Protein 9H63 (pdb70)

Nearest PDB structures (foldseek):
  7qoa-assembly2_B  TM=6.448E-01  e=3.471E-05  Proteus vulgaris
  3gi9-assembly1_C  TM=6.696E-01  e=7.229E-05  Methanocaldococcus jannaschii
  5oqt-assembly1_A  TM=6.218E-01  e=3.624E-05  Geobacillus kaustophilus HTA426
  3ncy-assembly1_B  TM=5.732E-01  e=7.881E-05  Salmonella enterica subsp. enterica serovar Typhimurium
  6jmq-assembly1_A  TM=6.457E-01  e=3.728E-04  Homo sapiens

Organism: Arabidopsis thaliana (NCBI:txid3702)

InterPro domains:
  IPR013057 Amino acid transporter, transmembrane domain [PF01490] (42-432)

GO terms:
  GO:0009733 response to auxin (P, IDA)
  GO:0009926 auxin polar transport (P, IDA)
  GO:0010328 auxin influx transmembrane transporter activity (F, IDA)
  GO:0010311 lateral root formation (P, IGI)
  GO:0048829 root cap de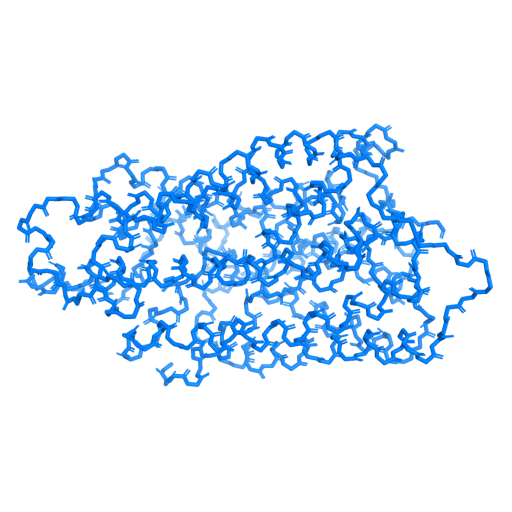velopment (P, IGI)

Structure (mmCIF, N/CA/C/O backbone):
data_9H63
#
_entry.id   9H63
#
_cell.length_a   1.00
_cell.length_b   1.00
_cell.length_c   1.00
_cell.angle_alpha   90.00
_cell.angle_beta   90.00
_cell.angle_gamma   90.00
#
_symmetry.space_group_name_H-M   'P 1'
#
loop_
_entity.id
_entity.type
_entity.pdbx_description
1 polymer 'Auxin transporter-like protein 3'
2 non-polymer '2-naphthalen-2-yloxyethanoic acid'
3 water water
#
loop_
_atom_site.group_PDB
_atom_site.id
_atom_site.type_symbol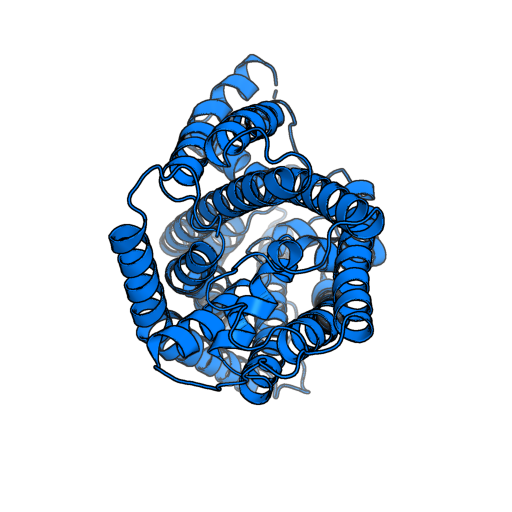
_atom_site.label_atom_id
_atom_site.label_alt_id
_atom_site.label_comp_id
_atom_site.label_asym_id
_atom_site.label_entity_id
_atom_site.label_seq_id
_atom_site.pdbx_PDB_ins_code
_atom_site.Cartn_x
_atom_site.Cartn_y
_atom_site.Cartn_z
_atom_site.occupancy
_atom_site.B_iso_or_equiv
_atom_site.auth_seq_id
_atom_site.auth_comp_id
_atom_site.auth_asym_id
_atom_site.auth_atom_id
_atom_site.pdbx_PDB_model_num
ATOM 1 N N . GLY A 1 2 ? 103.864 117.729 120.229 1.00 69.93 44 GLY A N 1
ATOM 2 C CA . GLY A 1 2 ? 102.539 117.183 120.642 1.00 69.93 44 GLY A CA 1
ATOM 3 C C . GLY A 1 2 ? 102.645 116.163 121.758 1.00 69.93 44 GLY A C 1
ATOM 4 O O . GLY A 1 2 ? 102.486 116.494 122.932 1.00 69.93 44 GLY A O 1
ATOM 8 N N . SER A 1 3 ? 102.916 114.914 121.389 1.00 68.55 45 SER A N 1
ATOM 9 C CA . SER A 1 3 ? 103.017 113.848 122.371 1.00 68.55 45 SER A CA 1
ATOM 10 C C . SER A 1 3 ? 104.345 113.937 123.123 1.00 68.55 45 SER A C 1
ATOM 11 O O . SER A 1 3 ? 105.210 114.768 122.830 1.00 68.55 45 SER A O 1
ATOM 19 N N . VAL A 1 4 ? 104.497 113.057 124.115 1.00 64.70 46 VAL A N 1
ATOM 20 C CA . VAL A 1 4 ? 105.701 113.064 124.941 1.00 64.70 46 VAL A CA 1
ATOM 21 C C . VAL A 1 4 ? 106.924 112.657 124.132 1.00 64.70 46 VAL A C 1
ATOM 22 O O . VAL A 1 4 ? 108.046 113.074 124.440 1.00 64.70 46 VAL A O 1
ATOM 35 N N . TYR A 1 5 ? 106.740 111.828 123.102 1.00 64.58 47 TYR A N 1
ATOM 36 C CA . TYR A 1 5 ? 107.879 111.383 122.303 1.00 64.58 47 TYR A CA 1
ATOM 37 C C . TYR A 1 5 ? 108.534 112.551 121.575 1.00 64.58 47 TYR A C 1
ATOM 38 O O . TYR A 1 5 ? 109.768 112.632 121.501 1.00 64.58 47 TYR A O 1
ATOM 56 N N . ASP A 1 6 ? 107.728 113.462 121.026 1.00 63.16 48 ASP A N 1
ATOM 57 C CA . ASP A 1 6 ? 108.287 114.643 120.378 1.00 63.16 48 ASP A CA 1
ATOM 58 C C . ASP A 1 6 ? 109.074 115.486 121.372 1.00 63.16 48 ASP A C 1
ATOM 59 O O . ASP A 1 6 ? 110.149 116.004 121.046 1.00 63.16 48 ASP A O 1
ATOM 68 N N . ALA A 1 7 ? 108.552 115.639 122.590 1.00 60.99 49 ALA A N 1
ATOM 69 C CA . ALA A 1 7 ? 109.273 116.388 123.613 1.00 60.99 49 ALA A CA 1
ATOM 70 C C . ALA A 1 7 ? 110.594 115.716 123.960 1.00 60.99 49 ALA A C 1
ATOM 71 O O . ALA A 1 7 ? 111.616 116.391 124.123 1.00 60.99 49 ALA A O 1
ATOM 78 N N . TRP A 1 8 ? 110.593 114.388 124.093 1.00 56.77 50 TRP A N 1
ATOM 79 C CA . TRP A 1 8 ? 111.829 113.677 124.398 1.00 56.77 50 TRP A CA 1
ATOM 80 C C . TRP A 1 8 ? 112.854 113.876 123.291 1.00 56.77 50 TRP A C 1
ATOM 81 O O . TRP A 1 8 ? 114.036 114.129 123.557 1.00 56.77 50 TRP A O 1
ATOM 102 N N . PHE A 1 9 ? 112.417 113.765 122.035 1.00 57.76 51 PHE A N 1
ATOM 103 C CA . PHE A 1 9 ? 113.333 113.971 120.920 1.00 57.76 51 PHE A CA 1
ATOM 104 C C . PHE A 1 9 ? 113.880 115.392 120.917 1.00 57.76 51 PHE A C 1
ATOM 105 O O . PHE A 1 9 ? 115.076 115.604 120.690 1.00 57.76 51 PHE A O 1
ATOM 122 N N . SER A 1 10 ? 113.018 116.379 121.169 1.00 57.46 52 SER A N 1
ATOM 123 C CA . SER A 1 10 ? 113.471 117.766 121.191 1.00 57.46 52 SER A CA 1
ATOM 124 C C . SER A 1 10 ? 114.496 117.992 122.294 1.00 57.46 52 SER A C 1
ATOM 125 O O . SER A 1 10 ? 115.530 118.631 122.067 1.00 57.46 52 SER A O 1
ATOM 133 N N . CYS A 1 11 ? 114.229 117.472 123.494 1.00 56.48 53 CYS A N 1
ATOM 134 C CA . CYS A 1 11 ? 115.171 117.621 124.595 1.00 56.48 53 CYS A CA 1
ATOM 135 C C . CYS A 1 11 ? 116.495 116.927 124.317 1.00 56.48 53 CYS A C 1
ATOM 136 O O . CYS A 1 11 ? 117.550 117.483 124.640 1.00 56.48 53 CYS A O 1
ATOM 144 N N . ALA A 1 12 ? 116.470 115.734 123.724 1.00 54.54 54 ALA A N 1
ATOM 145 C CA . ALA A 1 12 ? 117.696 115.012 123.422 1.00 54.54 54 ALA A CA 1
ATOM 146 C C . ALA A 1 12 ? 118.475 115.612 122.261 1.00 54.54 54 ALA A C 1
ATOM 147 O O . ALA A 1 12 ? 119.696 115.432 122.200 1.00 54.54 54 ALA A O 1
ATOM 154 N N . SER A 1 13 ? 117.808 116.319 121.348 1.00 56.34 55 SER A N 1
ATOM 155 C CA . SER A 1 13 ? 118.483 116.901 120.196 1.00 56.34 55 SER A CA 1
ATOM 156 C C . SER A 1 13 ? 118.954 118.329 120.432 1.00 56.34 55 SER A C 1
ATOM 157 O O . SER A 1 13 ? 119.908 118.763 119.778 1.00 56.34 55 SER A O 1
ATOM 165 N N . ASN A 1 14 ? 118.317 119.068 121.340 1.00 57.11 56 ASN A N 1
ATOM 166 C CA . ASN A 1 14 ? 118.705 120.440 121.633 1.00 57.11 56 ASN A CA 1
ATOM 167 C C . ASN A 1 14 ? 119.661 120.539 122.814 1.00 57.11 56 ASN A C 1
ATOM 168 O O . ASN A 1 14 ? 120.013 121.651 123.219 1.00 57.11 56 ASN A O 1
ATOM 179 N N . GLN A 1 15 ? 120.088 119.410 123.375 1.00 52.47 57 GLN A N 1
ATOM 180 C CA . GLN A 1 15 ? 120.990 119.419 124.519 1.00 52.47 57 GLN A CA 1
ATOM 181 C C . GLN A 1 15 ? 122.454 119.539 124.127 1.00 52.47 57 GLN A C 1
ATOM 182 O O . GLN A 1 15 ? 123.208 120.242 124.806 1.00 52.47 57 GLN A O 1
ATOM 196 N N . VAL A 1 16 ? 122.874 118.877 123.052 1.00 52.51 58 VAL A N 1
ATOM 197 C CA . VAL A 1 16 ? 124.257 118.939 122.590 1.00 52.51 58 VAL A CA 1
ATOM 198 C C . VAL A 1 16 ? 124.245 119.143 121.083 1.00 52.51 58 VAL A C 1
ATOM 199 O O . VAL A 1 16 ? 123.608 118.381 120.350 1.00 52.51 58 VAL A O 1
ATOM 212 N N . ALA A 1 17 ? 124.941 120.181 120.624 1.00 54.32 59 ALA A N 1
ATOM 213 C CA . ALA A 1 17 ? 125.034 120.473 119.200 1.00 54.32 59 ALA A CA 1
ATOM 214 C C . ALA A 1 17 ? 126.480 120.385 118.736 1.00 54.32 59 ALA A C 1
ATOM 215 O O . ALA A 1 17 ? 126.777 119.730 117.732 1.00 54.32 59 ALA A O 1
ATOM 222 N N . GLN A 1 18 ? 127.385 121.047 119.459 1.00 53.01 60 GLN A N 1
ATOM 223 C CA . GLN A 1 18 ? 128.804 121.042 119.134 1.00 53.01 60 GLN A CA 1
ATOM 224 C C . GLN A 1 18 ? 129.689 120.654 120.309 1.00 53.01 60 GLN A C 1
ATOM 225 O O . GLN A 1 18 ? 130.846 120.281 120.089 1.00 53.01 60 GLN A O 1
ATOM 239 N N . VAL A 1 19 ? 129.186 120.733 121.545 1.00 51.63 61 VAL A N 1
ATOM 240 C CA . VAL A 1 19 ? 129.992 120.348 122.701 1.00 51.63 61 VAL A CA 1
ATOM 241 C C . VAL A 1 19 ? 130.480 118.916 122.564 1.00 51.63 61 VAL A C 1
ATOM 242 O O . VAL A 1 19 ? 131.489 118.534 123.169 1.00 51.63 61 VAL A O 1
ATOM 255 N N . LEU A 1 20 ? 129.786 118.102 121.768 1.00 52.42 62 LEU A N 1
ATOM 256 C CA . LEU A 1 20 ? 130.223 116.730 121.549 1.00 52.42 62 LEU A CA 1
ATOM 257 C C . LEU A 1 20 ? 131.622 116.670 120.954 1.00 52.42 62 LEU A C 1
ATOM 258 O O . LEU A 1 20 ? 132.289 115.636 121.070 1.00 52.42 62 LEU A O 1
ATOM 274 N N . LEU A 1 21 ? 132.081 117.751 120.323 1.00 51.35 63 LEU A N 1
ATOM 275 C CA . LEU A 1 21 ? 133.411 117.801 119.735 1.00 51.35 63 LEU A CA 1
ATOM 276 C C . LEU A 1 21 ? 134.445 118.448 120.644 1.00 51.35 63 LEU A C 1
ATOM 277 O O . LEU A 1 21 ? 135.634 118.134 120.522 1.00 51.35 63 LEU A O 1
ATOM 293 N N . THR A 1 22 ? 134.027 119.338 121.543 1.00 51.26 64 THR A N 1
ATOM 294 C CA . THR A 1 22 ? 134.928 119.968 122.497 1.00 51.26 64 THR A CA 1
ATOM 295 C C . THR A 1 22 ? 135.006 119.216 123.817 1.00 51.26 64 THR A C 1
ATOM 296 O O . THR A 1 22 ? 135.829 119.568 124.667 1.00 51.26 64 THR A O 1
ATOM 307 N N . LEU A 1 23 ? 134.172 118.201 124.014 1.00 50.68 65 LEU A N 1
ATOM 308 C CA . LEU A 1 23 ? 134.155 117.449 125.261 1.00 50.68 65 LEU A CA 1
ATOM 309 C C . LEU A 1 23 ? 135.481 116.725 125.468 1.00 50.68 65 LEU A C 1
ATOM 310 O O . LEU A 1 23 ? 136.015 116.729 126.585 1.00 50.68 65 LEU A O 1
ATOM 326 N N . PRO A 1 24 ? 136.034 116.070 124.443 1.00 52.26 66 PRO A N 1
ATOM 327 C CA . PRO A 1 24 ? 137.371 115.478 124.611 1.00 52.26 66 PRO A CA 1
ATOM 328 C C . PRO A 1 24 ? 138.431 116.501 124.972 1.00 52.26 66 PRO A C 1
ATOM 329 O O . PRO A 1 24 ? 139.356 116.186 125.731 1.00 52.26 66 PRO A O 1
ATOM 340 N N . TYR A 1 25 ? 138.324 117.723 124.450 1.00 52.52 67 TYR A N 1
ATOM 341 C CA . TYR A 1 25 ? 139.258 118.773 124.839 1.00 52.52 67 TYR A CA 1
ATOM 342 C C . TYR A 1 25 ? 139.117 119.097 126.320 1.00 52.52 67 TYR A C 1
ATOM 343 O O . TYR A 1 25 ? 140.116 119.344 127.007 1.00 52.52 67 TYR A O 1
ATOM 361 N N . SER A 1 26 ? 137.883 119.100 126.827 1.00 50.60 68 SER A N 1
ATOM 362 C CA . SER A 1 26 ? 137.666 119.291 128.256 1.00 50.60 68 SER A CA 1
ATOM 363 C C . SER A 1 26 ? 138.267 118.149 129.062 1.00 50.60 68 SER A C 1
ATOM 364 O O . SER A 1 26 ? 138.873 118.378 130.115 1.00 50.60 68 SER A O 1
ATOM 372 N N . PHE A 1 27 ? 138.103 116.911 128.592 1.00 52.50 69 PHE A N 1
ATOM 373 C CA . PHE A 1 27 ? 138.715 115.775 129.272 1.00 52.50 69 PHE A CA 1
ATOM 374 C C . PHE A 1 27 ? 140.228 115.872 129.304 1.00 52.50 69 PHE A C 1
ATOM 375 O O . PHE A 1 27 ? 140.839 115.521 130.319 1.00 52.50 69 PHE A O 1
ATOM 392 N N . SER A 1 28 ? 140.842 116.330 128.217 1.00 54.41 70 SER A N 1
ATOM 393 C CA . SER A 1 28 ? 142.288 116.484 128.196 1.00 54.41 70 SER A CA 1
ATOM 394 C C . SER A 1 28 ? 142.779 117.434 129.278 1.00 54.41 70 SER A C 1
ATOM 395 O O . SER A 1 28 ? 143.947 117.351 129.670 1.00 54.41 70 SER A O 1
ATOM 403 N N . GLN A 1 29 ? 141.915 118.324 129.769 1.00 53.02 71 GLN A N 1
ATOM 404 C CA . GLN A 1 29 ? 142.255 119.249 130.843 1.00 53.02 71 GLN A CA 1
ATOM 405 C C . GLN A 1 29 ? 141.844 118.749 132.219 1.00 53.02 71 GLN A C 1
ATOM 406 O O . GLN A 1 29 ? 142.544 119.017 133.201 1.00 53.02 71 GLN A O 1
ATOM 420 N N . LEU A 1 30 ? 140.721 118.036 132.311 1.00 51.11 72 LEU A N 1
ATOM 421 C CA . LEU A 1 30 ? 140.205 117.550 133.584 1.00 51.11 72 LEU A CA 1
ATOM 422 C C . LEU A 1 30 ? 140.745 116.180 133.963 1.00 51.11 72 LEU A C 1
ATOM 423 O O . LEU A 1 30 ? 140.952 115.912 135.152 1.00 51.11 72 LEU A O 1
ATOM 439 N N . GLY A 1 31 ? 140.981 115.312 132.985 1.00 54.17 73 GLY A N 1
ATOM 440 C CA . GLY A 1 31 ? 141.267 113.920 133.251 1.00 54.17 73 GLY A CA 1
ATOM 441 C C . GLY A 1 31 ? 140.015 113.066 133.160 1.00 54.17 73 GLY A C 1
ATOM 442 O O . GLY A 1 31 ? 138.883 113.550 133.137 1.00 54.17 73 GLY A O 1
ATOM 446 N N . MET A 1 32 ? 140.234 111.752 133.099 1.00 55.78 74 MET A N 1
ATOM 447 C CA . MET A 1 32 ? 139.120 110.828 132.908 1.00 55.78 74 MET A CA 1
ATOM 448 C C . MET A 1 32 ? 138.178 110.838 134.106 1.00 55.78 74 MET A C 1
ATOM 449 O O . MET A 1 32 ? 136.963 111.023 133.954 1.00 55.78 74 MET A O 1
ATOM 463 N N . MET A 1 33 ? 138.722 110.655 135.311 1.00 56.02 75 MET A N 1
ATOM 464 C CA . MET A 1 33 ? 137.882 110.586 136.503 1.00 56.02 75 MET A CA 1
ATOM 465 C C . MET A 1 33 ? 137.138 111.896 136.722 1.00 56.02 75 MET A C 1
ATOM 466 O O . MET A 1 33 ? 135.913 111.910 136.905 1.00 56.02 75 MET A O 1
ATOM 480 N N . SER A 1 34 ? 137.869 113.013 136.711 1.00 52.79 76 SER A N 1
ATOM 481 C CA . SER A 1 34 ? 137.241 114.308 136.946 1.00 52.79 76 SER A CA 1
ATOM 482 C C . SER A 1 34 ? 136.220 114.623 135.863 1.00 52.79 76 SER A C 1
ATOM 483 O O . SER A 1 34 ? 135.135 115.134 136.155 1.00 52.79 76 SER A O 1
ATOM 491 N N . GLY A 1 35 ? 136.550 114.326 134.606 1.00 52.51 77 GLY A N 1
ATOM 492 C CA . GLY A 1 35 ? 135.610 114.592 133.529 1.00 52.51 77 GLY A CA 1
ATOM 493 C C . GLY A 1 35 ? 134.324 113.804 133.675 1.00 52.51 77 GLY A C 1
ATOM 494 O O . GLY A 1 35 ? 133.227 114.350 133.535 1.00 52.51 77 GLY A O 1
ATOM 498 N N . ILE A 1 36 ? 134.439 112.505 133.962 1.00 52.82 78 ILE A N 1
ATOM 499 C CA . ILE A 1 36 ? 133.248 111.672 134.109 1.00 52.82 78 ILE A CA 1
ATOM 500 C C . ILE A 1 36 ? 132.405 112.156 135.282 1.00 52.82 78 ILE A C 1
ATOM 501 O O . ILE A 1 36 ? 131.175 112.286 135.182 1.00 52.82 78 ILE A O 1
ATOM 517 N N . LEU A 1 37 ? 133.055 112.424 136.418 1.00 51.85 79 LEU A N 1
ATOM 518 C CA . LEU A 1 37 ? 132.314 112.870 137.590 1.00 51.85 79 LEU A CA 1
ATOM 519 C C . LEU A 1 37 ? 131.611 114.191 137.320 1.00 51.85 79 LEU A C 1
ATOM 520 O O . LEU A 1 37 ? 130.449 114.373 137.702 1.00 51.85 79 LEU A O 1
ATOM 536 N N . PHE A 1 38 ? 132.297 115.129 136.667 1.00 51.09 80 PHE A N 1
ATOM 537 C CA . PHE A 1 38 ? 131.678 116.411 136.362 1.00 51.09 80 PHE A CA 1
ATOM 538 C C . PHE A 1 38 ? 130.508 116.247 135.404 1.00 51.09 80 PHE A C 1
ATOM 539 O O . PHE A 1 38 ? 129.460 116.870 135.597 1.00 51.09 80 PHE A O 1
ATOM 556 N N . GLN A 1 39 ? 130.653 115.415 134.370 1.00 51.50 81 GLN A N 1
ATOM 557 C CA . GLN A 1 39 ? 129.531 115.230 133.455 1.00 51.50 81 GLN A CA 1
ATOM 558 C C . GLN A 1 39 ? 128.322 114.660 134.178 1.00 51.50 81 GLN A C 1
ATOM 559 O O . GLN A 1 39 ? 127.205 115.153 134.002 1.00 51.50 81 GLN A O 1
ATOM 573 N N . LEU A 1 40 ? 128.514 113.625 134.996 1.00 51.57 82 LEU A N 1
ATOM 574 C CA . LEU A 1 40 ? 127.374 113.060 135.712 1.00 51.57 82 LEU A CA 1
ATOM 575 C C . LEU A 1 40 ? 126.753 114.045 136.699 1.00 51.57 82 LEU A C 1
ATOM 576 O O . LEU A 1 40 ? 125.522 114.199 136.717 1.00 51.57 82 LEU A O 1
ATOM 592 N N . PHE A 1 41 ? 127.572 114.726 137.503 1.00 50.26 83 PHE A N 1
ATOM 593 C CA . PHE A 1 41 ? 127.049 115.687 138.464 1.00 50.26 83 PHE A CA 1
ATOM 594 C C . PHE A 1 41 ? 126.289 116.812 137.780 1.00 50.26 83 PHE A C 1
ATOM 595 O O . PHE A 1 41 ? 125.182 117.158 138.210 1.00 50.26 83 PHE A O 1
ATOM 612 N N . TYR A 1 42 ? 126.841 117.374 136.707 1.00 50.51 84 TYR A N 1
ATOM 613 C CA . TYR A 1 42 ? 126.168 118.431 135.973 1.00 50.51 84 TYR A CA 1
ATOM 614 C C . TYR A 1 42 ? 124.943 117.942 135.220 1.00 50.51 84 TYR A C 1
ATOM 615 O O . TYR A 1 42 ? 124.004 118.717 135.049 1.00 50.51 84 TYR A O 1
ATOM 633 N N . GLY A 1 43 ? 124.912 116.688 134.778 1.00 50.44 85 GLY A N 1
ATOM 634 C CA . GLY A 1 43 ? 123.711 116.149 134.174 1.00 50.44 85 GLY A CA 1
ATOM 635 C C . GLY A 1 43 ? 122.576 116.087 135.171 1.00 50.44 85 GLY A C 1
ATOM 636 O O . GLY A 1 43 ? 121.454 116.516 134.878 1.00 50.44 85 GLY A O 1
ATOM 640 N N . LEU A 1 44 ? 122.862 115.571 136.369 1.00 50.21 86 LEU A N 1
ATOM 641 C CA . LEU A 1 44 ? 121.839 115.568 137.413 1.00 50.21 86 LEU A CA 1
ATOM 642 C C . LEU A 1 44 ? 121.406 116.987 137.768 1.00 50.21 86 LEU A C 1
ATOM 643 O O . LEU A 1 44 ? 120.206 117.266 137.902 1.00 50.21 86 LEU A O 1
ATOM 659 N N . MET A 1 45 ? 122.365 117.904 137.917 1.00 51.58 87 MET A N 1
ATOM 660 C CA . MET A 1 45 ? 122.011 119.270 138.291 1.00 51.58 87 MET A CA 1
ATOM 661 C C . MET A 1 45 ? 121.193 119.958 137.204 1.00 51.58 87 MET A C 1
ATOM 662 O O . MET A 1 45 ? 120.250 120.695 137.511 1.00 51.58 87 MET A O 1
ATOM 676 N N . GLY A 1 46 ? 121.536 119.735 135.933 1.00 51.37 88 GLY A N 1
ATOM 677 C CA . GLY A 1 46 ? 120.765 120.310 134.847 1.00 51.37 88 GLY A CA 1
ATOM 678 C C . GLY A 1 46 ? 119.369 119.738 134.748 1.00 51.37 88 GLY A C 1
ATOM 679 O O . GLY A 1 46 ? 118.417 120.469 134.462 1.00 51.37 88 GLY A O 1
ATOM 683 N N . SER A 1 47 ? 119.219 118.432 134.979 1.00 53.00 89 SER A N 1
ATOM 684 C CA . SER A 1 47 ? 117.879 117.865 135.052 1.00 53.00 89 SER A CA 1
ATOM 685 C C . SER A 1 47 ? 117.078 118.500 136.179 1.00 53.00 89 SER A C 1
ATOM 686 O O . SER A 1 47 ? 115.892 118.806 136.004 1.00 53.00 89 SER A O 1
ATOM 694 N N . TRP A 1 48 ? 117.709 118.718 137.334 1.00 55.42 90 TRP A N 1
ATOM 695 C CA . TRP A 1 48 ? 117.011 119.358 138.445 1.00 55.42 90 TRP A CA 1
ATOM 696 C C . TRP A 1 48 ? 116.577 120.774 138.082 1.00 55.42 90 TRP A C 1
ATOM 697 O O . TRP A 1 48 ? 115.443 121.179 138.363 1.00 55.42 90 TRP A O 1
ATOM 718 N N . THR A 1 49 ? 117.470 121.547 137.461 1.00 52.85 91 THR A N 1
ATOM 719 C CA . THR A 1 49 ? 117.119 122.913 137.079 1.00 52.85 91 THR A CA 1
ATOM 720 C C . THR A 1 49 ? 116.021 122.937 136.022 1.00 52.85 91 THR A C 1
ATOM 721 O O . THR A 1 49 ? 115.150 123.814 136.057 1.00 52.85 91 THR A O 1
ATOM 732 N N . ALA A 1 50 ? 116.046 121.998 135.075 1.00 54.58 92 ALA A N 1
ATOM 733 C CA . ALA A 1 50 ? 114.957 121.903 134.111 1.00 54.58 92 ALA A CA 1
ATOM 734 C C . ALA A 1 50 ? 113.640 121.575 134.801 1.00 54.58 92 ALA A C 1
ATOM 735 O O . ALA A 1 50 ? 112.591 122.112 134.426 1.00 54.58 92 ALA A O 1
ATOM 742 N N . TYR A 1 51 ? 113.672 120.701 135.808 1.00 58.23 93 TYR A N 1
ATOM 743 C CA . TYR A 1 51 ? 112.462 120.419 136.572 1.00 58.23 93 TYR A CA 1
ATOM 744 C C . TYR A 1 51 ? 111.959 121.672 137.279 1.00 58.23 93 TYR A C 1
ATOM 745 O O . TYR A 1 51 ? 110.751 121.929 137.325 1.00 58.23 93 TYR A O 1
ATOM 763 N N . LEU A 1 52 ? 112.873 122.459 137.850 1.00 56.11 94 LEU A N 1
ATOM 764 C CA . LEU A 1 52 ? 112.472 123.703 138.505 1.00 56.11 94 LEU A CA 1
ATOM 765 C C . LEU A 1 52 ? 111.827 124.660 137.510 1.00 56.11 94 LEU A C 1
ATOM 766 O O . LEU A 1 52 ? 110.812 125.303 137.809 1.00 56.11 94 LEU A O 1
ATOM 782 N N . ILE A 1 53 ? 112.417 124.779 136.320 1.00 56.09 95 ILE A N 1
ATOM 783 C CA . ILE A 1 53 ? 111.859 125.662 135.300 1.00 56.09 95 ILE A CA 1
ATOM 784 C C . ILE A 1 53 ? 110.473 125.185 134.888 1.00 56.09 95 ILE A C 1
ATOM 785 O O . ILE A 1 53 ? 109.559 125.991 134.680 1.00 56.09 95 ILE A O 1
ATOM 801 N N . SER A 1 54 ? 110.296 123.868 134.752 1.00 59.78 96 SER A N 1
ATOM 802 C CA . SER A 1 54 ? 108.978 123.330 134.430 1.00 59.78 96 SER A CA 1
ATOM 803 C C . SER A 1 54 ? 107.969 123.620 135.532 1.00 59.78 96 SER A C 1
ATOM 804 O O . SER A 1 54 ? 106.816 123.959 135.242 1.00 59.78 96 SER A O 1
ATOM 812 N N . VAL A 1 55 ? 108.376 123.489 136.795 1.00 60.66 97 VAL A N 1
ATOM 813 C CA . VAL A 1 55 ? 107.474 123.809 137.896 1.00 60.66 97 VAL A CA 1
ATOM 814 C C . VAL A 1 55 ? 107.059 125.272 137.831 1.00 60.66 97 VAL A C 1
ATOM 815 O O . VAL A 1 55 ? 105.882 125.604 138.003 1.00 60.66 97 VAL A O 1
ATOM 828 N N . LEU A 1 56 ? 108.017 126.168 137.587 1.00 60.98 98 LEU A N 1
ATOM 829 C CA . LEU A 1 56 ? 107.690 127.589 137.506 1.00 60.98 98 LEU A CA 1
ATOM 830 C C . LEU A 1 56 ? 106.755 127.878 136.336 1.00 60.98 98 LEU A C 1
ATOM 831 O O . LEU A 1 56 ? 105.806 128.661 136.470 1.00 60.98 98 LEU A O 1
ATOM 847 N N . TYR A 1 57 ? 107.010 127.261 135.182 1.00 64.56 99 TYR A N 1
ATOM 848 C CA . TYR A 1 57 ? 106.154 127.472 134.020 1.00 64.56 99 TYR A CA 1
ATOM 849 C C . TYR A 1 57 ? 104.734 126.991 134.295 1.00 64.56 99 TYR A C 1
ATOM 850 O O . TYR A 1 57 ? 103.758 127.677 133.969 1.00 64.56 99 TYR A O 1
ATOM 868 N N . VAL A 1 58 ? 104.600 125.809 134.899 1.00 66.64 100 VAL A N 1
ATOM 869 C CA . VAL A 1 58 ? 103.276 125.283 135.214 1.00 66.64 100 VAL A CA 1
ATOM 870 C C . VAL A 1 58 ? 102.575 126.182 136.223 1.00 66.64 100 VAL A C 1
ATOM 871 O O . VAL A 1 58 ? 101.370 126.441 136.114 1.00 66.64 100 VAL A O 1
ATOM 884 N N . GLU A 1 59 ? 103.311 126.662 137.228 1.00 67.86 101 GLU A N 1
ATOM 885 C CA . GLU A 1 59 ? 102.718 127.544 138.225 1.00 67.86 101 GLU A CA 1
ATOM 886 C C . GLU A 1 59 ? 102.196 128.819 137.579 1.00 67.86 101 GLU A C 1
ATOM 887 O O . GLU A 1 59 ? 101.076 129.257 137.862 1.00 67.86 101 GLU A O 1
ATOM 899 N N . TYR A 1 60 ? 102.994 129.427 136.700 1.00 69.53 102 TYR A N 1
ATOM 900 C CA . TYR A 1 60 ? 102.555 130.646 136.029 1.00 69.53 102 TYR A CA 1
ATOM 901 C C . TYR A 1 60 ? 101.339 130.382 135.151 1.00 69.53 102 TYR A C 1
ATOM 902 O O . TYR A 1 60 ? 100.380 131.166 135.142 1.00 69.53 102 TYR A O 1
ATOM 920 N N . ARG A 1 61 ? 101.361 129.283 134.394 1.00 71.13 103 ARG A N 1
ATOM 921 C CA . ARG A 1 61 ? 100.233 128.991 133.519 1.00 71.13 103 ARG A CA 1
ATOM 922 C C . ARG A 1 61 ? 98.956 128.762 134.315 1.00 71.13 103 ARG A C 1
ATOM 923 O O . ARG A 1 61 ? 97.893 129.245 133.918 1.00 71.13 103 ARG A O 1
ATOM 944 N N . THR A 1 62 ? 99.032 128.031 135.428 1.00 72.16 104 THR A N 1
ATOM 945 C CA . THR A 1 62 ? 97.850 127.842 136.261 1.00 72.16 104 THR A CA 1
ATOM 946 C C . THR A 1 62 ? 97.388 129.156 136.879 1.00 72.16 104 THR A C 1
ATOM 947 O O . THR A 1 62 ? 96.184 129.435 136.927 1.00 72.16 104 THR A O 1
ATOM 958 N N . ARG A 1 63 ? 98.331 129.974 137.354 1.00 73.12 105 ARG A N 1
ATOM 959 C CA . ARG A 1 63 ? 97.988 131.263 137.941 1.00 73.12 105 ARG A CA 1
ATOM 960 C C . ARG A 1 63 ? 97.304 132.178 136.938 1.00 73.12 105 ARG A C 1
ATOM 961 O O . ARG A 1 63 ? 96.488 133.017 137.334 1.00 73.12 105 ARG A O 1
ATOM 982 N N . LYS A 1 64 ? 97.626 132.044 135.653 1.00 75.24 106 LYS A N 1
ATOM 983 C CA . LYS A 1 64 ? 96.979 132.851 134.626 1.00 75.24 106 LYS A CA 1
ATOM 984 C C . LYS A 1 64 ? 95.655 132.251 134.165 1.00 75.24 106 LYS A C 1
ATOM 985 O O . LYS A 1 64 ? 94.705 132.991 133.887 1.00 75.24 106 LYS A O 1
ATOM 1004 N N . GLU A 1 65 ? 95.569 130.920 134.076 1.00 76.81 107 GLU A N 1
ATOM 1005 C CA . GLU A 1 65 ? 94.310 130.280 133.707 1.00 76.81 107 GLU A CA 1
ATOM 1006 C C . GLU A 1 65 ? 93.235 130.502 134.762 1.00 76.81 107 GLU A C 1
ATOM 1007 O O . GLU A 1 65 ? 92.062 130.682 134.416 1.00 76.81 107 GLU A O 1
ATOM 1019 N N . ARG A 1 66 ? 93.604 130.488 136.045 1.00 78.23 108 ARG A N 1
ATOM 1020 C CA . ARG A 1 66 ? 92.618 130.758 137.085 1.00 78.23 108 ARG A CA 1
ATOM 1021 C C . ARG A 1 66 ? 92.023 132.154 136.956 1.00 78.23 108 ARG A C 1
ATOM 1022 O O . ARG A 1 66 ? 90.949 132.410 137.510 1.00 78.23 108 ARG A O 1
ATOM 1043 N N . GLU A 1 67 ? 92.695 133.056 136.241 1.00 80.20 109 GLU A N 1
ATOM 1044 C CA . GLU A 1 67 ? 92.171 134.379 135.937 1.00 80.20 109 GLU A CA 1
ATOM 1045 C C . GLU A 1 67 ? 91.600 134.466 134.526 1.00 80.20 109 GLU A C 1
ATOM 1046 O O . GLU A 1 67 ? 91.313 135.569 134.051 1.00 80.20 109 GLU A O 1
ATOM 1058 N N . LYS A 1 68 ? 91.434 133.331 133.848 1.00 81.20 110 LYS A N 1
ATOM 1059 C CA . LYS A 1 68 ? 90.862 133.265 132.505 1.00 81.20 110 LYS A CA 1
ATOM 1060 C C . LYS A 1 68 ? 91.704 134.015 131.476 1.00 81.20 110 LYS A C 1
ATOM 1061 O O . LYS A 1 68 ? 91.169 134.549 130.500 1.00 81.20 110 LYS A O 1
ATOM 1080 N N . PHE A 1 69 ? 93.020 134.065 131.669 1.00 81.01 111 PHE A N 1
ATOM 1081 C CA . PHE A 1 69 ? 93.889 134.702 130.690 1.00 81.01 111 PHE A CA 1
ATOM 1082 C C . PHE A 1 69 ? 93.933 133.868 129.415 1.00 81.01 111 PHE A C 1
ATOM 1083 O O . PHE A 1 69 ? 93.872 132.636 129.456 1.00 81.01 111 PHE A O 1
ATOM 1100 N N . ASP A 1 70 ? 94.039 134.548 128.273 1.00 82.85 112 ASP A N 1
ATOM 1101 C CA . ASP A 1 70 ? 93.910 133.890 126.977 1.00 82.85 112 ASP A CA 1
ATOM 1102 C C . ASP A 1 70 ? 95.257 133.512 126.366 1.00 82.85 112 ASP A C 1
ATOM 1103 O O . ASP A 1 70 ? 95.387 132.435 125.776 1.00 82.85 112 ASP A O 1
ATOM 1112 N N . PHE A 1 71 ? 96.253 134.394 126.477 1.00 79.93 113 PHE A N 1
ATOM 1113 C CA . PHE A 1 71 ? 97.570 134.212 125.869 1.00 79.93 113 PHE A CA 1
ATOM 1114 C C . PHE A 1 71 ? 97.532 134.413 124.358 1.00 79.93 113 PHE A C 1
ATOM 1115 O O . PHE A 1 71 ? 98.582 134.422 123.708 1.00 79.93 113 PHE A O 1
ATOM 1132 N N . ARG A 1 72 ? 96.336 134.587 123.790 1.00 84.36 114 ARG A N 1
ATOM 1133 C CA . ARG A 1 72 ? 96.167 134.765 122.345 1.00 84.36 114 ARG A CA 1
ATOM 1134 C C . ARG A 1 72 ? 97.004 133.767 121.548 1.00 84.36 114 ARG A C 1
ATOM 1135 O O . ARG A 1 72 ? 97.488 134.072 120.455 1.00 84.36 114 ARG A O 1
ATOM 1156 N N . ASN A 1 73 ? 97.175 132.560 122.088 1.00 83.12 115 ASN A N 1
ATOM 1157 C CA . ASN A 1 73 ? 97.920 131.507 121.407 1.00 83.12 115 ASN A CA 1
ATOM 1158 C C . ASN A 1 73 ? 99.339 131.954 121.074 1.00 83.12 115 ASN A C 1
ATOM 1159 O O . ASN A 1 73 ? 99.714 132.019 119.899 1.00 83.12 115 ASN A O 1
ATOM 1170 N N . HIS A 1 74 ? 100.132 132.266 122.097 1.00 81.78 116 HIS A N 1
ATOM 1171 C CA . HIS A 1 74 ? 101.530 132.624 121.902 1.00 81.78 116 HIS A CA 1
ATOM 1172 C C . HIS A 1 74 ? 102.375 131.904 122.942 1.00 81.78 116 HIS A C 1
ATOM 1173 O O . HIS A 1 74 ? 101.924 131.681 124.068 1.00 81.78 116 HIS A O 1
ATOM 1187 N N . VAL A 1 75 ? 103.599 131.544 122.553 1.00 72.40 117 VAL A N 1
ATOM 1188 C CA . VAL A 1 75 ? 104.498 130.848 123.464 1.00 72.40 117 VAL A CA 1
ATOM 1189 C C . VAL A 1 75 ? 104.761 131.724 124.676 1.00 72.40 117 VAL A C 1
ATOM 1190 O O . VAL A 1 75 ? 105.054 132.917 124.547 1.00 72.40 117 VAL A O 1
ATOM 1203 N N . ILE A 1 76 ? 104.657 131.130 125.863 1.00 71.01 118 ILE A N 1
ATOM 1204 C CA . ILE A 1 76 ? 104.937 131.839 127.106 1.00 71.01 118 ILE A CA 1
ATOM 1205 C C . ILE A 1 76 ? 106.438 131.778 127.354 1.00 71.01 118 ILE A C 1
ATOM 1206 O O . ILE A 1 76 ? 106.943 130.809 127.931 1.00 71.01 118 ILE A O 1
ATOM 1222 N N . GLN A 1 77 ? 107.157 132.811 126.925 1.00 66.68 119 GLN A N 1
ATOM 1223 C CA . GLN A 1 77 ? 108.604 132.808 127.045 1.00 66.68 119 GLN A CA 1
ATOM 1224 C C . GLN A 1 77 ? 109.018 132.900 128.513 1.00 66.68 119 GLN A C 1
ATOM 1225 O O . GLN A 1 77 ? 108.234 133.260 129.394 1.00 66.68 119 GLN A O 1
ATOM 1239 N N . TRP A 1 78 ? 110.285 132.564 128.766 1.00 61.16 120 TRP A N 1
ATOM 1240 C CA . TRP A 1 78 ? 110.778 132.501 130.138 1.00 61.16 120 TRP A CA 1
ATOM 1241 C C . TRP A 1 78 ? 110.669 133.849 130.839 1.00 61.16 120 TRP A C 1
ATOM 1242 O O . TRP A 1 78 ? 110.285 133.905 132.014 1.00 61.16 120 TRP A O 1
ATOM 1263 N N . PHE A 1 79 ? 111.001 134.939 130.146 1.00 66.13 121 PHE A N 1
ATOM 1264 C CA . PHE A 1 79 ? 110.901 136.252 130.769 1.00 66.13 121 PHE A CA 1
ATOM 1265 C C . PHE A 1 79 ? 109.458 136.613 131.093 1.00 66.13 121 PHE A C 1
ATOM 1266 O O . PHE A 1 79 ? 109.207 137.261 132.111 1.00 66.13 121 PHE A O 1
ATOM 1283 N N . GLU A 1 80 ? 108.500 136.203 130.259 1.00 68.30 122 GLU A N 1
ATOM 1284 C CA . GLU A 1 80 ? 107.095 136.428 130.584 1.00 68.30 122 GLU A CA 1
ATOM 1285 C C . GLU A 1 80 ? 106.690 135.685 131.852 1.00 68.30 122 GLU A C 1
ATOM 1286 O O . GLU A 1 80 ? 106.008 136.249 132.718 1.00 68.30 122 GLU A O 1
ATOM 1298 N N . VAL A 1 81 ? 107.095 134.419 131.971 1.00 65.03 123 VAL A N 1
ATOM 1299 C CA . VAL A 1 81 ? 106.804 133.647 133.177 1.00 65.03 123 VAL A CA 1
ATOM 1300 C C . VAL A 1 81 ? 107.389 134.348 134.394 1.00 65.03 123 VAL A C 1
ATOM 1301 O O . VAL A 1 81 ? 106.715 134.543 135.413 1.00 65.03 123 VAL A O 1
ATOM 1314 N N . LEU A 1 82 ? 108.659 134.741 134.297 1.00 64.11 124 LEU A N 1
ATOM 1315 C CA . LEU A 1 82 ? 109.328 135.356 135.434 1.00 64.11 124 LEU A CA 1
ATOM 1316 C C . LEU A 1 82 ? 108.693 136.694 135.795 1.00 64.11 124 LEU A C 1
ATOM 1317 O O . LEU A 1 82 ? 108.583 137.026 136.979 1.00 64.11 124 LEU A O 1
ATOM 1333 N N . ASP A 1 83 ? 108.260 137.465 134.795 1.00 67.30 125 ASP A N 1
ATOM 1334 C CA . ASP A 1 83 ? 107.565 138.720 135.057 1.00 67.30 125 ASP A CA 1
ATOM 1335 C C . ASP A 1 83 ? 106.264 138.475 135.805 1.00 67.30 125 ASP A C 1
ATOM 1336 O O . ASP A 1 83 ? 106.006 139.078 136.852 1.00 67.30 125 ASP A O 1
ATOM 1345 N N . GLY A 1 84 ? 105.427 137.583 135.274 1.00 68.21 126 GLY A N 1
ATOM 1346 C CA . GLY A 1 84 ? 104.138 137.337 135.890 1.00 68.21 126 GLY A CA 1
ATOM 1347 C C . GLY A 1 84 ? 104.226 136.643 137.230 1.00 68.21 126 GLY A C 1
ATOM 1348 O O . GLY A 1 84 ? 103.251 136.659 137.989 1.00 68.21 126 GLY A O 1
ATOM 1352 N N . LEU A 1 85 ? 105.371 136.036 137.540 1.00 66.46 127 LEU A N 1
ATOM 1353 C CA . LEU A 1 85 ? 105.501 135.274 138.773 1.00 66.46 127 LEU A CA 1
ATOM 1354 C C . LEU A 1 85 ? 106.279 136.008 139.860 1.00 66.46 127 LEU A C 1
ATOM 1355 O O . LEU A 1 85 ? 106.076 135.720 141.045 1.00 66.46 127 LEU A O 1
ATOM 1371 N N . LEU A 1 86 ? 107.162 136.946 139.500 1.00 64.66 128 LEU A N 1
ATOM 1372 C CA . LEU A 1 86 ? 108.009 137.590 140.500 1.00 64.66 128 LEU A CA 1
ATOM 1373 C C . LEU A 1 86 ? 108.137 139.103 140.376 1.00 64.66 128 LEU A C 1
ATOM 1374 O O . LEU A 1 86 ? 108.584 139.728 141.342 1.00 64.66 128 LEU A O 1
ATOM 1390 N N . GLY A 1 87 ? 107.775 139.715 139.257 1.00 67.59 129 GLY A N 1
ATOM 1391 C CA . GLY A 1 87 ? 107.825 141.156 139.116 1.00 67.59 129 GLY A CA 1
ATOM 1392 C C . GLY A 1 87 ? 108.659 141.593 137.921 1.00 67.59 129 GLY A C 1
ATOM 1393 O O . GLY A 1 87 ? 109.209 140.788 137.170 1.00 67.59 129 GLY A O 1
ATOM 1397 N N . LYS A 1 88 ? 108.744 142.918 137.767 1.00 68.55 130 LYS A N 1
ATOM 1398 C CA . LYS A 1 88 ? 109.386 143.492 136.587 1.00 68.55 130 LYS A CA 1
ATOM 1399 C C . LYS A 1 88 ? 110.907 143.427 136.668 1.00 68.55 130 LYS A C 1
ATOM 1400 O O . LYS A 1 88 ? 111.572 143.253 135.642 1.00 68.55 130 LYS A O 1
ATOM 1419 N N . HIS A 1 89 ? 111.481 143.590 137.862 1.00 66.94 131 HIS A N 1
ATOM 1420 C CA . HIS A 1 89 ? 112.934 143.508 137.979 1.00 66.94 131 HIS A CA 1
ATOM 1421 C C . HIS A 1 89 ? 113.443 142.128 137.588 1.00 66.94 131 HIS A C 1
ATOM 1422 O O . HIS A 1 89 ? 114.436 142.013 136.856 1.00 66.94 131 HIS A O 1
ATOM 1436 N N . TRP A 1 90 ? 112.775 141.074 138.056 1.00 62.62 132 TRP A N 1
ATOM 1437 C CA . TRP A 1 90 ? 113.129 139.731 137.626 1.00 62.62 132 TRP A CA 1
ATOM 1438 C C . TRP A 1 90 ? 112.865 139.532 136.141 1.00 62.62 132 TRP A C 1
ATOM 1439 O O . TRP A 1 90 ? 113.598 138.787 135.485 1.00 62.62 132 TRP A O 1
ATOM 1460 N N . ARG A 1 91 ? 111.843 140.193 135.592 1.00 66.75 133 ARG A N 1
ATOM 1461 C CA . ARG A 1 91 ? 111.646 140.170 134.147 1.00 66.75 133 ARG A CA 1
ATOM 1462 C C . ARG A 1 91 ? 112.878 140.695 133.427 1.00 66.75 133 ARG A C 1
ATOM 1463 O O . ARG A 1 91 ? 113.381 140.066 132.492 1.00 66.75 133 ARG A O 1
ATOM 1484 N N . ASN A 1 92 ? 113.366 141.864 133.841 1.00 65.60 134 ASN A N 1
ATOM 1485 C CA . ASN A 1 92 ? 114.531 142.451 133.190 1.00 65.60 134 ASN A CA 1
ATOM 1486 C C . ASN A 1 92 ? 115.739 141.538 133.330 1.00 65.60 134 ASN A C 1
ATOM 1487 O O . ASN A 1 92 ? 116.475 141.303 132.364 1.00 65.60 134 ASN A O 1
ATOM 1498 N N . LEU A 1 93 ? 115.956 141.010 134.535 1.00 60.23 135 LEU A N 1
ATOM 1499 C CA . LEU A 1 93 ? 117.109 140.148 134.769 1.00 60.23 135 LEU A CA 1
ATOM 1500 C C . LEU A 1 93 ? 117.057 138.917 133.868 1.00 60.23 135 LEU A C 1
ATOM 1501 O O . LEU A 1 93 ? 118.026 138.602 133.161 1.00 60.23 135 LEU A O 1
ATOM 1517 N N . GLY A 1 94 ? 115.924 138.211 133.879 1.00 60.65 136 GLY A N 1
ATOM 1518 C CA . GLY A 1 94 ? 115.799 137.016 133.063 1.00 60.65 136 GLY A CA 1
ATOM 1519 C C . GLY A 1 94 ? 115.915 137.313 131.584 1.00 60.65 136 GLY A C 1
ATOM 1520 O O . GLY A 1 94 ? 116.599 136.603 130.850 1.00 60.65 136 GLY A O 1
ATOM 1524 N N . LEU A 1 95 ? 115.243 138.370 131.124 1.00 61.20 137 LEU A N 1
ATOM 1525 C CA . LEU A 1 95 ? 115.322 138.743 129.718 1.00 61.20 137 LEU A CA 1
ATOM 1526 C C . LEU A 1 95 ? 116.765 138.990 129.304 1.00 61.20 137 LEU A C 1
ATOM 1527 O O . LEU A 1 95 ? 117.247 138.423 128.316 1.00 61.20 137 LEU A O 1
ATOM 1543 N N . ILE A 1 96 ? 117.477 139.828 130.058 1.00 57.32 138 ILE A N 1
ATOM 1544 C CA . ILE A 1 96 ? 118.844 140.174 129.687 1.00 57.32 138 ILE A CA 1
ATOM 1545 C C . ILE A 1 96 ? 119.714 138.926 129.649 1.00 57.32 138 ILE A C 1
ATOM 1546 O O . ILE A 1 96 ? 120.397 138.656 128.652 1.00 57.32 138 ILE A O 1
ATOM 1562 N N . PHE A 1 97 ? 119.688 138.130 130.723 1.00 55.20 139 PHE A N 1
ATOM 1563 C CA . PHE A 1 97 ? 120.574 136.972 130.779 1.00 55.20 139 PHE A CA 1
ATOM 1564 C C . PHE A 1 97 ? 120.231 135.956 129.696 1.00 55.20 139 PHE A C 1
ATOM 1565 O O . PHE A 1 97 ? 121.125 135.458 129.000 1.00 55.20 139 PHE A O 1
ATOM 1582 N N . ASN A 1 98 ? 118.945 135.645 129.529 1.00 56.25 140 ASN A N 1
ATOM 1583 C CA . ASN A 1 98 ? 118.525 134.655 128.551 1.00 56.25 140 ASN A CA 1
ATOM 1584 C C . ASN A 1 98 ? 118.860 135.080 127.129 1.00 56.25 140 ASN A C 1
ATOM 1585 O O . ASN A 1 98 ? 119.410 134.280 126.363 1.00 56.25 140 ASN A O 1
ATOM 1596 N N . CYS A 1 99 ? 118.551 136.325 126.759 1.00 58.60 141 CYS A N 1
ATOM 1597 C CA . CYS A 1 99 ? 118.865 136.808 125.423 1.00 58.60 141 CYS A CA 1
ATOM 1598 C C . CYS A 1 99 ? 120.361 136.874 125.162 1.00 58.60 141 CYS A C 1
ATOM 1599 O O . CYS A 1 99 ? 120.803 136.500 124.070 1.00 58.60 141 CYS A O 1
ATOM 1607 N N . THR A 1 100 ? 121.156 137.338 126.131 1.00 54.35 142 THR A N 1
ATOM 1608 C CA . THR A 1 100 ? 122.600 137.357 125.929 1.00 54.35 142 THR A CA 1
ATOM 1609 C C . THR A 1 100 ? 123.144 135.946 125.749 1.00 54.35 142 THR A C 1
ATOM 1610 O O . THR A 1 100 ? 123.978 135.700 124.865 1.00 54.35 142 THR A O 1
ATOM 1621 N N . PHE A 1 101 ? 122.680 134.999 126.570 1.00 53.57 143 PHE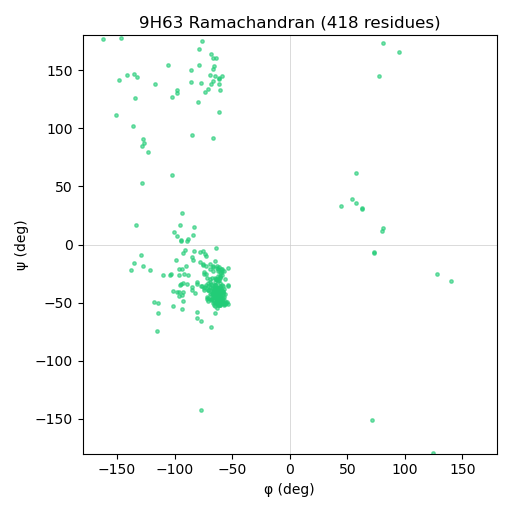 A N 1
ATOM 1622 C CA . PHE A 1 101 ? 123.166 133.631 126.443 1.00 53.57 143 PHE A CA 1
ATOM 1623 C C . PHE A 1 101 ? 122.783 133.043 125.095 1.00 53.57 143 PHE A C 1
ATOM 1624 O O . PHE A 1 101 ? 123.577 132.337 124.471 1.00 53.57 143 PHE A O 1
ATOM 1641 N N . LEU A 1 102 ? 121.557 133.301 124.636 1.00 55.95 144 LEU A N 1
ATOM 1642 C CA . LEU A 1 102 ? 121.145 132.784 123.337 1.00 55.95 144 LEU A CA 1
ATOM 1643 C C . LEU A 1 102 ? 121.933 133.410 122.194 1.00 55.95 144 LEU A C 1
ATOM 1644 O O . LEU A 1 102 ? 122.290 132.705 121.244 1.00 55.95 144 LEU A O 1
ATOM 1660 N N . LEU A 1 103 ? 122.215 134.712 122.264 1.00 54.49 145 LEU A N 1
ATOM 1661 C CA . LEU A 1 103 ? 123.044 135.348 121.247 1.00 54.49 145 LEU A CA 1
ATOM 1662 C C . LEU A 1 103 ? 124.425 134.705 121.199 1.00 54.49 145 LEU A C 1
ATOM 1663 O O . LEU A 1 103 ? 124.938 134.367 120.123 1.00 54.49 145 LEU A O 1
ATOM 1679 N N . PHE A 1 104 ? 125.039 134.512 122.368 1.00 52.70 146 PHE A N 1
ATOM 1680 C CA . PHE A 1 104 ? 126.372 133.922 122.391 1.00 52.70 146 PHE A CA 1
ATOM 1681 C C . PHE A 1 104 ? 126.343 132.456 121.978 1.00 52.70 146 PHE A C 1
ATOM 1682 O O . PHE A 1 104 ? 127.296 131.970 121.364 1.00 52.70 146 PHE A O 1
ATOM 1699 N N . GLY A 1 105 ? 125.258 131.743 122.278 1.00 51.67 147 GLY A N 1
ATOM 1700 C CA . GLY A 1 105 ? 125.122 130.383 121.790 1.00 51.67 147 GLY A CA 1
ATOM 1701 C C . GLY A 1 105 ? 125.026 130.314 120.281 1.00 51.67 147 GLY A C 1
ATOM 1702 O O . GLY A 1 105 ? 125.660 129.463 119.655 1.00 51.67 147 GLY A O 1
ATOM 1706 N N . SER A 1 106 ? 124.245 131.210 119.676 1.00 53.59 148 SER A N 1
ATOM 1707 C CA . SER A 1 106 ? 124.178 131.274 118.220 1.00 53.59 148 SER A CA 1
ATOM 1708 C C . SER A 1 106 ? 125.544 131.590 117.623 1.00 53.59 148 SER A C 1
ATOM 1709 O O . SER A 1 106 ? 125.932 131.015 116.596 1.00 53.59 148 SER A O 1
ATOM 1717 N N . VAL A 1 107 ? 126.282 132.506 118.252 1.00 51.75 149 VAL A N 1
ATOM 1718 C CA . VAL A 1 107 ? 127.661 132.758 117.839 1.00 51.75 149 VAL A CA 1
ATOM 1719 C C . VAL A 1 107 ? 128.474 131.473 117.919 1.00 51.75 149 VAL A C 1
ATOM 1720 O O . VAL A 1 107 ? 129.298 131.178 117.043 1.00 51.75 149 VAL A O 1
ATOM 1733 N N . ILE A 1 108 ? 128.259 130.694 118.982 1.00 49.89 150 ILE A N 1
ATOM 1734 C CA . ILE A 1 108 ? 128.985 129.442 119.165 1.00 49.89 150 ILE A CA 1
ATOM 1735 C C . ILE A 1 108 ? 128.676 128.463 118.044 1.00 49.89 150 ILE A C 1
ATOM 1736 O O . ILE A 1 108 ? 129.581 127.801 117.527 1.00 49.89 150 ILE A O 1
ATOM 1752 N N . GLN A 1 109 ? 127.407 128.336 117.657 1.00 52.97 151 GLN A N 1
ATOM 1753 C CA . GLN A 1 109 ? 127.054 127.467 116.542 1.00 52.97 151 GLN A CA 1
ATOM 1754 C C . GLN A 1 109 ? 127.638 127.940 115.220 1.00 52.97 151 GLN A C 1
ATOM 1755 O O . GLN A 1 109 ? 128.073 127.106 114.419 1.00 52.97 151 GLN A O 1
ATOM 1769 N N . LEU A 1 110 ? 127.655 129.248 114.968 1.00 54.28 152 LEU A N 1
ATOM 1770 C CA . LEU A 1 110 ? 128.303 129.739 113.756 1.00 54.28 152 LEU A CA 1
ATOM 1771 C C . LEU A 1 110 ? 129.790 129.392 113.747 1.00 54.28 152 LEU A C 1
ATOM 1772 O O . LEU A 1 110 ? 130.322 128.933 112.726 1.00 54.28 152 LEU A O 1
ATOM 1788 N N . ILE A 1 111 ? 130.468 129.592 114.879 1.00 52.20 153 ILE A N 1
ATOM 1789 C CA . ILE A 1 111 ? 131.881 129.237 114.974 1.00 52.20 153 ILE A CA 1
ATOM 1790 C C . ILE A 1 111 ? 132.067 127.742 114.750 1.00 52.20 153 ILE A C 1
ATOM 1791 O O . ILE A 1 111 ? 133.021 127.311 114.092 1.00 52.20 153 ILE A O 1
ATOM 1807 N N . ALA A 1 112 ? 131.172 126.929 115.312 1.00 53.75 154 ALA A N 1
ATOM 1808 C CA . ALA A 1 112 ? 131.275 125.483 115.151 1.00 53.75 154 ALA A CA 1
ATOM 1809 C C . ALA A 1 112 ? 131.117 125.075 113.694 1.00 53.75 154 ALA A C 1
ATOM 1810 O O . ALA A 1 112 ? 131.854 124.214 113.205 1.00 53.75 154 ALA A O 1
ATOM 1817 N N . CYS A 1 113 ? 130.157 125.672 112.987 1.00 54.22 155 CYS A N 1
ATOM 1818 C CA . CYS A 1 113 ? 129.995 125.373 111.568 1.00 54.22 155 CYS A CA 1
ATOM 1819 C C . CYS A 1 113 ? 131.246 125.758 110.789 1.00 54.22 155 CYS A C 1
ATOM 1820 O O . CYS A 1 113 ? 131.731 124.993 109.943 1.00 54.22 155 CYS A O 1
ATOM 1828 N N . ALA A 1 114 ? 131.783 126.949 111.066 1.00 55.15 156 ALA A N 1
ATOM 1829 C CA . ALA A 1 114 ? 132.976 127.398 110.357 1.00 55.15 156 ALA A CA 1
ATOM 1830 C C . ALA A 1 114 ? 134.148 126.458 110.607 1.00 55.15 156 ALA A C 1
ATOM 1831 O O . ALA A 1 114 ? 134.894 126.122 109.680 1.00 55.15 156 ALA A O 1
ATOM 1838 N N . SER A 1 115 ? 134.329 126.027 111.856 1.00 54.70 157 SER A N 1
ATOM 1839 C CA . SER A 1 115 ? 135.426 125.120 112.174 1.00 54.70 157 SER A CA 1
ATOM 1840 C C . SER A 1 115 ? 135.225 123.759 111.523 1.00 54.70 157 SER A C 1
ATOM 1841 O O . SER A 1 115 ? 136.174 123.170 110.992 1.00 54.70 157 SER A O 1
ATOM 1849 N N . ASN A 1 116 ? 133.997 123.239 111.555 1.00 53.57 158 ASN A N 1
ATOM 1850 C CA . ASN A 1 116 ? 133.736 121.902 111.037 1.00 53.57 158 ASN A CA 1
ATOM 1851 C C . ASN A 1 116 ? 133.923 121.833 109.529 1.00 53.57 158 ASN A C 1
ATOM 1852 O O . ASN A 1 116 ? 134.524 120.879 109.023 1.00 53.57 158 ASN A O 1
ATOM 1863 N N . ILE A 1 117 ? 133.422 122.826 108.790 1.00 56.16 159 ILE A N 1
ATOM 1864 C CA . ILE A 1 117 ? 133.518 122.753 107.334 1.00 56.16 159 ILE A CA 1
ATOM 1865 C C . ILE A 1 117 ? 134.972 122.746 106.887 1.00 56.16 159 ILE A C 1
ATOM 1866 O O . ILE A 1 117 ? 135.300 122.206 105.823 1.00 56.16 159 ILE A O 1
ATOM 1882 N N . TYR A 1 118 ? 135.866 123.340 107.680 1.00 59.37 160 TYR A N 1
ATOM 1883 C CA . TYR A 1 118 ? 137.269 123.405 107.288 1.00 59.37 160 TYR A CA 1
ATOM 1884 C C . TYR A 1 118 ? 137.870 122.019 107.101 1.00 59.37 160 TYR A C 1
ATOM 1885 O O . TYR A 1 118 ? 138.845 121.863 106.358 1.00 59.37 160 TYR A O 1
ATOM 1903 N N . TYR A 1 119 ? 137.308 121.005 107.758 1.00 57.85 161 TYR A N 1
ATOM 1904 C CA . TYR A 1 119 ? 137.887 119.669 107.716 1.00 57.85 161 TYR A CA 1
ATOM 1905 C C . TYR A 1 119 ? 137.337 118.816 106.581 1.00 57.85 161 TYR A C 1
ATOM 1906 O O . TYR A 1 119 ? 137.817 117.695 106.385 1.00 57.85 161 TYR A O 1
ATOM 1924 N N . ILE A 1 120 ? 136.353 119.311 105.835 1.00 58.41 162 ILE A N 1
ATOM 1925 C CA . ILE A 1 120 ? 135.991 118.715 104.552 1.00 58.41 162 ILE A CA 1
ATOM 1926 C C . ILE A 1 120 ? 136.735 119.393 103.413 1.00 58.41 162 ILE A C 1
ATOM 1927 O O . ILE A 1 120 ? 137.202 118.736 102.479 1.00 58.41 162 ILE A O 1
ATOM 1943 N N . ASN A 1 121 ? 136.850 120.720 103.478 1.00 62.11 163 ASN A N 1
ATOM 1944 C CA . ASN A 1 121 ? 137.490 121.524 102.435 1.00 62.11 163 ASN A CA 1
ATOM 1945 C C . ASN A 1 121 ? 138.375 122.541 103.153 1.00 62.11 163 ASN A C 1
ATOM 1946 O O . ASN A 1 121 ? 137.887 123.549 103.670 1.00 62.11 163 ASN A O 1
ATOM 1957 N N . ASP A 1 122 ? 139.678 122.268 103.183 1.00 63.95 164 ASP A N 1
ATOM 1958 C CA . ASP A 1 122 ? 140.638 123.162 103.816 1.00 63.95 164 ASP A CA 1
ATOM 1959 C C . ASP A 1 122 ? 141.187 124.212 102.860 1.00 63.95 164 ASP A C 1
ATOM 1960 O O . ASP A 1 122 ? 142.055 124.996 103.261 1.00 63.95 164 ASP A O 1
ATOM 1969 N N . LYS A 1 123 ? 140.709 124.249 101.614 1.00 65.59 165 LYS A N 1
ATOM 1970 C CA . LYS A 1 123 ? 141.203 125.225 100.651 1.00 65.59 165 LYS A CA 1
ATOM 1971 C C . LYS A 1 123 ? 140.914 126.657 101.079 1.00 65.59 165 LYS A C 1
ATOM 1972 O O . LYS A 1 123 ? 141.583 127.579 100.600 1.00 65.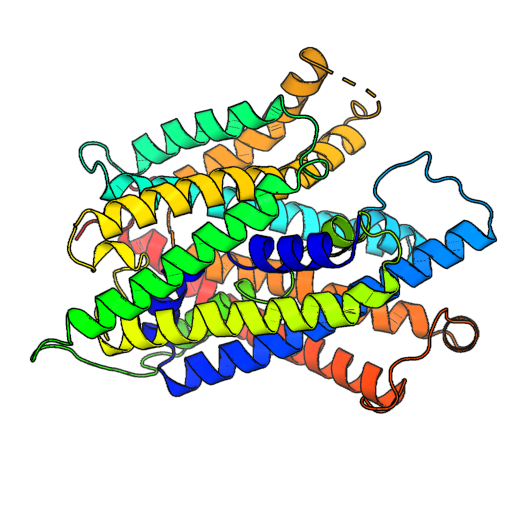59 165 LYS A O 1
ATOM 1991 N N . LEU A 1 124 ? 139.940 126.864 101.961 1.00 61.35 166 LEU A N 1
ATOM 1992 C CA . LEU A 1 124 ? 139.596 128.183 102.469 1.00 61.35 166 LEU A CA 1
ATOM 1993 C C . LEU A 1 124 ? 139.830 128.225 103.972 1.00 61.35 166 LEU A C 1
ATOM 1994 O O . LEU A 1 124 ? 139.504 127.273 104.688 1.00 61.35 166 LEU A O 1
ATOM 2010 N N . ASP A 1 125 ? 140.393 129.333 104.444 1.00 61.06 167 ASP A N 1
ATOM 2011 C CA . ASP A 1 125 ? 140.623 129.503 105.868 1.00 61.06 167 ASP A CA 1
ATOM 2012 C C . ASP A 1 125 ? 139.295 129.546 106.617 1.00 61.06 167 ASP A C 1
ATOM 2013 O O . ASP A 1 125 ? 138.232 129.793 106.041 1.00 61.06 167 ASP A O 1
ATOM 2022 N N . LYS A 1 126 ? 139.366 129.299 107.927 1.00 58.57 168 LYS A N 1
ATOM 2023 C CA . LYS A 1 126 ? 138.147 129.235 108.724 1.00 58.57 168 LYS A CA 1
ATOM 2024 C C . LYS A 1 126 ? 137.407 130.566 108.740 1.00 58.57 168 LYS A C 1
ATOM 2025 O O . LYS A 1 126 ? 136.206 130.599 109.023 1.00 58.57 168 LYS A O 1
ATOM 2044 N N . ARG A 1 127 ? 138.092 131.670 108.435 1.00 59.97 169 ARG A N 1
ATOM 2045 C CA . ARG A 1 127 ? 137.425 132.969 108.422 1.00 59.97 169 ARG A CA 1
ATOM 2046 C C . ARG A 1 127 ? 136.533 133.116 107.192 1.00 59.97 169 ARG A C 1
ATOM 2047 O O . ARG A 1 127 ? 135.428 133.666 107.271 1.00 59.97 169 ARG A O 1
ATOM 2068 N N . THR A 1 128 ? 136.997 132.630 106.039 1.00 59.34 170 THR A N 1
ATOM 2069 C CA . THR A 1 128 ? 136.149 132.633 104.851 1.00 59.34 170 THR A CA 1
ATOM 2070 C C . THR A 1 128 ? 134.927 131.748 105.058 1.00 59.34 170 THR A C 1
ATOM 2071 O O . THR A 1 128 ? 133.809 132.105 104.657 1.00 59.34 170 THR A O 1
ATOM 2082 N N . TRP A 1 129 ? 135.122 130.585 105.680 1.00 58.34 171 TRP A N 1
ATOM 2083 C CA . TRP A 1 129 ? 133.993 129.730 106.020 1.00 58.34 171 TRP A CA 1
ATOM 2084 C C . TRP A 1 129 ? 133.056 130.423 106.997 1.00 58.34 171 TRP A C 1
ATOM 2085 O O . TRP A 1 129 ? 131.834 130.265 106.903 1.00 58.34 171 TRP A O 1
ATOM 2106 N N . THR A 1 130 ? 133.607 131.185 107.944 1.00 57.67 172 THR A N 1
ATOM 2107 C CA . THR A 1 130 ? 132.766 131.961 108.843 1.00 57.67 172 THR A CA 1
ATOM 2108 C C . THR A 1 130 ? 131.927 132.971 108.078 1.00 57.67 172 THR A C 1
ATOM 2109 O O . THR A 1 130 ? 130.740 133.124 108.367 1.00 57.67 172 THR A O 1
ATOM 2120 N N . TYR A 1 131 ? 132.516 133.659 107.099 1.00 59.28 173 TYR A N 1
ATOM 2121 C CA . TYR A 1 131 ? 131.735 134.575 106.269 1.00 59.28 173 TYR A CA 1
ATOM 2122 C C . TYR A 1 131 ? 130.603 133.840 105.559 1.00 59.28 173 TYR A C 1
ATOM 2123 O O . TYR A 1 131 ? 129.439 134.270 105.595 1.00 59.28 173 TYR A O 1
ATOM 2141 N N . ILE A 1 132 ? 130.931 132.728 104.900 1.00 58.87 174 ILE A N 1
ATOM 2142 C CA . ILE A 1 132 ? 129.940 132.024 104.088 1.00 58.87 174 ILE A CA 1
ATOM 2143 C C . ILE A 1 132 ? 128.795 131.525 104.962 1.00 58.87 174 ILE A C 1
ATOM 2144 O O . ILE A 1 132 ? 127.613 131.711 104.642 1.00 58.87 174 ILE A O 1
ATOM 2160 N N . PHE A 1 133 ? 129.125 130.895 106.088 1.00 57.79 175 PHE A N 1
ATOM 2161 C CA . PHE A 1 133 ? 128.087 130.365 106.960 1.00 57.79 175 PHE A CA 1
ATOM 2162 C C . PHE A 1 133 ? 127.374 131.450 107.749 1.00 57.79 175 PHE A C 1
ATOM 2163 O O . PHE A 1 133 ? 126.226 131.245 108.145 1.00 57.79 175 PHE A O 1
ATOM 2180 N N . GLY A 1 134 ? 127.999 132.608 107.959 1.00 57.62 176 GLY A N 1
ATOM 2181 C CA . GLY A 1 134 ? 127.265 133.731 108.506 1.00 57.62 176 GLY A CA 1
ATOM 2182 C C . GLY A 1 134 ? 126.202 134.223 107.548 1.00 57.62 176 GLY A C 1
ATOM 2183 O O . GLY A 1 134 ? 125.090 134.552 107.958 1.00 57.62 176 GLY A O 1
ATOM 2187 N N . ALA A 1 135 ? 126.527 134.270 106.255 1.00 60.45 177 ALA A N 1
ATOM 2188 C CA . ALA A 1 135 ? 125.497 134.569 105.264 1.00 60.45 177 ALA A CA 1
ATOM 2189 C C . ALA A 1 135 ? 124.403 133.504 105.258 1.00 60.45 177 ALA A C 1
ATOM 2190 O O . ALA A 1 135 ? 123.209 133.834 105.225 1.00 60.45 177 ALA A O 1
ATOM 2197 N N . CYS A 1 136 ? 124.791 132.228 105.307 1.00 62.32 178 CYS A N 1
ATOM 2198 C CA . CYS A 1 136 ? 123.800 131.154 105.319 1.00 62.32 178 CYS A CA 1
ATOM 2199 C C . CYS A 1 136 ? 122.888 131.250 106.539 1.00 62.32 178 CYS A C 1
ATOM 2200 O O . CYS A 1 136 ? 121.687 130.973 106.445 1.00 62.32 178 CYS A O 1
ATOM 2208 N N . CYS A 1 137 ? 123.441 131.623 107.694 1.00 61.54 179 CYS A N 1
ATOM 2209 C CA . CYS A 1 137 ? 122.632 131.753 108.901 1.00 61.54 179 CYS A CA 1
ATOM 2210 C C . CYS A 1 137 ? 121.766 133.006 108.855 1.00 61.54 179 CYS A C 1
ATOM 2211 O O . CYS A 1 137 ? 120.619 132.990 109.314 1.00 61.54 179 CYS A O 1
ATOM 2219 N N . ALA A 1 138 ? 122.297 134.102 108.308 1.00 62.60 180 ALA A N 1
ATOM 2220 C CA . ALA A 1 138 ? 121.487 135.298 108.117 1.00 62.60 180 ALA A CA 1
ATOM 2221 C C . ALA A 1 138 ? 120.309 135.017 107.201 1.00 62.60 180 ALA A C 1
ATOM 2222 O O . ALA A 1 138 ? 119.272 135.682 107.296 1.00 62.60 180 ALA A O 1
ATOM 2229 N N . THR A 1 139 ? 120.453 134.041 106.303 1.00 66.14 181 THR A N 1
ATOM 2230 C CA . THR A 1 139 ? 119.316 133.623 105.490 1.00 66.14 181 THR A CA 1
ATOM 2231 C C . THR A 1 139 ? 118.156 133.119 106.343 1.00 66.14 181 THR A C 1
ATOM 2232 O O . THR A 1 139 ? 117.014 133.109 105.871 1.00 66.14 181 THR A O 1
ATOM 2243 N N . THR A 1 140 ? 118.417 132.706 107.587 1.00 65.74 182 THR A N 1
ATOM 2244 C CA . THR A 1 140 ? 117.370 132.162 108.446 1.00 65.74 182 THR A CA 1
ATOM 2245 C C . THR A 1 140 ? 116.414 133.225 108.972 1.00 65.74 182 THR A C 1
ATOM 2246 O O . THR A 1 140 ? 115.402 132.867 109.586 1.00 65.74 182 THR A O 1
ATOM 2257 N N . VAL A 1 141 ? 116.702 134.511 108.763 1.00 67.45 183 VAL A N 1
ATOM 2258 C CA . VAL A 1 141 ? 115.812 135.553 109.268 1.00 67.45 183 VAL A CA 1
ATOM 2259 C C . VAL A 1 141 ? 114.426 135.416 108.657 1.00 67.45 183 VAL A C 1
ATOM 2260 O O . VAL A 1 141 ? 113.416 135.663 109.326 1.00 67.45 183 VAL A O 1
ATOM 2273 N N . PHE A 1 142 ? 114.351 135.023 107.385 1.00 69.38 184 PHE A N 1
ATOM 2274 C CA . PHE A 1 142 ? 113.072 134.923 106.694 1.00 69.38 184 PHE A CA 1
ATOM 2275 C C . PHE A 1 142 ? 112.178 133.823 107.252 1.00 69.38 184 PHE A C 1
ATOM 2276 O O . PHE A 1 142 ? 110.969 133.850 106.999 1.00 69.38 184 PHE A O 1
ATOM 2293 N N . ILE A 1 143 ? 112.728 132.870 107.995 1.00 68.33 185 ILE A N 1
ATOM 2294 C CA . ILE A 1 143 ? 111.950 131.780 108.577 1.00 68.33 185 ILE A CA 1
ATOM 2295 C C . ILE A 1 143 ? 111.269 132.313 109.835 1.00 68.33 185 ILE A C 1
ATOM 2296 O O . ILE A 1 143 ? 111.965 132.801 110.738 1.00 68.33 185 ILE A O 1
ATOM 2312 N N . PRO A 1 144 ? 109.934 132.241 109.940 1.00 69.90 186 PRO A N 1
ATOM 2313 C CA . PRO A 1 144 ? 109.261 132.828 111.108 1.00 69.90 186 PRO A CA 1
ATOM 2314 C C . PRO A 1 144 ? 109.646 132.164 112.421 1.00 69.90 186 PRO A C 1
ATOM 2315 O O . PRO A 1 144 ? 110.086 132.842 113.355 1.00 69.90 186 PRO A O 1
ATOM 2326 N N . SER A 1 145 ? 109.487 130.844 112.507 1.00 68.03 187 SER A N 1
ATOM 2327 C CA . SER A 1 145 ? 109.748 130.109 113.737 1.00 68.03 187 SER A CA 1
ATOM 2328 C C . SER A 1 145 ? 110.294 128.730 113.390 1.00 68.03 187 SER A C 1
ATOM 2329 O O . SER A 1 145 ? 110.419 128.363 112.218 1.00 68.03 187 SER A O 1
ATOM 2337 N N . PHE A 1 146 ? 110.622 127.966 114.426 1.00 65.91 188 PHE A N 1
ATOM 2338 C CA . PHE A 1 146 ? 111.156 126.615 114.284 1.00 65.91 188 PHE A CA 1
ATOM 2339 C C . PHE A 1 146 ? 110.410 125.591 115.128 1.00 65.91 188 PHE A C 1
ATOM 2340 O O . PHE A 1 146 ? 110.646 124.391 114.975 1.00 65.91 188 PHE A O 1
ATOM 2357 N N . HIS A 1 147 ? 109.519 126.035 116.015 1.00 69.71 189 HIS A N 1
ATOM 2358 C CA . HIS A 1 147 ? 108.767 125.136 116.884 1.00 69.71 189 HIS A CA 1
ATOM 2359 C C . HIS A 1 147 ? 107.919 124.159 116.080 1.00 69.71 189 HIS A C 1
ATOM 2360 O O . HIS A 1 147 ? 107.703 123.018 116.501 1.00 69.71 189 HIS A O 1
ATOM 2374 N N . ASN A 1 148 ? 107.429 124.604 114.921 1.00 73.49 190 ASN A N 1
ATOM 2375 C CA . ASN A 1 148 ? 106.486 123.802 114.150 1.00 73.49 190 ASN A CA 1
ATOM 2376 C C . ASN A 1 148 ? 107.096 122.485 113.684 1.00 73.49 190 ASN A C 1
ATOM 2377 O O . ASN A 1 148 ? 106.363 121.549 113.342 1.00 73.49 190 ASN A O 1
ATOM 2388 N N . TYR A 1 149 ? 108.423 122.381 113.675 1.00 71.33 191 TYR A N 1
ATOM 2389 C CA . TYR A 1 149 ? 109.104 121.258 113.045 1.00 71.33 191 TYR A CA 1
ATOM 2390 C C . TYR A 1 149 ? 109.489 120.198 114.072 1.00 71.33 191 TYR A C 1
ATOM 2391 O O . TYR A 1 149 ? 110.043 120.514 115.130 1.00 71.33 191 TYR A O 1
ATOM 2409 N N . ARG A 1 150 ? 109.191 118.939 113.746 1.00 67.23 192 ARG A N 1
ATOM 2410 C CA . ARG A 1 150 ? 109.571 117.773 114.537 1.00 67.23 192 ARG A CA 1
ATOM 2411 C C . ARG A 1 150 ? 110.633 116.917 113.858 1.00 67.23 192 ARG A C 1
ATOM 2412 O O . ARG A 1 150 ? 111.384 116.202 114.544 1.00 67.23 192 ARG A O 1
ATOM 2433 N N . ILE A 1 151 ? 110.692 116.973 112.526 1.00 64.84 193 ILE A N 1
ATOM 2434 C CA . ILE A 1 151 ? 111.764 116.314 111.791 1.00 64.84 193 ILE A CA 1
ATOM 2435 C C . ILE A 1 151 ? 113.107 116.846 112.254 1.00 64.84 193 ILE A C 1
ATOM 2436 O O . ILE A 1 151 ? 114.062 116.086 112.453 1.00 64.84 193 ILE A O 1
ATOM 2452 N N . TRP A 1 152 ? 113.199 118.160 112.453 1.00 63.29 194 TRP A N 1
ATOM 2453 C CA . TRP A 1 152 ? 114.456 118.765 112.861 1.00 63.29 194 TRP A CA 1
ATOM 2454 C C . TRP A 1 152 ? 114.898 118.303 114.240 1.00 63.29 194 TRP A C 1
ATOM 2455 O O . TRP A 1 152 ? 116.055 118.530 114.610 1.00 63.29 194 TRP A O 1
ATOM 2476 N N . SER A 1 153 ? 114.013 117.669 115.008 1.00 61.52 195 SER A N 1
ATOM 2477 C CA . SER A 1 153 ? 114.372 117.078 116.290 1.00 61.52 195 SER A CA 1
ATOM 2478 C C . SER A 1 153 ? 114.742 115.605 116.167 1.00 61.52 195 SER A C 1
ATOM 2479 O O . SER A 1 153 ? 115.842 115.208 116.581 1.00 61.52 195 SER A O 1
ATOM 2487 N N . PHE A 1 154 ? 113.855 114.779 115.599 1.00 63.57 196 PHE A N 1
ATOM 2488 C CA . PHE A 1 154 ? 114.182 113.353 115.573 1.00 63.57 196 PHE A CA 1
ATOM 2489 C C . PHE A 1 154 ? 115.079 112.973 114.403 1.00 63.57 196 PHE A C 1
ATOM 2490 O O . PHE A 1 154 ? 115.304 111.778 114.184 1.00 63.57 196 PHE A O 1
ATOM 2507 N N . LEU A 1 155 ? 115.592 113.944 113.649 1.00 61.78 197 LEU A N 1
ATOM 2508 C CA . LEU A 1 155 ? 116.732 113.717 112.773 1.00 61.78 197 LEU A CA 1
ATOM 2509 C C . LEU A 1 155 ? 118.023 114.236 113.382 1.00 61.78 197 LEU A C 1
ATOM 2510 O O . LEU A 1 155 ? 119.063 113.583 113.267 1.00 61.78 197 LEU A O 1
ATOM 2526 N N . GLY A 1 156 ? 117.966 115.396 114.040 1.00 58.66 198 GLY A N 1
ATOM 2527 C CA . GLY A 1 156 ? 119.139 115.906 114.728 1.00 58.66 198 GLY A CA 1
ATOM 2528 C C . GLY A 1 156 ? 119.621 114.969 115.817 1.00 58.66 198 GLY A C 1
ATOM 2529 O O . GLY A 1 156 ? 120.827 114.841 116.052 1.00 58.66 198 GLY A O 1
ATOM 2533 N N . LEU A 1 157 ? 118.689 114.301 116.503 1.00 56.12 199 LEU A N 1
ATOM 2534 C CA . LEU A 1 157 ? 119.114 113.298 117.473 1.00 56.12 199 LEU A CA 1
ATOM 2535 C C . LEU A 1 157 ? 119.895 112.176 116.801 1.00 56.12 199 LEU A C 1
ATOM 2536 O O . LEU A 1 157 ? 120.909 111.718 117.340 1.00 56.12 199 LEU A O 1
ATOM 2552 N N . ALA A 1 158 ? 119.443 111.723 115.629 1.00 55.16 200 ALA A N 1
ATOM 2553 C CA . ALA A 1 158 ? 120.176 110.692 114.903 1.00 55.16 200 ALA A CA 1
ATOM 2554 C C . ALA A 1 158 ? 121.555 111.187 114.487 1.00 55.16 200 ALA A C 1
ATOM 2555 O O . ALA A 1 158 ? 122.538 110.442 114.561 1.00 55.16 200 ALA A O 1
ATOM 2562 N N . MET A 1 159 ? 121.645 112.440 114.034 1.00 53.97 201 MET A N 1
ATOM 2563 C CA . MET A 1 159 ? 122.950 112.985 113.660 1.00 53.97 201 MET A CA 1
ATOM 2564 C C . MET A 1 159 ? 123.898 113.008 114.852 1.00 53.97 201 MET A C 1
ATOM 2565 O O . MET A 1 159 ? 125.066 112.616 114.734 1.00 53.97 201 MET A O 1
ATOM 2579 N N . THR A 1 160 ? 123.415 113.466 116.009 1.00 53.42 202 THR A N 1
ATOM 2580 C CA . THR A 1 160 ? 124.259 113.494 117.197 1.00 53.42 202 THR A CA 1
ATOM 2581 C C . THR A 1 160 ? 124.680 112.092 117.616 1.00 53.42 202 THR A C 1
ATOM 2582 O O . THR A 1 160 ? 125.841 111.877 117.987 1.00 53.42 202 THR A O 1
ATOM 2593 N N . THR A 1 161 ? 123.755 111.131 117.568 1.00 52.69 203 THR A N 1
ATOM 2594 C CA . THR A 1 161 ? 124.096 109.756 117.918 1.00 52.69 203 THR A CA 1
ATOM 2595 C C . THR A 1 161 ? 125.169 109.210 116.986 1.00 52.69 203 THR A C 1
ATOM 2596 O O . THR A 1 161 ? 126.134 108.575 117.433 1.00 52.69 203 THR A O 1
ATOM 2607 N N . TYR A 1 162 ? 125.018 109.449 115.682 1.00 53.80 204 TYR A N 1
ATOM 2608 C CA . TYR A 1 162 ? 126.006 108.960 114.729 1.00 53.80 204 TYR A CA 1
ATOM 2609 C C . TYR A 1 162 ? 127.363 109.594 114.984 1.00 53.80 204 TYR A C 1
ATOM 2610 O O . TYR A 1 162 ? 128.391 108.916 114.930 1.00 53.80 204 TYR A O 1
ATOM 2628 N N . THR A 1 163 ? 127.392 110.902 115.245 1.00 51.91 205 THR A N 1
ATOM 2629 C CA . THR A 1 163 ? 128.673 111.556 115.496 1.00 51.91 205 THR A CA 1
ATOM 2630 C C . THR A 1 163 ? 129.340 110.991 116.743 1.00 51.91 205 THR A C 1
ATOM 2631 O O . THR A 1 163 ? 130.545 110.707 116.737 1.00 51.91 205 THR A O 1
ATOM 2642 N N . SER A 1 164 ? 128.574 110.811 117.821 1.00 52.51 206 SER A N 1
ATOM 2643 C CA . SER A 1 164 ? 129.155 110.285 119.052 1.00 52.51 206 SER A CA 1
ATOM 2644 C C . SER A 1 164 ? 129.702 108.879 118.847 1.00 52.51 206 SER A C 1
ATOM 2645 O O . SER A 1 164 ? 130.824 108.570 119.274 1.00 52.51 206 SER A O 1
ATOM 2653 N N . TRP A 1 165 ? 128.932 108.012 118.187 1.00 53.28 207 TRP A N 1
ATOM 2654 C CA . TRP A 1 165 ? 129.396 106.645 117.995 1.00 53.28 207 TRP A CA 1
ATOM 2655 C C . TRP A 1 165 ? 130.545 106.566 117.001 1.00 53.28 207 TRP A C 1
ATOM 2656 O O . TRP A 1 165 ? 131.428 105.718 117.158 1.00 53.28 207 TRP A O 1
ATOM 2677 N N . TYR A 1 166 ? 130.571 107.435 115.990 1.00 54.53 208 TYR A N 1
ATOM 2678 C CA . TYR A 1 166 ? 131.732 107.502 115.113 1.00 54.53 208 TYR A CA 1
ATOM 2679 C C . TYR A 1 166 ? 132.972 107.895 115.898 1.00 54.53 208 TYR A C 1
ATOM 2680 O O . TYR A 1 166 ? 134.035 107.288 115.748 1.00 54.53 208 TYR A O 1
ATOM 2698 N N . LEU A 1 167 ? 132.858 108.921 116.743 1.00 53.76 209 LEU A N 1
ATOM 2699 C CA . LEU A 1 167 ? 133.989 109.314 117.574 1.00 53.76 209 LEU A CA 1
ATOM 2700 C C . LEU A 1 167 ? 134.482 108.127 118.391 1.00 53.76 209 LEU A C 1
ATOM 2701 O O . LEU A 1 167 ? 135.674 107.800 118.387 1.00 53.76 209 LEU A O 1
ATOM 2717 N N . THR A 1 168 ? 133.559 107.450 119.076 1.00 53.53 210 THR A N 1
ATOM 2718 C CA . THR A 1 168 ? 133.945 106.342 119.945 1.00 53.53 210 THR A CA 1
ATOM 2719 C C . THR A 1 168 ? 134.639 105.237 119.155 1.00 53.53 210 THR A C 1
ATOM 2720 O O . THR A 1 168 ? 135.741 104.796 119.509 1.00 53.53 210 THR A O 1
ATOM 2731 N N . ILE A 1 169 ? 134.005 104.774 118.075 1.00 54.80 211 ILE A N 1
ATOM 2732 C CA . ILE A 1 169 ? 134.530 103.632 117.337 1.00 54.80 211 ILE A CA 1
ATOM 2733 C C . ILE A 1 169 ? 135.848 103.984 116.660 1.00 54.80 211 ILE A C 1
ATOM 2734 O O . ILE A 1 169 ? 136.788 103.182 116.659 1.00 54.80 211 ILE A O 1
ATOM 2750 N N . ALA A 1 170 ? 135.940 105.172 116.058 1.00 55.34 212 ALA A N 1
ATOM 2751 C CA . ALA A 1 170 ? 137.178 105.565 115.398 1.00 55.34 212 ALA A CA 1
ATOM 2752 C C . ALA A 1 170 ? 138.315 105.704 116.401 1.00 55.34 212 ALA A C 1
ATOM 2753 O O . ALA A 1 170 ? 139.444 105.281 116.129 1.00 55.34 212 ALA A O 1
ATOM 2760 N N . SER A 1 171 ? 138.043 106.294 117.569 1.00 55.42 213 SER A N 1
ATOM 2761 C CA . SER A 1 171 ? 139.083 106.407 118.584 1.00 55.42 213 SER A CA 1
ATOM 2762 C C . SER A 1 171 ? 139.535 105.034 119.061 1.00 55.42 213 SER A C 1
ATOM 2763 O O . SER A 1 171 ? 140.736 104.794 119.226 1.00 55.42 213 SER A O 1
ATOM 2771 N N . LEU A 1 172 ? 138.590 104.117 119.287 1.00 56.20 214 LEU A N 1
ATOM 2772 C CA . LEU A 1 172 ? 138.965 102.779 119.734 1.00 56.20 214 LEU A CA 1
ATOM 2773 C C . LEU A 1 172 ? 139.764 102.031 118.673 1.00 56.20 214 LEU A C 1
ATOM 2774 O O . LEU A 1 172 ? 140.743 101.353 119.003 1.00 56.20 214 LEU A O 1
ATOM 2790 N N . LEU A 1 173 ? 139.366 102.137 117.404 1.00 58.39 215 LEU A N 1
ATOM 2791 C CA . LEU A 1 173 ? 140.056 101.419 116.338 1.00 58.39 215 LEU A CA 1
ATOM 2792 C C . LEU A 1 173 ? 141.440 101.997 116.073 1.00 58.39 215 LEU A C 1
ATOM 2793 O O . LEU A 1 173 ? 142.392 101.246 115.830 1.00 58.39 215 LEU A O 1
ATOM 2809 N N . HIS A 1 174 ? 141.572 103.324 116.112 1.00 62.15 216 HIS A N 1
ATOM 2810 C CA . HIS A 1 174 ? 142.858 103.949 115.824 1.00 62.15 216 HIS A CA 1
ATOM 2811 C C . HIS A 1 174 ? 143.916 103.502 116.823 1.00 62.15 216 HIS A C 1
ATOM 2812 O O . HIS A 1 174 ? 145.055 103.200 116.448 1.00 62.15 216 HIS A O 1
ATOM 2826 N N . GLY A 1 175 ? 143.556 103.450 118.102 1.00 63.43 217 GLY A N 1
ATOM 2827 C CA . GLY A 1 175 ? 144.487 103.032 119.129 1.00 63.43 217 GLY A CA 1
ATOM 2828 C C . GLY A 1 175 ? 145.469 104.124 119.493 1.00 63.43 217 GLY A C 1
ATOM 2829 O O . GLY A 1 175 ? 145.888 104.904 118.632 1.00 63.43 217 GLY A O 1
ATOM 2833 N N . GLN A 1 176 ? 145.843 104.194 120.767 1.00 64.13 218 GLN A N 1
ATOM 2834 C CA . GLN A 1 176 ? 146.783 105.212 121.215 1.00 64.13 218 GLN A CA 1
ATOM 2835 C C . GLN A 1 176 ? 148.203 104.828 120.816 1.00 64.13 218 GLN A C 1
ATOM 2836 O O . GLN A 1 176 ? 148.593 103.660 120.914 1.00 64.13 218 GLN A O 1
ATOM 2850 N N . ALA A 1 177 ? 148.975 105.813 120.368 1.00 69.25 219 ALA A N 1
ATOM 2851 C CA . ALA A 1 177 ? 150.338 105.568 119.930 1.00 69.25 219 ALA A CA 1
ATOM 2852 C C . ALA A 1 177 ? 151.277 105.441 121.127 1.00 69.25 219 ALA A C 1
ATOM 2853 O O . ALA A 1 177 ? 150.924 105.753 122.267 1.00 69.25 219 ALA A O 1
ATOM 2860 N N . GLU A 1 178 ? 152.496 104.971 120.848 1.00 74.87 220 GLU A N 1
ATOM 2861 C CA . GLU A 1 178 ? 153.479 104.791 121.911 1.00 74.87 220 GLU A CA 1
ATOM 2862 C C . GLU A 1 178 ? 153.886 106.119 122.535 1.00 74.87 220 GLU A C 1
ATOM 2863 O O . GLU A 1 178 ? 154.255 106.162 123.715 1.00 74.87 220 GLU A O 1
ATOM 2875 N N . ASP A 1 179 ? 153.825 107.207 121.771 1.00 72.57 221 ASP A N 1
ATOM 2876 C CA . ASP A 1 179 ? 154.257 108.517 122.236 1.00 72.57 221 ASP A CA 1
ATOM 2877 C C . ASP A 1 179 ? 153.146 109.293 122.931 1.00 72.57 221 ASP A C 1
ATOM 2878 O O . ASP A 1 179 ? 153.354 110.453 123.299 1.00 72.57 221 ASP A O 1
ATOM 2887 N N . VAL A 1 180 ? 151.974 108.684 123.117 1.00 66.58 222 VAL A N 1
ATOM 2888 C CA . VAL A 1 180 ? 150.868 109.376 123.763 1.00 66.58 222 VAL A CA 1
ATOM 2889 C C . VAL A 1 180 ? 151.211 109.650 125.222 1.00 66.58 222 VAL A C 1
ATOM 2890 O O . VAL A 1 180 ? 151.981 108.916 125.857 1.00 66.58 222 VAL A O 1
ATOM 2903 N N . LYS A 1 181 ? 150.634 110.721 125.759 1.00 64.48 223 LYS A N 1
ATOM 2904 C CA . LYS A 1 181 ? 150.758 111.061 12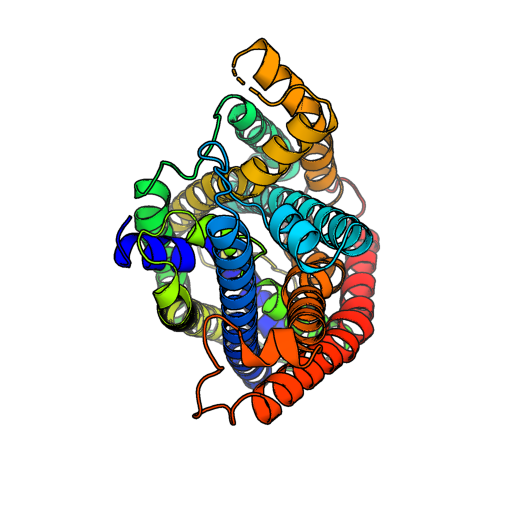7.168 1.00 64.48 223 LYS A CA 1
ATOM 2905 C C . LYS A 1 181 ? 149.381 111.398 127.718 1.00 64.48 223 LYS A C 1
ATOM 2906 O O . LYS A 1 181 ? 148.546 111.983 127.025 1.00 64.48 223 LYS A O 1
ATOM 2925 N N . HIS A 1 182 ? 149.150 111.019 128.977 1.00 61.56 224 HIS A N 1
ATOM 2926 C CA . HIS A 1 182 ? 147.871 111.238 129.650 1.00 61.56 224 HIS A CA 1
ATOM 2927 C C . HIS A 1 182 ? 148.141 111.970 130.966 1.00 61.56 224 HIS A C 1
ATOM 2928 O O . HIS A 1 182 ? 148.312 111.353 132.019 1.00 61.56 224 HIS A O 1
ATOM 2942 N N . SER A 1 183 ? 148.175 113.297 130.896 1.00 63.12 225 SER A N 1
ATOM 2943 C CA . SER A 1 183 ? 148.392 114.116 132.079 1.00 63.12 225 SER A CA 1
ATOM 2944 C C . SER A 1 183 ? 147.056 114.617 132.611 1.00 63.12 225 SER A C 1
ATOM 2945 O O . SER A 1 183 ? 146.239 115.155 131.856 1.00 63.12 225 SER A O 1
ATOM 2953 N N . GLY A 1 184 ? 146.837 114.442 133.910 1.00 62.11 226 GLY A N 1
ATOM 2954 C CA . GLY A 1 184 ? 145.618 114.886 134.538 1.00 62.11 226 GLY A CA 1
ATOM 2955 C C . GLY A 1 184 ? 145.636 116.383 134.768 1.00 62.11 226 GLY A C 1
ATOM 2956 O O . GLY A 1 184 ? 146.132 117.149 133.936 1.00 62.11 226 GLY A O 1
ATOM 2960 N N . PRO A 1 185 ? 145.092 116.838 135.900 1.00 57.05 227 PRO A N 1
ATOM 2961 C CA . PRO A 1 185 ? 145.124 118.277 136.191 1.00 57.05 227 PRO A CA 1
ATOM 2962 C C . PRO A 1 185 ? 146.544 118.809 136.297 1.00 57.05 227 PRO A C 1
ATOM 2963 O O . PRO A 1 185 ? 147.290 118.433 137.207 1.00 57.05 227 PRO A O 1
ATOM 2974 N N . THR A 1 186 ? 146.927 119.683 135.367 1.00 59.86 228 THR A N 1
ATOM 2975 C CA . THR A 1 186 ? 148.233 120.331 135.388 1.00 59.86 228 THR A CA 1
ATOM 2976 C C . THR A 1 186 ? 148.190 121.706 136.036 1.00 59.86 228 THR A C 1
ATOM 2977 O O . THR A 1 186 ? 149.061 122.033 136.847 1.00 59.86 228 THR A O 1
ATOM 2988 N N . THR A 1 187 ? 147.192 122.517 135.695 1.00 57.13 229 THR A N 1
ATOM 2989 C CA . THR A 1 187 ? 146.982 123.805 136.334 1.00 57.13 229 THR A CA 1
ATOM 2990 C C . THR A 1 187 ? 145.486 124.013 136.500 1.00 57.13 229 THR A C 1
ATOM 2991 O O . THR A 1 187 ? 144.690 123.577 135.664 1.00 57.13 229 THR A O 1
ATOM 3002 N N . MET A 1 188 ? 145.109 124.683 137.590 1.00 55.97 230 MET A N 1
ATOM 3003 C CA . MET A 1 188 ? 143.695 124.866 137.891 1.00 55.97 230 MET A CA 1
ATOM 3004 C C . MET A 1 188 ? 142.956 125.595 136.779 1.00 55.97 230 MET A C 1
ATOM 3005 O O . MET A 1 188 ? 141.744 125.408 136.633 1.00 55.97 230 MET A O 1
ATOM 3019 N N . VAL A 1 189 ? 143.653 126.413 135.988 1.00 53.94 231 VAL A N 1
ATOM 3020 C CA . VAL A 1 189 ? 142.990 127.141 134.910 1.00 53.94 231 VAL A CA 1
ATOM 3021 C C . VAL A 1 189 ? 142.392 126.168 133.902 1.00 53.94 231 VAL A C 1
ATOM 3022 O O . VAL A 1 189 ? 141.213 126.269 133.547 1.00 53.94 231 VAL A O 1
ATOM 3035 N N . LEU A 1 190 ? 143.189 125.208 133.431 1.00 53.88 232 LEU A N 1
ATOM 3036 C CA . LEU A 1 190 ? 142.690 124.237 132.460 1.00 53.88 232 LEU A CA 1
ATOM 3037 C C . LEU A 1 190 ? 141.611 123.353 133.075 1.00 53.88 232 LEU A C 1
ATOM 3038 O O . LEU A 1 190 ? 140.598 123.045 132.431 1.00 53.88 232 LEU A O 1
ATOM 3054 N N . TYR A 1 191 ? 141.819 122.925 134.321 1.00 51.83 233 TYR A N 1
ATOM 3055 C CA . TYR A 1 191 ? 140.838 122.087 135.000 1.00 51.83 233 TYR A CA 1
ATOM 3056 C C . TYR A 1 191 ? 139.480 122.773 135.058 1.00 51.83 233 TYR A C 1
ATOM 3057 O O . TYR A 1 191 ? 138.454 122.190 134.681 1.00 51.83 233 TYR A O 1
ATOM 3075 N N . PHE A 1 192 ? 139.454 124.022 135.514 1.00 49.74 234 PHE A N 1
ATOM 3076 C CA . PHE A 1 192 ? 138.192 124.732 135.636 1.00 49.74 234 PHE A CA 1
ATOM 3077 C C . PHE A 1 192 ? 137.640 125.171 134.288 1.00 49.74 234 PHE A C 1
ATOM 3078 O O . PHE A 1 192 ? 136.422 125.302 134.154 1.00 49.74 234 PHE A O 1
ATOM 3095 N N . THR A 1 193 ? 138.492 125.358 133.278 1.00 50.45 235 THR A N 1
ATOM 3096 C CA . THR A 1 193 ? 137.984 125.568 131.927 1.00 50.45 235 THR A CA 1
ATOM 3097 C C . THR A 1 193 ? 137.213 124.347 131.443 1.00 50.45 235 THR A C 1
ATOM 3098 O O . THR A 1 193 ? 136.122 124.476 130.876 1.00 50.45 235 THR A O 1
ATOM 3109 N N . GLY A 1 194 ? 137.758 123.151 131.668 1.00 49.23 236 GLY A N 1
ATOM 3110 C CA . GLY A 1 194 ? 137.038 121.943 131.292 1.00 49.23 236 GLY A CA 1
ATOM 3111 C C . GLY A 1 194 ? 135.754 121.769 132.084 1.00 49.23 236 GLY A C 1
ATOM 3112 O O . GLY A 1 194 ? 134.711 121.390 131.536 1.00 49.23 236 GLY A O 1
ATOM 3116 N N . ALA A 1 195 ? 135.815 122.036 133.390 1.00 48.45 237 ALA A N 1
ATOM 3117 C CA . ALA A 1 195 ? 134.613 121.940 134.212 1.00 48.45 237 ALA A CA 1
ATOM 3118 C C . 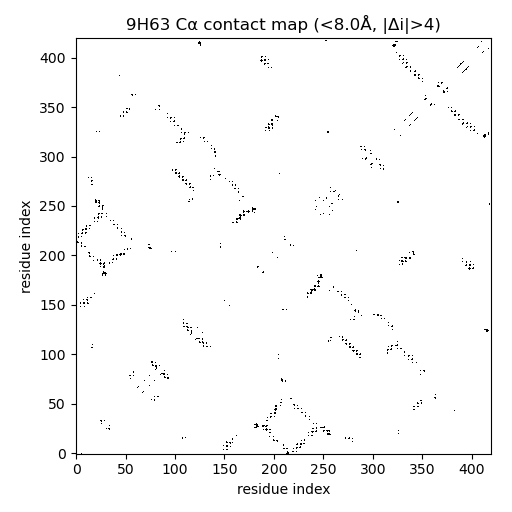ALA A 1 195 ? 133.537 122.906 133.735 1.00 48.45 237 ALA A C 1
ATOM 3119 O O . ALA A 1 195 ? 132.356 122.544 133.675 1.00 48.45 237 ALA A O 1
ATOM 3126 N N . THR A 1 196 ? 133.924 124.133 133.384 1.00 48.47 238 THR A N 1
ATOM 3127 C CA . THR A 1 196 ? 132.967 125.100 132.864 1.00 48.47 238 THR A CA 1
ATOM 3128 C C . THR A 1 196 ? 132.431 124.683 131.504 1.00 48.47 238 THR A C 1
ATOM 3129 O O . THR A 1 196 ? 131.266 124.947 131.196 1.00 48.47 238 THR A O 1
ATOM 3140 N N . ASN A 1 197 ? 133.257 124.052 130.669 1.00 49.75 239 ASN A N 1
ATOM 3141 C CA . ASN A 1 197 ? 132.746 123.540 129.404 1.00 49.75 239 ASN A CA 1
ATOM 3142 C C . ASN A 1 197 ? 131.689 122.468 129.629 1.00 49.75 239 ASN A C 1
ATOM 3143 O O . ASN A 1 197 ? 130.672 122.443 128.930 1.00 49.75 239 ASN A O 1
ATOM 3154 N N . ILE A 1 198 ? 131.906 121.579 130.598 1.00 50.25 240 ILE A N 1
ATOM 3155 C CA . ILE A 1 198 ? 130.888 120.580 130.922 1.00 50.25 240 ILE A CA 1
ATOM 3156 C C . ILE A 1 198 ? 129.625 121.261 131.445 1.00 50.25 240 ILE A C 1
ATOM 3157 O O . ILE A 1 198 ? 128.497 120.897 131.076 1.00 50.25 240 ILE A O 1
ATOM 3173 N N . LEU A 1 199 ? 129.796 122.256 132.318 1.00 49.44 241 LEU A N 1
ATOM 3174 C CA . LEU A 1 199 ? 128.658 123.018 132.822 1.00 49.44 241 LEU A CA 1
ATOM 3175 C C . LEU A 1 199 ? 127.865 123.630 131.674 1.00 49.44 241 LEU A C 1
ATOM 3176 O O . LEU A 1 199 ? 126.630 123.630 131.683 1.00 49.44 241 LEU A O 1
ATOM 3192 N N . TYR A 1 200 ? 128.567 124.170 130.679 1.00 49.54 242 TYR A N 1
ATOM 3193 C CA . TYR A 1 200 ? 127.902 124.686 129.488 1.00 49.54 242 TYR A CA 1
ATOM 3194 C C . TYR A 1 200 ? 127.174 123.572 128.749 1.00 49.54 242 TYR A C 1
ATOM 3195 O O . TYR A 1 200 ? 126.055 123.767 128.260 1.00 49.54 242 TYR A O 1
ATOM 3213 N N . THR A 1 201 ? 127.796 122.398 128.659 1.00 50.27 243 THR A N 1
ATOM 3214 C CA . THR A 1 201 ? 127.185 121.277 127.952 1.00 50.27 243 THR A CA 1
ATOM 3215 C C . THR A 1 201 ? 125.833 120.919 128.555 1.00 50.27 243 THR A C 1
ATOM 3216 O O . THR A 1 201 ? 124.849 120.726 127.832 1.00 50.27 243 THR A O 1
ATOM 3227 N N . PHE A 1 202 ? 125.761 120.831 129.881 1.00 51.80 244 PHE A N 1
ATOM 3228 C CA . PHE A 1 202 ? 124.534 120.402 130.539 1.00 51.80 244 PHE A CA 1
ATOM 3229 C C . PHE A 1 202 ? 123.818 121.572 131.202 1.00 51.80 244 PHE A C 1
ATOM 3230 O O . PHE A 1 202 ? 124.432 122.577 131.567 1.00 51.80 244 PHE A O 1
ATOM 3247 N N . GLY A 1 203 ? 122.503 121.427 131.360 1.00 52.68 245 GLY A N 1
ATOM 3248 C CA . GLY A 1 203 ? 121.716 122.421 132.064 1.00 52.68 245 GLY A CA 1
ATOM 3249 C C . GLY A 1 203 ? 120.357 122.713 131.460 1.00 52.68 245 GLY A C 1
ATOM 3250 O O . GLY A 1 203 ? 119.417 123.042 132.190 1.00 52.68 245 GLY A O 1
ATOM 3254 N N . GLY A 1 204 ? 120.231 122.599 130.141 1.00 53.56 246 GLY A N 1
ATOM 3255 C CA . GLY A 1 204 ? 118.969 122.884 129.482 1.00 53.56 246 GLY A CA 1
ATOM 3256 C C . GLY A 1 204 ? 119.104 123.860 128.332 1.00 53.56 246 GLY A C 1
ATOM 3257 O O . GLY A 1 204 ? 118.281 123.862 127.413 1.00 53.56 246 GLY A O 1
ATOM 3261 N N . HIS A 1 205 ? 120.137 124.699 128.377 1.00 53.59 247 HIS A N 1
ATOM 3262 C CA . HIS A 1 205 ? 120.432 125.643 127.299 1.00 53.59 247 HIS A CA 1
ATOM 3263 C C . HIS A 1 205 ? 119.303 126.653 127.108 1.00 53.59 247 HIS A C 1
ATOM 3264 O O . HIS A 1 205 ? 119.065 127.143 126.003 1.00 53.59 247 HIS A O 1
ATOM 3278 N N . ALA A 1 206 ? 118.600 126.969 128.195 1.00 56.76 248 ALA A N 1
ATOM 3279 C CA . ALA A 1 206 ? 117.631 128.065 128.201 1.00 56.76 248 ALA A CA 1
ATOM 3280 C C . ALA A 1 206 ? 116.597 127.914 127.089 1.00 56.76 248 ALA A C 1
ATOM 3281 O O . ALA A 1 206 ? 116.198 128.887 126.446 1.00 56.76 248 ALA A O 1
ATOM 3288 N N . VAL A 1 207 ? 116.160 126.680 126.855 1.00 60.24 249 VAL A N 1
ATOM 3289 C CA . VAL A 1 207 ? 115.151 126.411 125.838 1.00 60.24 249 VAL A CA 1
ATOM 3290 C C . VAL A 1 207 ? 114.091 125.488 126.428 1.00 60.24 249 VAL A C 1
ATOM 3291 O O . VAL A 1 207 ? 113.304 124.876 125.697 1.00 60.24 249 VAL A O 1
ATOM 3304 N N . THR A 1 208 ? 114.059 125.390 127.760 1.00 60.23 250 THR A N 1
ATOM 3305 C CA . THR A 1 208 ? 113.140 124.464 128.415 1.00 60.23 250 THR A CA 1
ATOM 3306 C C . THR A 1 208 ? 111.684 124.847 128.170 1.00 60.23 250 THR A C 1
ATOM 3307 O O . THR A 1 208 ? 110.887 124.016 127.717 1.00 60.23 250 THR A O 1
ATOM 3318 N N . VAL A 1 209 ? 111.316 126.098 128.455 1.00 63.18 251 VAL A N 1
ATOM 3319 C CA . VAL A 1 209 ? 109.935 126.521 128.258 1.00 63.18 251 VAL A CA 1
ATOM 3320 C C . VAL A 1 209 ? 109.534 126.421 126.796 1.00 63.18 251 VAL A C 1
ATOM 3321 O O . VAL A 1 209 ? 108.366 126.152 126.489 1.00 63.18 251 VAL A O 1
ATOM 3334 N N . GLU A 1 210 ? 110.479 126.625 125.882 1.00 65.21 252 GLU A N 1
ATOM 3335 C CA . GLU A 1 210 ? 110.193 126.545 124.458 1.00 65.21 252 GLU A CA 1
ATOM 3336 C C . GLU A 1 210 ? 109.973 125.114 123.986 1.00 65.21 252 GLU A C 1
ATOM 3337 O O . GLU A 1 210 ? 109.146 124.891 123.097 1.00 65.21 252 GLU A O 1
ATOM 3349 N N . ILE A 1 211 ? 110.692 124.143 124.557 1.00 60.31 253 ILE A N 1
ATOM 3350 C CA . ILE A 1 211 ? 110.408 122.735 124.293 1.00 60.31 253 ILE A CA 1
ATOM 3351 C C . ILE A 1 211 ? 109.169 122.257 125.032 1.00 60.31 253 ILE A C 1
ATOM 3352 O O . ILE A 1 211 ? 108.599 121.218 124.664 1.00 60.31 253 ILE A O 1
ATOM 3368 N N . MET A 1 212 ? 108.726 122.987 126.053 1.00 63.37 254 MET A N 1
ATOM 3369 C CA . MET A 1 212 ? 107.615 122.571 126.897 1.00 63.37 254 MET A CA 1
ATOM 3370 C C . MET A 1 212 ? 106.269 123.099 126.425 1.00 63.37 254 MET A C 1
ATOM 3371 O O . MET A 1 212 ? 105.255 122.415 126.596 1.00 63.37 254 MET A O 1
ATOM 3385 N N . HIS A 1 213 ? 106.235 124.297 125.839 1.00 69.76 255 HIS A N 1
ATOM 3386 C CA . HIS A 1 213 ? 104.967 124.860 125.384 1.00 69.76 255 HIS A CA 1
ATOM 3387 C C . HIS A 1 213 ? 104.302 123.981 124.334 1.00 69.76 255 HIS A C 1
ATOM 3388 O O . HIS A 1 213 ? 103.072 123.983 124.214 1.00 69.76 255 HIS A O 1
ATOM 3402 N N . ALA A 1 214 ? 105.089 123.225 123.569 1.00 69.69 256 ALA A N 1
ATOM 3403 C CA . ALA A 1 214 ? 104.542 122.394 122.506 1.00 69.69 256 ALA A CA 1
ATOM 3404 C C . ALA A 1 214 ? 103.913 121.107 123.020 1.00 69.69 256 ALA A C 1
ATOM 3405 O O . ALA A 1 214 ? 103.306 120.377 122.230 1.00 69.69 256 ALA A O 1
ATOM 3412 N N . MET A 1 215 ? 104.038 120.813 124.311 1.00 67.91 257 MET A N 1
ATOM 3413 C CA . MET A 1 215 ? 103.521 119.568 124.860 1.00 67.91 257 MET A CA 1
ATOM 3414 C C . MET A 1 215 ? 102.052 119.711 125.236 1.00 67.91 257 MET A C 1
ATOM 3415 O O . MET A 1 215 ? 101.628 120.742 125.765 1.00 67.91 257 MET A O 1
ATOM 3429 N N . TRP A 1 216 ? 101.274 118.662 124.959 1.00 73.74 258 TRP A N 1
ATOM 3430 C CA . TRP A 1 216 ? 99.876 118.653 125.375 1.00 73.74 258 TRP A CA 1
ATOM 3431 C C . TRP A 1 216 ? 99.757 118.705 126.892 1.00 73.74 258 TRP A C 1
ATOM 3432 O O . TRP A 1 216 ? 98.919 119.437 127.432 1.00 73.74 258 TRP A O 1
ATOM 3453 N N . LYS A 1 217 ? 100.587 117.935 127.595 1.00 72.53 259 LYS A N 1
ATOM 3454 C CA . LYS A 1 217 ? 100.553 117.832 129.053 1.00 72.53 259 LYS A CA 1
ATOM 3455 C C . LYS A 1 217 ? 101.963 118.078 129.576 1.00 72.53 259 LYS A C 1
ATOM 3456 O O . LYS A 1 217 ? 102.723 117.130 129.816 1.00 72.53 259 LYS A O 1
ATOM 3475 N N . PRO A 1 218 ? 102.348 119.344 129.767 1.00 69.30 260 PRO A N 1
ATOM 3476 C CA . PRO A 1 218 ? 103.734 119.641 130.167 1.00 69.30 260 PRO A CA 1
ATOM 3477 C C . PRO A 1 218 ? 104.121 119.098 131.535 1.00 69.30 260 PRO A C 1
ATOM 3478 O O . PRO A 1 218 ? 105.281 119.263 131.934 1.00 69.30 260 PRO A O 1
ATOM 3489 N N . GLN A 1 219 ? 103.200 118.469 132.268 1.00 69.77 261 GLN A N 1
ATOM 3490 C CA . GLN A 1 219 ? 103.536 117.930 133.580 1.00 69.77 261 GLN A CA 1
ATOM 3491 C C . GLN A 1 219 ? 104.577 116.820 133.503 1.00 69.77 261 GLN A C 1
ATOM 3492 O O . GLN A 1 219 ? 105.349 116.644 134.452 1.00 69.77 261 GLN A O 1
ATOM 3506 N N . LYS A 1 220 ? 104.616 116.069 132.402 1.00 67.78 262 LYS A N 1
ATOM 3507 C CA . LYS A 1 220 ? 105.539 114.949 132.270 1.00 67.78 262 LYS A CA 1
ATOM 3508 C C . LYS A 1 220 ? 106.931 115.376 131.823 1.00 67.78 262 LYS A C 1
ATOM 3509 O O . LYS A 1 220 ? 107.839 114.533 131.781 1.00 67.78 262 LYS A O 1
ATOM 3528 N N . PHE A 1 221 ? 107.122 116.658 131.503 1.00 60.73 263 PHE A N 1
ATOM 3529 C CA . PHE A 1 221 ? 108.437 117.128 131.086 1.00 60.73 263 PHE A CA 1
ATOM 3530 C C . PHE A 1 221 ? 109.496 116.813 132.131 1.00 60.73 263 PHE A C 1
ATOM 3531 O O . PHE A 1 221 ? 110.662 116.599 131.784 1.00 60.73 263 PHE A O 1
ATOM 3548 N N . LYS A 1 222 ? 109.110 116.756 133.407 1.00 62.63 264 LYS A N 1
ATOM 3549 C CA . LYS A 1 222 ? 110.069 116.449 134.463 1.00 62.63 264 LYS A CA 1
ATOM 3550 C C . LYS A 1 222 ? 110.798 115.142 134.173 1.00 62.63 264 LYS A C 1
ATOM 3551 O O . LYS A 1 222 ? 112.030 115.074 134.242 1.00 62.63 264 LYS A O 1
ATOM 3570 N N . ALA A 1 223 ? 110.046 114.090 133.847 1.00 59.50 265 ALA A N 1
ATOM 3571 C CA . ALA A 1 223 ? 110.654 112.796 133.557 1.00 59.50 265 ALA A CA 1
ATOM 3572 C C . ALA A 1 223 ? 111.191 112.732 132.133 1.00 59.50 265 ALA A C 1
ATOM 3573 O O . ALA A 1 223 ? 112.208 112.072 131.878 1.00 59.50 265 ALA A O 1
ATOM 3580 N N . ILE A 1 224 ? 110.518 113.394 131.188 1.00 58.82 266 ILE A N 1
ATOM 3581 C CA . ILE A 1 224 ? 110.976 113.345 129.802 1.00 58.82 266 ILE A CA 1
ATOM 3582 C C . ILE A 1 224 ? 112.378 113.928 129.681 1.00 58.82 266 ILE A C 1
ATOM 3583 O O . ILE A 1 224 ? 113.254 113.346 129.029 1.00 58.82 266 ILE A O 1
ATOM 3599 N N . TYR A 1 225 ? 112.619 115.079 130.312 1.00 55.10 267 TYR A N 1
ATOM 3600 C CA . TYR A 1 225 ? 113.936 115.696 130.223 1.00 55.10 267 TYR A CA 1
ATOM 3601 C C . TYR A 1 225 ? 114.982 114.874 130.962 1.00 55.10 267 TYR A C 1
ATOM 3602 O O . TYR A 1 225 ? 116.140 114.824 130.543 1.00 55.10 267 TYR A O 1
ATOM 3620 N N . LEU A 1 226 ? 114.603 114.231 132.067 1.00 54.66 268 LEU A N 1
ATOM 3621 C CA . LEU A 1 226 ? 115.553 113.379 132.775 1.00 54.66 268 LEU A CA 1
ATOM 3622 C C . LEU A 1 226 ? 115.993 112.214 131.897 1.00 54.66 268 LEU A C 1
ATOM 3623 O O . LEU A 1 226 ? 117.184 111.892 131.816 1.00 54.66 268 LEU A O 1
ATOM 3639 N N . LEU A 1 227 ? 115.038 111.571 131.219 1.00 55.40 269 LEU A N 1
ATOM 3640 C CA . LEU A 1 227 ? 115.391 110.479 130.316 1.00 55.40 269 LEU A CA 1
ATOM 3641 C C . LEU A 1 227 ? 116.220 110.973 129.135 1.00 55.40 269 LEU A C 1
ATOM 3642 O O . LEU A 1 227 ? 117.167 110.296 128.712 1.00 55.40 269 LEU A O 1
ATOM 3658 N N . ALA A 1 228 ? 115.884 112.146 128.592 1.00 54.23 270 ALA A N 1
ATOM 3659 C CA . ALA A 1 228 ? 116.684 112.710 127.510 1.00 54.23 270 ALA A CA 1
ATOM 3660 C C . ALA A 1 228 ? 118.107 112.997 127.973 1.00 54.23 270 ALA A C 1
ATOM 3661 O O . ALA A 1 228 ? 119.066 112.771 127.228 1.00 54.23 270 ALA A O 1
ATOM 3668 N N . THR A 1 229 ? 118.263 113.502 129.198 1.00 53.01 271 THR A N 1
ATOM 3669 C CA . THR A 1 229 ? 119.595 113.748 129.740 1.00 53.01 271 THR A CA 1
ATOM 3670 C C . THR A 1 229 ? 120.358 112.445 129.927 1.00 53.01 271 THR A C 1
ATOM 3671 O O . THR A 1 229 ? 121.570 112.391 129.697 1.00 53.01 271 THR A O 1
ATOM 3682 N N . ILE A 1 230 ? 119.671 111.389 130.362 1.00 52.45 272 ILE A N 1
ATOM 3683 C CA . ILE A 1 230 ? 120.331 110.092 130.495 1.00 52.45 272 ILE A CA 1
ATOM 3684 C C . ILE A 1 230 ? 120.838 109.618 129.139 1.00 52.45 272 ILE A C 1
ATOM 3685 O O . ILE A 1 230 ? 121.970 109.132 129.014 1.00 52.45 272 ILE A O 1
ATOM 3701 N N . TYR A 1 231 ? 120.010 109.750 128.101 1.00 53.19 273 TYR A N 1
ATOM 3702 C CA . TYR A 1 231 ? 120.444 109.342 126.767 1.00 53.19 273 TYR A CA 1
ATOM 3703 C C . TYR A 1 231 ? 121.606 110.202 126.275 1.00 53.19 273 TYR A C 1
ATOM 3704 O O . TYR A 1 231 ? 122.540 109.695 125.643 1.00 53.19 273 TYR A O 1
ATOM 3722 N N . VAL A 1 232 ? 121.563 111.507 126.550 1.00 53.11 274 VAL A N 1
ATOM 3723 C CA . VAL A 1 232 ? 122.652 112.384 126.132 1.00 53.11 274 VAL A CA 1
ATOM 3724 C C . VAL A 1 232 ? 123.940 112.026 126.860 1.00 53.11 274 VAL A C 1
ATOM 3725 O O . VAL A 1 232 ? 125.029 112.106 126.283 1.00 53.11 274 VAL A O 1
ATOM 3738 N N . LEU A 1 233 ? 123.849 111.648 128.136 1.00 51.81 275 LEU A N 1
ATOM 3739 C CA . LEU A 1 233 ? 125.026 111.157 128.844 1.00 51.81 275 LEU A CA 1
ATOM 3740 C C . LEU A 1 233 ? 125.551 109.883 128.200 1.00 51.81 275 LEU A C 1
ATOM 3741 O O . LEU A 1 233 ? 126.764 109.723 128.020 1.00 51.81 275 LEU A O 1
ATOM 3757 N N . THR A 1 234 ? 124.651 108.964 127.845 1.00 53.37 276 THR A N 1
ATOM 3758 C CA . THR A 1 234 ? 125.074 107.756 127.143 1.00 53.37 276 THR A CA 1
ATOM 3759 C C . THR A 1 234 ? 125.800 108.096 125.850 1.00 53.37 276 THR A C 1
ATOM 3760 O O . THR A 1 234 ? 126.733 107.389 125.456 1.00 53.37 276 THR A O 1
ATOM 3771 N N . LEU A 1 235 ? 125.373 109.158 125.167 1.00 52.75 277 LEU A N 1
ATOM 3772 C CA . LEU A 1 235 ? 126.041 109.570 123.935 1.00 52.75 277 LEU A CA 1
ATOM 3773 C C . LEU A 1 235 ? 127.414 110.173 124.221 1.00 52.75 277 LEU A C 1
ATOM 3774 O O . LEU A 1 235 ? 128.404 109.837 123.561 1.00 52.75 277 LEU A O 1
ATOM 3790 N N . THR A 1 236 ? 127.491 111.072 125.204 1.00 52.48 278 THR A N 1
ATOM 3791 C CA . THR A 1 236 ? 128.687 111.893 125.376 1.00 52.48 278 THR A CA 1
ATOM 3792 C C . THR A 1 236 ? 129.793 111.164 126.131 1.00 52.48 278 THR A C 1
ATOM 3793 O O . THR A 1 236 ? 130.969 111.285 125.769 1.00 52.48 278 THR A O 1
ATOM 3804 N N . LEU A 1 237 ? 129.452 110.417 127.185 1.00 52.42 279 LEU A N 1
ATOM 3805 C CA . LEU A 1 237 ? 130.484 109.768 127.993 1.00 52.42 279 LEU A CA 1
ATOM 3806 C C . LEU A 1 237 ? 131.378 108.864 127.157 1.00 52.42 279 LEU A C 1
ATOM 3807 O O . LEU A 1 237 ? 132.613 109.002 127.227 1.00 52.42 279 LEU A O 1
ATOM 3823 N N . PRO A 1 238 ? 130.846 107.947 126.343 1.00 52.59 280 PRO A N 1
ATOM 3824 C CA . PRO A 1 238 ? 131.740 107.044 125.597 1.00 52.59 280 PRO A CA 1
ATOM 3825 C C . PRO A 1 238 ? 132.597 107.762 124.571 1.00 52.59 280 PRO A C 1
ATOM 3826 O O . PRO A 1 238 ? 133.794 107.473 124.459 1.00 52.59 280 PRO A O 1
ATOM 3837 N N . SER A 1 239 ? 132.018 108.691 123.808 1.00 52.00 281 SER A N 1
ATOM 3838 C CA . SER A 1 239 ? 132.786 109.376 122.773 1.00 52.00 281 SER A CA 1
ATOM 3839 C C . SER A 1 239 ? 133.941 110.160 123.381 1.00 52.00 281 SER A C 1
ATOM 3840 O O . SER A 1 239 ? 135.092 110.031 122.948 1.00 52.00 281 SER A O 1
ATOM 3848 N N . ALA A 1 240 ? 133.650 110.980 124.392 1.00 52.25 282 ALA A N 1
ATOM 3849 C CA . ALA A 1 240 ? 134.702 111.759 125.034 1.00 52.25 282 ALA A CA 1
ATOM 3850 C C . ALA A 1 240 ? 135.746 110.851 125.667 1.00 52.25 282 ALA A C 1
ATOM 3851 O O . ALA A 1 240 ? 136.953 111.079 125.515 1.00 52.25 282 ALA A O 1
ATOM 3858 N N . SER A 1 241 ? 135.301 109.807 126.371 1.00 53.89 283 SER A N 1
ATOM 3859 C CA . SER A 1 241 ? 136.243 108.919 127.042 1.00 53.89 283 SER A CA 1
ATOM 3860 C C . SER A 1 241 ? 137.172 108.247 126.040 1.00 53.89 283 SER A C 1
ATOM 3861 O O . SER A 1 241 ? 138.387 108.189 126.251 1.00 53.89 283 SER A O 1
ATOM 3869 N N . ALA A 1 242 ? 136.620 107.743 124.934 1.00 54.50 284 ALA A N 1
ATOM 3870 C CA . ALA A 1 242 ? 137.440 107.052 123.947 1.00 54.50 284 ALA A CA 1
ATOM 3871 C C . ALA A 1 242 ? 138.385 108.014 123.240 1.00 54.50 284 ALA A C 1
ATOM 3872 O O . ALA A 1 242 ? 139.563 107.694 123.031 1.00 54.50 284 ALA A O 1
ATOM 3879 N N . VAL A 1 243 ? 137.894 109.197 122.863 1.00 55.18 285 VAL A N 1
ATOM 3880 C CA . VAL A 1 243 ? 138.751 110.150 122.169 1.00 55.18 285 VAL A CA 1
ATOM 3881 C C . VAL A 1 243 ? 139.905 110.571 123.068 1.00 55.18 285 VAL A C 1
ATOM 3882 O O . VAL A 1 243 ? 141.045 110.711 122.609 1.00 55.18 285 VAL A O 1
ATOM 3895 N N . TYR A 1 244 ? 139.636 110.785 124.360 1.00 56.54 286 TYR A N 1
ATOM 3896 C CA . TYR A 1 244 ? 140.720 111.116 125.278 1.00 56.54 286 TYR A CA 1
ATOM 3897 C C . TYR A 1 244 ? 141.681 109.944 125.437 1.00 56.54 286 TYR A C 1
ATOM 3898 O O . TYR A 1 244 ? 142.897 110.110 125.297 1.00 56.54 286 TYR A O 1
ATOM 3916 N N . TRP A 1 245 ? 141.156 108.745 125.701 1.00 58.44 287 TRP A N 1
ATOM 3917 C CA . TRP A 1 245 ? 142.024 107.586 125.863 1.00 58.44 287 TRP A CA 1
ATOM 3918 C C . TRP A 1 245 ? 142.950 107.426 124.668 1.00 58.44 287 TRP A C 1
ATOM 3919 O O . TRP A 1 245 ? 144.108 107.021 124.822 1.00 58.44 287 TRP A O 1
ATOM 3940 N N . ALA A 1 246 ? 142.462 107.742 123.468 1.00 58.63 288 ALA A N 1
ATOM 3941 C CA . ALA A 1 246 ? 143.313 107.622 122.291 1.00 58.63 288 ALA A CA 1
ATOM 3942 C C . ALA A 1 246 ? 144.294 108.785 122.192 1.00 58.63 288 ALA A C 1
ATOM 3943 O O . ALA A 1 246 ? 145.509 108.589 122.295 1.00 58.63 288 ALA A O 1
ATOM 3950 N N . PHE A 1 247 ? 143.789 109.999 121.987 1.00 60.86 289 PHE A N 1
ATOM 3951 C CA . PHE A 1 247 ? 144.630 111.173 121.773 1.00 60.86 289 PHE A CA 1
ATOM 3952 C C . PHE A 1 247 ? 144.702 112.011 123.047 1.00 60.86 289 PHE A C 1
ATOM 3953 O O . PHE A 1 247 ? 144.326 113.184 123.070 1.00 60.86 289 PHE A O 1
ATOM 3970 N N . GLY A 1 248 ? 145.194 111.401 124.122 1.00 60.73 290 GLY A N 1
ATOM 3971 C CA . GLY A 1 248 ? 145.487 112.136 125.339 1.00 60.73 290 GLY A CA 1
ATOM 3972 C C . GLY A 1 248 ? 146.661 113.087 125.174 1.00 60.73 290 GLY A C 1
ATOM 3973 O O . GLY A 1 248 ? 147.669 112.754 124.554 1.00 60.73 290 GLY A O 1
ATOM 3977 N N . ASP A 1 249 ? 146.509 114.281 125.741 1.00 61.90 291 ASP A N 1
ATOM 3978 C CA . ASP A 1 249 ? 147.496 115.348 125.837 1.00 61.90 291 ASP A CA 1
ATOM 3979 C C . ASP A 1 249 ? 147.706 116.017 124.475 1.00 61.90 291 ASP A C 1
ATOM 3980 O O . ASP A 1 249 ? 148.393 117.035 124.404 1.00 61.90 291 ASP A O 1
ATOM 3989 N N . LYS A 1 250 ? 147.124 115.495 123.397 1.00 59.13 292 LYS A N 1
ATOM 3990 C CA . LYS A 1 250 ? 147.145 116.150 122.099 1.00 59.13 292 LYS A CA 1
ATOM 3991 C C . LYS A 1 250 ? 145.854 116.902 121.815 1.00 59.13 292 LYS A C 1
ATOM 3992 O O . LYS A 1 250 ? 145.811 117.702 120.876 1.00 59.13 292 LYS A O 1
ATOM 4011 N N . LEU A 1 251 ? 144.808 116.664 122.609 1.00 56.31 293 LEU A N 1
ATOM 4012 C CA . LEU A 1 251 ? 143.553 117.387 122.467 1.00 56.31 293 LEU A CA 1
ATOM 4013 C C . LEU A 1 251 ? 143.613 118.783 123.069 1.00 56.31 293 LEU A C 1
ATOM 4014 O O . LEU A 1 251 ? 142.729 119.600 122.791 1.00 56.31 293 LEU A O 1
ATOM 4030 N N . LEU A 1 252 ? 144.628 119.073 123.886 1.00 55.34 294 LEU A N 1
ATOM 4031 C CA . LEU A 1 252 ? 144.735 120.398 124.487 1.00 55.34 294 LEU A CA 1
ATOM 4032 C C . LEU A 1 252 ? 144.884 121.479 123.426 1.00 55.34 294 LEU A C 1
ATOM 4033 O O . LEU A 1 252 ? 144.287 122.555 123.547 1.00 55.34 294 LEU A O 1
ATOM 4049 N N . THR A 1 253 ? 145.672 121.216 122.386 1.00 56.54 295 THR A N 1
ATOM 4050 C CA . THR A 1 253 ? 145.845 122.143 121.279 1.00 56.54 295 THR A CA 1
ATOM 4051 C C . THR A 1 253 ? 144.900 121.859 120.120 1.00 56.54 295 THR A C 1
ATOM 4052 O O . THR A 1 253 ? 144.986 122.535 119.090 1.00 56.54 295 THR A O 1
ATOM 4063 N N . HIS A 1 254 ? 144.006 120.881 120.256 1.00 57.64 296 HIS A N 1
ATOM 4064 C CA . HIS A 1 254 ? 143.023 120.535 119.229 1.00 57.64 296 HIS A CA 1
ATOM 4065 C C . HIS A 1 254 ? 141.646 120.534 119.885 1.00 57.64 296 HIS A C 1
ATOM 4066 O O . HIS A 1 254 ? 141.196 119.516 120.414 1.00 57.64 296 HIS A O 1
ATOM 4080 N N . SER A 1 255 ? 140.977 121.685 119.849 1.00 54.45 297 SER A N 1
ATOM 4081 C CA . SER A 1 255 ? 139.645 121.807 120.427 1.00 54.45 297 SER A CA 1
ATOM 4082 C C . SER A 1 255 ? 138.670 120.868 119.729 1.00 54.45 297 SER A C 1
ATOM 4083 O O . SER A 1 255 ? 137.973 120.089 120.386 1.00 54.45 297 SER A O 1
ATOM 4091 N N . ASN A 1 256 ? 138.614 120.932 118.402 1.00 53.93 298 ASN A N 1
ATOM 4092 C CA . ASN A 1 256 ? 137.738 120.043 117.655 1.00 53.93 298 ASN A CA 1
ATOM 4093 C C . ASN A 1 256 ? 138.309 118.631 117.637 1.00 53.93 298 ASN A C 1
ATOM 4094 O O . ASN A 1 256 ? 139.485 118.415 117.335 1.00 53.93 298 ASN A O 1
ATOM 4105 N N . ALA A 1 257 ? 137.457 117.660 117.961 1.00 55.24 299 ALA A N 1
ATOM 4106 C CA . ALA A 1 257 ? 137.861 116.263 117.997 1.00 55.24 299 ALA A CA 1
ATOM 4107 C C . ALA A 1 257 ? 138.019 115.654 116.613 1.00 55.24 299 ALA A C 1
ATOM 4108 O O . ALA A 1 257 ? 138.641 114.594 116.488 1.00 55.24 299 ALA A O 1
ATOM 4115 N N . LEU A 1 258 ? 137.478 116.292 115.577 1.00 55.11 300 LEU A N 1
ATOM 4116 C CA . LEU A 1 258 ? 137.598 115.791 114.216 1.00 55.11 300 LEU A CA 1
ATOM 4117 C C . LEU A 1 258 ? 138.893 116.219 113.540 1.00 55.11 300 LEU A C 1
ATOM 4118 O O . LEU A 1 258 ? 139.211 115.702 112.464 1.00 55.11 300 LEU A O 1
ATOM 4134 N N . SER A 1 259 ? 139.642 117.146 114.139 1.00 55.83 301 SER A N 1
ATOM 4135 C CA . SER A 1 259 ? 140.920 117.552 113.571 1.00 55.83 301 SER A CA 1
ATOM 4136 C C . SER A 1 259 ? 141.989 116.483 113.743 1.00 55.83 301 SER A C 1
ATOM 4137 O O . SER A 1 259 ? 143.000 116.514 113.034 1.00 55.83 301 SER A O 1
ATOM 4145 N N . LEU A 1 260 ? 141.786 115.541 114.663 1.00 58.10 302 LEU A N 1
ATOM 4146 C CA . LEU A 1 260 ? 142.787 114.528 114.967 1.00 58.10 302 LEU A CA 1
ATOM 4147 C C . LEU A 1 260 ? 142.523 113.216 114.241 1.00 58.10 302 LEU A C 1
ATOM 4148 O O . LEU A 1 260 ? 143.462 112.583 113.746 1.00 58.10 302 LEU A O 1
ATOM 4164 N N . LEU A 1 261 ? 141.265 112.795 114.170 1.00 58.01 303 LEU A N 1
ATOM 4165 C CA . LEU A 1 261 ? 140.949 111.500 113.591 1.00 58.01 303 LEU A CA 1
ATOM 4166 C C . LEU A 1 261 ? 141.308 111.485 112.106 1.00 58.01 303 LEU A C 1
ATOM 4167 O O . LEU A 1 261 ? 141.174 112.506 111.424 1.00 58.01 303 LEU A O 1
ATOM 4183 N N . PRO A 1 262 ? 141.765 110.351 111.576 1.00 60.11 304 PRO A N 1
ATOM 4184 C CA . PRO A 1 262 ? 142.135 110.306 110.157 1.00 60.11 304 PRO A CA 1
ATOM 4185 C C . PRO A 1 262 ? 140.943 110.607 109.262 1.00 60.11 304 PRO A C 1
ATOM 4186 O O . PRO A 1 262 ? 139.810 110.214 109.550 1.00 60.11 304 PRO A O 1
ATOM 4197 N N . LYS A 1 263 ? 141.211 111.311 108.166 1.00 60.06 305 LYS A N 1
ATOM 4198 C CA . LYS A 1 263 ? 140.151 111.667 107.233 1.00 60.06 305 LYS A CA 1
ATOM 4199 C C . LYS A 1 263 ? 139.679 110.432 106.477 1.00 60.06 305 LYS A C 1
ATOM 4200 O O . LYS A 1 263 ? 140.490 109.640 105.987 1.00 60.06 305 LYS A O 1
ATOM 4219 N N . THR A 1 264 ? 138.363 110.271 106.382 1.00 59.15 306 THR A N 1
ATOM 4220 C CA . THR A 1 264 ? 137.771 109.145 105.676 1.00 59.15 306 THR A CA 1
ATOM 4221 C C . THR A 1 264 ? 136.316 109.479 105.383 1.00 59.15 306 THR A C 1
ATOM 4222 O O . THR A 1 264 ? 135.807 110.528 105.784 1.00 59.15 306 THR A O 1
ATOM 4233 N N . GLY A 1 265 ? 135.650 108.566 104.674 1.00 57.82 307 GLY A N 1
ATOM 4234 C CA . GLY A 1 265 ? 134.248 108.774 104.362 1.00 57.82 307 GLY A CA 1
ATOM 4235 C C . GLY A 1 265 ? 133.391 108.950 105.598 1.00 57.82 307 GLY A C 1
ATOM 4236 O O . GLY A 1 265 ? 132.480 109.781 105.615 1.00 57.82 307 GLY A O 1
ATOM 4240 N N . PHE A 1 266 ? 133.668 108.175 106.649 1.00 57.91 308 PHE A N 1
ATOM 4241 C CA . PHE A 1 266 ? 132.912 108.316 107.887 1.00 57.91 308 PHE A CA 1
ATOM 4242 C C . PHE A 1 266 ? 133.138 109.676 108.533 1.00 57.91 308 PHE A C 1
ATOM 4243 O O . PHE A 1 266 ? 132.192 110.274 109.056 1.00 57.91 308 PHE A O 1
ATOM 4260 N N . ARG A 1 267 ? 134.373 110.184 108.512 1.00 58.17 309 ARG A N 1
ATOM 4261 C CA . ARG A 1 267 ? 134.620 111.516 109.053 1.00 58.17 309 ARG A CA 1
ATOM 4262 C C . ARG A 1 267 ? 133.906 112.586 108.237 1.00 58.17 309 ARG A C 1
ATOM 4263 O O . ARG A 1 267 ? 133.374 113.547 108.802 1.00 58.17 309 ARG A O 1
ATOM 4284 N N . ASP A 1 268 ? 133.888 112.442 106.910 1.00 58.34 310 ASP A N 1
ATOM 4285 C CA . ASP A 1 268 ? 133.150 113.389 106.080 1.00 58.34 310 ASP A CA 1
ATOM 4286 C C . ASP A 1 268 ? 131.663 113.352 106.404 1.00 58.34 310 ASP A C 1
ATOM 4287 O O . ASP A 1 268 ? 131.011 114.400 106.492 1.00 58.34 310 ASP A O 1
ATOM 4296 N N . THR A 1 269 ? 131.108 112.152 106.582 1.00 55.64 311 THR A N 1
ATOM 4297 C CA . THR A 1 269 ? 129.703 112.031 106.954 1.00 55.64 311 THR A CA 1
ATOM 4298 C C . THR A 1 269 ? 129.440 112.694 108.299 1.00 55.64 311 THR A C 1
ATOM 4299 O O . THR A 1 269 ? 128.439 113.398 108.475 1.00 55.64 311 THR A O 1
ATOM 4310 N N . ALA A 1 270 ? 130.331 112.474 109.267 1.00 54.79 312 ALA A N 1
ATOM 4311 C CA . ALA A 1 270 ? 130.166 113.093 110.576 1.00 54.79 312 ALA A CA 1
ATOM 4312 C C . ALA A 1 270 ? 130.199 114.611 110.470 1.00 54.79 312 ALA A C 1
ATOM 4313 O O . ALA A 1 270 ? 129.386 115.301 111.093 1.00 54.79 312 ALA A O 1
ATOM 4320 N N . VAL A 1 271 ? 131.129 115.149 109.680 1.00 55.07 313 VAL A N 1
ATOM 4321 C CA . VAL A 1 271 ? 131.223 116.598 109.529 1.00 55.07 313 VAL A CA 1
ATOM 4322 C C . VAL A 1 271 ? 129.957 117.145 108.883 1.00 55.07 313 VAL A C 1
ATOM 4323 O O . VAL A 1 271 ? 129.425 118.178 109.301 1.00 55.07 313 VAL A O 1
ATOM 4336 N N . ILE A 1 272 ? 129.460 116.465 107.847 1.00 55.12 314 ILE A N 1
ATOM 4337 C CA . ILE A 1 272 ? 128.259 116.935 107.159 1.00 55.12 314 ILE A CA 1
ATOM 4338 C C . ILE A 1 272 ? 127.068 116.929 108.110 1.00 55.12 314 ILE A C 1
ATOM 4339 O O . ILE A 1 272 ? 126.295 117.894 108.176 1.00 55.12 314 ILE A O 1
ATOM 4355 N N . LEU A 1 273 ? 126.897 115.835 108.856 1.00 53.51 315 LEU A N 1
ATOM 4356 C CA . LEU A 1 273 ? 125.773 115.744 109.780 1.00 53.51 315 LEU A CA 1
ATOM 4357 C C . LEU A 1 273 ? 125.873 116.782 110.888 1.00 53.51 315 LEU A C 1
ATOM 4358 O O . LEU A 1 273 ? 124.862 117.392 111.252 1.00 53.51 315 LEU A O 1
ATOM 4374 N N . MET A 1 274 ? 127.068 117.003 111.435 1.00 53.19 316 MET A N 1
ATOM 4375 C CA . MET A 1 274 ? 127.229 118.040 112.446 1.00 53.19 316 MET A CA 1
ATOM 4376 C C . MET A 1 274 ? 126.951 119.426 111.886 1.00 53.19 316 MET A C 1
ATOM 4377 O O . MET A 1 274 ? 126.333 120.247 112.570 1.00 53.19 316 MET A O 1
ATOM 4391 N N . LEU A 1 275 ? 127.401 119.713 110.662 1.00 53.74 317 LEU A N 1
ATOM 4392 C CA . LEU A 1 275 ? 127.100 121.004 110.054 1.00 53.74 317 LEU A CA 1
ATOM 4393 C C . LEU A 1 275 ? 125.599 121.198 109.907 1.00 53.74 317 LEU A C 1
ATOM 4394 O O . LEU A 1 275 ? 125.065 122.261 110.246 1.00 53.74 317 LEU A O 1
ATOM 4410 N N . ILE A 1 276 ? 124.897 120.177 109.402 1.00 53.90 318 ILE A N 1
ATOM 4411 C CA . ILE A 1 276 ? 123.442 120.256 109.286 1.00 53.90 318 ILE A CA 1
ATOM 4412 C C . ILE A 1 276 ? 122.764 120.380 110.638 1.00 53.90 318 ILE A C 1
ATOM 4413 O O . ILE A 1 276 ? 121.698 121.001 110.730 1.00 53.90 318 ILE A O 1
ATOM 4429 N N . HIS A 1 277 ? 123.344 119.808 111.689 1.00 52.92 319 HIS A N 1
ATOM 4430 C CA . HIS A 1 277 ? 122.810 119.922 113.040 1.00 52.92 319 HIS A CA 1
ATOM 4431 C C . HIS A 1 277 ? 122.986 121.307 113.636 1.00 52.92 319 HIS A C 1
ATOM 4432 O O . HIS A 1 277 ? 122.046 121.838 114.230 1.00 52.92 319 HIS A O 1
ATOM 4446 N N . GLN A 1 278 ? 124.163 121.918 113.497 1.00 53.14 320 GLN A N 1
ATOM 4447 C CA . GLN A 1 278 ? 124.320 123.280 113.991 1.00 53.14 320 GLN A CA 1
ATOM 4448 C C . GLN A 1 278 ? 123.582 124.300 113.136 1.00 53.14 320 GLN A C 1
ATOM 4449 O O . GLN A 1 278 ? 123.158 125.327 113.671 1.00 53.14 320 GLN A O 1
ATOM 4463 N N . PHE A 1 279 ? 123.403 124.052 111.838 1.00 55.90 321 PHE A N 1
ATOM 4464 C CA . PHE A 1 279 ? 122.592 124.944 111.021 1.00 55.90 321 PHE A CA 1
ATOM 4465 C C . PHE A 1 279 ? 121.143 124.996 111.480 1.00 55.90 321 PHE A C 1
ATOM 4466 O O . PHE A 1 279 ? 120.453 125.982 111.199 1.00 55.90 321 PHE A O 1
ATOM 4483 N N . ILE A 1 280 ? 120.673 123.964 112.178 1.00 58.04 322 ILE A N 1
ATOM 4484 C CA . ILE A 1 280 ? 119.338 123.971 112.761 1.00 58.04 322 ILE A CA 1
ATOM 4485 C C . ILE A 1 280 ? 119.353 124.434 114.213 1.00 58.04 322 ILE A C 1
ATOM 4486 O O . ILE A 1 280 ? 118.394 125.087 114.652 1.00 58.04 322 ILE A O 1
ATOM 4502 N N . THR A 1 281 ? 120.403 124.114 114.969 1.00 55.60 323 THR A N 1
ATOM 4503 C CA . THR A 1 281 ? 120.527 124.621 116.329 1.00 55.60 323 THR A CA 1
ATOM 4504 C C . THR A 1 281 ? 120.629 126.140 116.350 1.00 55.60 323 THR A C 1
ATOM 4505 O O . THR A 1 281 ? 120.068 126.782 117.244 1.00 55.60 323 THR A O 1
ATOM 4516 N N . PHE A 1 282 ? 121.329 126.729 115.379 1.00 57.07 324 PHE A N 1
ATOM 4517 C CA . PHE A 1 282 ? 121.405 128.181 115.290 1.00 57.07 324 PHE A CA 1
ATOM 4518 C C . PHE A 1 282 ? 120.015 128.782 115.135 1.00 57.07 324 PHE A C 1
ATOM 4519 O O . PHE A 1 282 ? 119.667 129.758 115.805 1.00 57.07 324 PHE A O 1
ATOM 4536 N N . GLY A 1 283 ? 119.204 128.211 114.244 1.00 58.12 325 GLY A N 1
ATOM 4537 C CA . GLY A 1 283 ? 117.852 128.715 114.070 1.00 58.12 325 GLY A CA 1
ATOM 4538 C C . GLY A 1 283 ? 117.007 128.538 115.315 1.00 58.12 325 GLY A C 1
ATOM 4539 O O . GLY A 1 283 ? 116.287 129.450 115.732 1.00 58.12 325 GLY A O 1
ATOM 4543 N N . PHE A 1 284 ? 117.087 127.357 115.930 1.00 60.02 326 PHE A N 1
ATOM 4544 C CA . PHE A 1 284 ? 116.288 127.064 117.112 1.00 60.02 326 PHE A CA 1
ATOM 4545 C C . PHE A 1 284 ? 116.703 127.909 118.309 1.00 60.02 326 PHE A C 1
ATOM 4546 O O . PHE A 1 284 ? 115.899 128.098 119.228 1.00 60.02 326 PHE A O 1
ATOM 4563 N N . ALA A 1 285 ? 117.938 128.418 118.317 1.00 57.87 327 ALA A N 1
ATOM 4564 C CA . ALA A 1 285 ? 118.413 129.300 119.372 1.00 57.87 327 ALA A CA 1
ATOM 4565 C C . ALA A 1 285 ? 118.244 130.778 119.057 1.00 57.87 327 ALA A C 1
ATOM 4566 O O . ALA A 1 285 ? 118.228 131.590 119.986 1.00 57.87 327 ALA A O 1
ATOM 4573 N N . SER A 1 286 ? 118.120 131.145 117.783 1.00 60.24 328 SER A N 1
ATOM 4574 C CA . SER A 1 286 ? 117.988 132.539 117.388 1.00 60.24 328 SER A CA 1
ATOM 4575 C C . SER A 1 286 ? 116.543 132.969 117.179 1.00 60.24 328 SER A C 1
ATOM 4576 O O . SER A 1 286 ? 116.262 134.171 117.226 1.00 60.24 328 SER A O 1
ATOM 4584 N N . THR A 1 287 ? 115.626 132.032 116.944 1.00 63.80 329 THR A N 1
ATOM 4585 C CA . THR A 1 287 ? 114.219 132.390 116.826 1.00 63.80 329 THR A CA 1
ATOM 4586 C C . THR A 1 287 ? 113.754 133.103 118.092 1.00 63.80 329 THR A C 1
ATOM 4587 O O . THR A 1 287 ? 113.054 134.121 118.002 1.00 63.80 329 THR A O 1
ATOM 4598 N N . PRO A 1 288 ? 114.099 132.606 119.284 1.00 61.57 330 PRO A N 1
ATOM 4599 C CA . PRO A 1 288 ? 113.740 133.353 120.500 1.00 61.57 330 PRO A CA 1
ATOM 4600 C C . PRO A 1 288 ? 114.315 134.753 120.528 1.00 61.57 330 PRO A C 1
ATOM 4601 O O . PRO A 1 288 ? 113.633 135.688 120.963 1.00 61.57 330 PRO A O 1
ATOM 4612 N N . LEU A 1 289 ? 115.557 134.928 120.074 1.00 60.72 331 LEU A N 1
ATOM 4613 C CA . LEU A 1 289 ? 116.148 136.257 120.013 1.00 60.72 331 LEU A CA 1
ATOM 4614 C C . LEU A 1 289 ? 115.433 137.140 118.999 1.00 60.72 331 LEU A C 1
ATOM 4615 O O . LEU A 1 289 ? 115.191 138.322 119.271 1.00 60.72 331 LEU A O 1
ATOM 4631 N N . TYR A 1 290 ? 115.079 136.584 117.840 1.00 64.64 332 TYR A N 1
ATOM 4632 C CA . TYR A 1 290 ? 114.337 137.321 116.829 1.00 64.64 332 TYR A CA 1
ATOM 4633 C C . TYR A 1 290 ? 112.966 137.762 117.316 1.00 64.64 332 TYR A C 1
ATOM 4634 O O . TYR A 1 290 ? 112.529 138.864 116.969 1.00 64.64 332 TYR A O 1
ATOM 4652 N N . PHE A 1 291 ? 112.280 136.933 118.101 1.00 68.33 333 PHE A N 1
ATOM 4653 C CA . PHE A 1 291 ? 110.973 137.295 118.634 1.00 68.33 333 PHE A CA 1
ATOM 4654 C C . PHE A 1 291 ? 111.072 138.439 119.637 1.00 68.33 333 PHE A C 1
ATOM 4655 O O . PHE A 1 291 ? 110.291 139.395 119.575 1.00 68.33 333 PHE A O 1
ATOM 4672 N N . VAL A 1 292 ? 112.033 138.364 120.560 1.00 65.83 334 VAL A N 1
ATOM 4673 C CA . VAL A 1 292 ? 112.174 139.420 121.558 1.00 65.83 334 VAL A CA 1
ATOM 4674 C C . VAL A 1 292 ? 112.632 140.715 120.901 1.00 65.83 334 VAL A C 1
ATOM 4675 O O . VAL A 1 292 ? 112.206 141.807 121.292 1.00 65.83 334 VAL A O 1
ATOM 4688 N N . TRP A 1 293 ? 113.508 140.625 119.897 1.00 68.34 335 TRP A N 1
ATOM 4689 C CA . TRP A 1 293 ? 113.937 141.833 119.204 1.00 68.34 335 TRP A CA 1
ATOM 4690 C C . TRP A 1 293 ? 112.740 142.562 118.607 1.00 68.34 335 TRP A C 1
ATOM 4691 O O . TRP A 1 293 ? 112.557 143.767 118.820 1.00 68.34 335 TRP A O 1
ATOM 4712 N N . GLU A 1 294 ? 111.900 141.832 117.874 1.00 72.14 336 GLU A N 1
ATOM 4713 C CA . GLU A 1 294 ? 110.703 142.403 117.273 1.00 72.14 336 GLU A CA 1
ATOM 4714 C C . GLU A 1 294 ? 109.703 142.899 118.307 1.00 72.14 336 GLU A C 1
ATOM 4715 O O . GLU A 1 294 ? 109.032 143.906 118.058 1.00 72.14 336 GLU A O 1
ATOM 4727 N N . LYS A 1 295 ? 109.581 142.225 119.452 1.00 71.91 337 LYS A N 1
ATOM 4728 C CA . LYS A 1 295 ? 108.711 142.715 120.515 1.00 71.91 337 LYS A CA 1
ATOM 4729 C C . LYS A 1 295 ? 109.199 144.036 121.097 1.00 71.91 337 LYS A C 1
ATOM 4730 O O . LYS A 1 295 ? 108.398 144.957 121.291 1.00 71.91 337 LYS A O 1
ATOM 4749 N N . LEU A 1 296 ? 110.499 144.154 121.380 1.00 70.94 338 LEU A N 1
ATOM 4750 C CA . LEU A 1 296 ? 111.031 145.422 121.875 1.00 70.94 338 LEU A CA 1
ATOM 4751 C C . LEU A 1 296 ? 110.867 146.537 120.848 1.00 70.94 338 LEU A C 1
ATOM 4752 O O . LEU A 1 296 ? 110.388 147.628 121.178 1.00 70.94 338 LEU A O 1
ATOM 4768 N N . ILE A 1 297 ? 111.252 146.290 119.592 1.00 73.10 339 ILE A N 1
ATOM 4769 C CA . ILE A 1 297 ? 111.155 147.352 118.594 1.00 73.10 339 ILE A CA 1
ATOM 4770 C C . ILE A 1 297 ? 109.725 147.592 118.136 1.00 73.10 339 ILE A C 1
ATOM 4771 O O . ILE A 1 297 ? 109.480 148.534 117.373 1.00 73.10 339 ILE A O 1
ATOM 4787 N N . GLY A 1 298 ? 108.775 146.774 118.583 1.00 76.37 340 GLY A N 1
ATOM 4788 C CA . GLY A 1 298 ? 107.381 147.001 118.256 1.00 76.37 340 GLY A CA 1
ATOM 4789 C C . GLY A 1 298 ? 106.968 146.522 116.886 1.00 76.37 340 GLY A C 1
ATOM 4790 O O . GLY A 1 298 ? 105.872 146.856 116.429 1.00 76.37 340 GLY A O 1
ATOM 4794 N N . VAL A 1 299 ? 107.813 145.746 116.216 1.00 75.75 341 VAL A N 1
ATOM 4795 C CA . VAL A 1 299 ? 107.494 145.234 114.886 1.00 75.75 341 VAL A CA 1
ATOM 4796 C C . VAL A 1 299 ? 106.741 143.914 114.968 1.00 75.75 341 VAL A C 1
ATOM 4797 O O . VAL A 1 299 ? 105.994 143.557 114.055 1.00 75.75 341 VAL A O 1
ATOM 4810 N N . HIS A 1 300 ? 106.929 143.165 116.054 1.00 75.78 342 HIS A N 1
ATOM 4811 C CA . HIS A 1 300 ? 106.233 141.896 116.232 1.00 75.78 342 HIS A CA 1
ATOM 4812 C C . HIS A 1 300 ? 104.723 142.099 116.263 1.00 75.78 342 HIS A C 1
ATOM 4813 O O . HIS A 1 300 ? 104.234 143.046 116.888 1.00 75.78 342 HIS A O 1
ATOM 4827 N N . GLU A 1 301 ? 103.981 141.221 115.593 1.00 77.27 343 GLU A N 1
ATOM 4828 C CA . GLU A 1 301 ? 102.523 141.234 115.670 1.00 77.27 343 GLU A CA 1
ATOM 4829 C C . GLU A 1 301 ? 102.016 139.957 116.331 1.00 77.27 343 GLU A C 1
ATOM 4830 O O . GLU A 1 301 ? 102.776 139.013 116.546 1.00 77.27 343 GLU A O 1
ATOM 4842 N N . MET A 1 305 ? 106.046 139.576 105.050 1.00 78.92 347 MET A N 1
ATOM 4843 C CA . MET A 1 305 ? 107.094 139.104 105.948 1.00 78.92 347 MET A CA 1
ATOM 4844 C C . MET A 1 305 ? 108.450 139.674 105.547 1.00 78.92 347 MET A C 1
ATOM 4845 O O . MET A 1 305 ? 109.367 139.744 106.365 1.00 78.92 347 MET A O 1
ATOM 4859 N N . PHE A 1 306 ? 108.574 140.081 104.282 1.00 79.81 348 PHE A N 1
ATOM 4860 C CA . PHE A 1 306 ? 109.841 140.629 103.808 1.00 79.81 348 PHE A CA 1
ATOM 4861 C C . PHE A 1 306 ? 110.223 141.883 104.585 1.00 79.81 348 PHE A C 1
ATOM 4862 O O . PHE A 1 306 ? 111.383 142.048 104.981 1.00 79.81 348 PHE A O 1
ATOM 4879 N N . LYS A 1 307 ? 109.262 142.781 104.810 1.00 80.65 349 LYS A N 1
ATOM 4880 C CA . LYS A 1 307 ? 109.546 143.978 105.592 1.00 80.65 349 LYS A CA 1
ATOM 4881 C C . LYS A 1 307 ? 109.852 143.637 107.045 1.00 80.65 349 LYS A C 1
ATOM 4882 O O . LYS A 1 307 ? 110.774 144.211 107.634 1.00 80.65 349 LYS A O 1
ATOM 4901 N N . ARG A 1 308 ? 109.093 142.713 107.637 1.00 77.06 350 ARG A N 1
ATOM 4902 C CA . ARG A 1 308 ? 109.366 142.284 109.004 1.00 77.06 350 ARG A CA 1
ATOM 4903 C C . ARG A 1 308 ? 110.679 141.516 109.090 1.00 77.06 350 ARG A C 1
ATOM 4904 O O . ARG A 1 308 ? 111.453 141.697 110.036 1.00 77.06 350 ARG A O 1
ATOM 4925 N N . ALA A 1 309 ? 110.945 140.651 108.109 1.00 75.57 351 ALA A N 1
ATOM 4926 C CA . ALA A 1 309 ? 112.176 139.867 108.129 1.00 75.57 351 ALA A CA 1
ATOM 4927 C C . ALA A 1 309 ? 113.401 140.767 108.046 1.00 75.57 351 ALA A C 1
ATOM 4928 O O . ALA A 1 309 ? 114.410 140.518 108.716 1.00 75.57 351 ALA A O 1
ATOM 4935 N N . MET A 1 310 ? 113.336 141.816 107.224 1.00 75.79 352 MET A N 1
ATOM 4936 C CA . MET A 1 310 ? 114.462 142.736 107.113 1.00 75.79 352 MET A CA 1
ATOM 4937 C C . MET A 1 310 ? 114.769 143.402 108.448 1.00 75.79 352 MET A C 1
ATOM 4938 O O . MET A 1 310 ? 115.920 143.771 108.707 1.00 75.79 352 MET A O 1
ATOM 4952 N N . ALA A 1 311 ? 113.760 143.565 109.304 1.00 73.10 353 ALA A N 1
ATOM 4953 C CA . ALA A 1 311 ? 113.964 144.153 110.623 1.00 73.10 353 ALA A CA 1
ATOM 4954 C C . ALA A 1 311 ? 114.680 143.216 111.585 1.00 73.10 353 ALA A C 1
ATOM 4955 O O . ALA A 1 311 ? 115.060 143.656 112.675 1.00 73.10 353 ALA A O 1
ATOM 4962 N N . ARG A 1 312 ? 114.858 141.945 111.225 1.00 69.36 354 ARG A N 1
ATOM 4963 C CA . ARG A 1 312 ? 115.608 141.011 112.055 1.00 69.36 354 ARG A CA 1
ATOM 4964 C C . ARG A 1 312 ? 117.110 141.085 111.824 1.00 69.36 354 ARG A C 1
ATOM 4965 O O . ARG A 1 312 ? 117.873 140.530 112.622 1.00 69.36 354 ARG A O 1
ATOM 4986 N N . LEU A 1 313 ? 117.550 141.750 110.757 1.00 67.68 355 LEU A N 1
ATOM 4987 C CA . LEU A 1 313 ? 118.976 141.810 110.464 1.00 67.68 355 LEU A CA 1
ATOM 4988 C C . LEU A 1 313 ? 119.803 142.413 111.596 1.00 67.68 355 LEU A C 1
ATOM 4989 O O . LEU A 1 313 ? 120.883 141.867 111.881 1.00 67.68 355 LEU A O 1
ATOM 5005 N N . PRO A 1 314 ? 119.389 143.498 112.256 1.00 66.37 356 PRO A N 1
ATOM 5006 C CA . PRO A 1 314 ? 120.204 144.036 113.358 1.00 66.37 356 PRO A CA 1
ATOM 5007 C C . PRO A 1 314 ? 120.548 143.012 114.425 1.00 66.37 356 PRO A C 1
ATOM 5008 O O . PRO A 1 314 ? 121.496 143.232 115.187 1.00 66.37 356 PRO A O 1
ATOM 5019 N N . VAL A 1 315 ? 119.807 141.907 114.515 1.00 63.11 357 VAL A N 1
ATOM 5020 C CA . VAL A 1 315 ? 120.162 140.853 115.460 1.00 63.11 357 VAL A CA 1
ATOM 5021 C C . VAL A 1 315 ? 121.278 139.981 114.899 1.00 63.11 357 VAL A C 1
ATOM 5022 O O . VAL A 1 315 ? 122.109 139.458 115.649 1.00 63.11 357 VAL A O 1
ATOM 5035 N N . VAL A 1 316 ? 121.312 139.804 113.577 1.00 61.99 358 VAL A N 1
ATOM 5036 C CA . VAL A 1 316 ? 122.323 138.946 112.969 1.00 61.99 358 VAL A CA 1
ATOM 5037 C C . VAL A 1 316 ? 123.701 139.592 113.051 1.00 61.99 358 VAL A C 1
ATOM 5038 O O . VAL A 1 316 ? 124.706 138.909 113.280 1.00 61.99 358 VAL A O 1
ATOM 5051 N N . VAL A 1 317 ? 123.775 140.911 112.854 1.00 58.80 359 VAL A N 1
ATOM 5052 C CA . VAL A 1 317 ? 125.078 141.576 112.787 1.00 58.80 359 VAL A CA 1
ATOM 5053 C C . VAL A 1 317 ? 125.905 141.325 114.042 1.00 58.80 359 VAL A C 1
ATOM 5054 O O . VAL A 1 317 ? 127.087 140.966 113.914 1.00 58.80 359 VAL A O 1
ATOM 5067 N N . PRO A 1 318 ? 125.377 141.492 115.257 1.00 57.20 360 PRO A N 1
ATOM 5068 C CA . PRO A 1 318 ? 126.166 141.110 116.441 1.00 57.20 360 PRO A CA 1
ATOM 5069 C C . PRO A 1 318 ? 126.609 139.659 116.419 1.00 57.20 360 PRO A C 1
ATOM 5070 O O . PRO A 1 318 ? 127.730 139.349 116.840 1.00 57.20 360 PRO A O 1
ATOM 5081 N N . ILE A 1 319 ? 125.753 138.756 115.939 1.00 55.14 361 ILE A N 1
ATOM 5082 C CA . ILE A 1 319 ? 126.116 137.344 115.879 1.00 55.14 361 ILE A CA 1
ATOM 5083 C C . ILE A 1 319 ? 127.206 137.120 114.839 1.00 55.14 361 ILE A C 1
ATOM 5084 O O . ILE A 1 319 ? 128.196 136.425 115.091 1.00 55.14 361 ILE A O 1
ATOM 5100 N N . TRP A 1 320 ? 127.037 137.703 113.651 1.00 57.49 362 TRP A N 1
ATOM 5101 C CA . TRP A 1 320 ? 128.018 137.519 112.587 1.00 57.49 362 TRP A CA 1
ATOM 5102 C C . TRP A 1 320 ? 129.365 138.128 112.958 1.00 57.49 362 TRP A C 1
ATOM 5103 O O . TRP A 1 320 ? 130.415 137.535 112.688 1.00 57.49 362 TRP A O 1
ATOM 5124 N N . PHE A 1 321 ? 129.357 139.314 113.568 1.00 56.08 363 PHE A N 1
ATOM 5125 C CA . PHE A 1 321 ? 130.611 139.972 113.920 1.00 56.08 363 PHE A CA 1
ATOM 5126 C C . PHE A 1 321 ? 131.335 139.224 115.033 1.00 56.08 363 PHE A C 1
ATOM 5127 O O . PHE A 1 321 ? 132.558 139.048 114.983 1.00 56.08 363 PHE A O 1
ATOM 5144 N N . LEU A 1 322 ? 130.596 138.778 116.050 1.00 53.72 364 LEU A N 1
ATOM 5145 C CA . LEU A 1 322 ? 131.229 138.130 117.194 1.00 53.72 364 LEU A CA 1
ATOM 5146 C C . LEU A 1 322 ? 131.928 136.838 116.796 1.00 53.72 364 LEU A C 1
ATOM 5147 O O . LEU A 1 322 ? 133.013 136.538 117.307 1.00 53.72 364 LEU A O 1
ATOM 5163 N N . ALA A 1 323 ? 131.325 136.056 115.899 1.00 53.22 365 ALA A N 1
ATOM 5164 C CA . ALA A 1 323 ? 131.957 134.814 115.465 1.00 53.22 365 ALA A CA 1
ATOM 5165 C C . ALA A 1 323 ? 133.280 135.085 114.759 1.00 53.22 365 ALA A C 1
ATOM 5166 O O . ALA A 1 323 ? 134.260 134.361 114.964 1.00 53.22 365 ALA A O 1
ATOM 5173 N N . ILE A 1 324 ? 133.326 136.123 113.923 1.00 57.11 366 ILE A N 1
ATOM 5174 C CA . ILE A 1 324 ? 134.533 136.413 113.157 1.00 57.11 366 ILE A CA 1
ATOM 5175 C C . ILE A 1 324 ? 135.658 136.865 114.081 1.00 57.11 366 ILE A C 1
ATOM 5176 O O . ILE A 1 324 ? 136.798 136.400 113.972 1.00 57.11 366 ILE A O 1
ATOM 5192 N N . ILE A 1 325 ? 135.357 137.783 115.001 1.00 57.32 367 ILE A N 1
ATOM 5193 C CA . ILE A 1 325 ? 136.399 138.352 115.851 1.00 57.32 367 ILE A CA 1
ATOM 5194 C C . ILE A 1 325 ? 136.934 137.312 116.829 1.00 57.32 367 ILE A C 1
ATOM 5195 O O . ILE A 1 325 ? 138.133 137.288 117.133 1.00 57.32 367 ILE A O 1
ATOM 5211 N N . PHE A 1 326 ? 136.065 136.436 117.336 1.00 55.70 368 PHE A N 1
ATOM 5212 C CA . PHE A 1 326 ? 136.430 135.428 118.331 1.00 55.70 368 PHE A CA 1
ATOM 5213 C C . PHE A 1 326 ? 136.077 134.044 117.796 1.00 55.70 368 PHE A C 1
ATOM 5214 O O . PHE A 1 326 ? 135.048 133.463 118.168 1.00 55.70 368 PHE A O 1
ATOM 5231 N N . PRO A 1 327 ? 136.915 133.485 116.920 1.00 56.43 369 PRO A N 1
ATOM 5232 C CA . PRO A 1 327 ? 136.648 132.140 116.394 1.00 56.43 369 PRO A CA 1
ATOM 5233 C C . PRO A 1 327 ? 137.133 131.032 117.317 1.00 56.43 369 PRO A C 1
ATOM 5234 O O . PRO A 1 327 ? 137.227 129.873 116.903 1.00 56.43 369 PRO A O 1
ATOM 5245 N N . PHE A 1 328 ? 137.440 131.371 118.570 1.00 56.07 370 PHE A N 1
ATOM 5246 C CA . PHE A 1 328 ? 138.005 130.414 119.521 1.00 56.07 370 PHE A CA 1
ATOM 5247 C C . PHE A 1 328 ? 136.958 129.346 119.838 1.00 56.07 370 PHE A C 1
ATOM 5248 O O . PHE A 1 328 ? 136.136 129.468 120.747 1.00 56.07 370 PHE A O 1
ATOM 5265 N N . PHE A 1 329 ? 137.011 128.269 119.055 1.00 53.68 371 PHE A N 1
ATOM 5266 C CA . PHE A 1 329 ? 136.011 127.209 119.100 1.00 53.68 371 PHE A CA 1
ATOM 5267 C C . PHE A 1 329 ? 135.798 126.649 120.502 1.00 53.68 371 PHE A C 1
ATOM 5268 O O . PHE A 1 329 ? 134.657 126.555 120.965 1.00 53.68 371 PHE A O 1
ATOM 5285 N N . GLY A 1 330 ? 136.875 126.265 121.182 1.00 52.78 372 GLY A N 1
ATOM 5286 C CA . GLY A 1 330 ? 136.766 125.618 122.469 1.00 52.78 372 GLY A CA 1
ATOM 5287 C C . GLY A 1 330 ? 136.539 126.575 123.623 1.00 52.78 372 GLY A C 1
ATOM 5288 O O . GLY A 1 330 ? 135.506 126.537 124.298 1.00 52.78 372 GLY A O 1
ATOM 5292 N N . PRO A 1 331 ? 137.511 127.452 123.876 1.00 53.83 373 PRO A N 1
ATOM 5293 C CA . PRO A 1 331 ? 137.430 128.323 125.062 1.00 53.83 373 PRO A CA 1
ATOM 5294 C C . PRO A 1 331 ? 136.226 129.251 125.086 1.00 53.83 373 PRO A C 1
ATOM 5295 O O . PRO A 1 331 ? 135.829 129.707 126.169 1.00 53.83 373 PRO A O 1
ATOM 5306 N N . ILE A 1 332 ? 135.643 129.566 123.927 1.00 51.81 374 ILE A N 1
ATOM 5307 C CA . ILE A 1 332 ? 134.433 130.381 123.919 1.00 51.81 374 ILE A CA 1
ATOM 5308 C C . ILE A 1 332 ? 133.336 129.686 124.708 1.00 51.81 374 ILE A C 1
ATOM 5309 O O . ILE A 1 332 ? 132.557 130.337 125.417 1.00 51.81 374 ILE A O 1
ATOM 5325 N N . ASN A 1 333 ? 133.250 128.360 124.593 1.00 49.47 375 ASN A N 1
ATOM 5326 C CA . ASN A 1 333 ? 132.237 127.621 125.331 1.00 49.47 375 ASN A CA 1
ATOM 5327 C C . ASN A 1 333 ? 132.419 127.776 126.832 1.00 49.47 375 ASN A C 1
ATOM 5328 O O . ASN A 1 333 ? 131.442 128.012 127.545 1.00 49.47 375 ASN A O 1
ATOM 5339 N N . SER A 1 334 ? 133.650 127.655 127.328 1.00 49.52 376 SER A N 1
ATOM 5340 C CA . SER A 1 334 ? 133.891 127.842 128.754 1.00 49.52 376 SER A CA 1
ATOM 5341 C C . SER A 1 334 ? 133.573 129.266 129.190 1.00 49.52 376 SER A C 1
ATOM 5342 O O . SER A 1 334 ? 132.966 129.475 130.248 1.00 49.52 376 SER A O 1
ATOM 5350 N N . ALA A 1 335 ? 133.977 130.258 128.395 1.00 50.30 377 ALA A N 1
ATOM 5351 C CA . ALA A 1 335 ? 133.704 131.644 128.763 1.00 50.30 377 ALA A CA 1
ATOM 5352 C C . ALA A 1 335 ? 132.205 131.889 128.881 1.00 50.30 377 ALA A C 1
ATOM 5353 O O . ALA A 1 335 ? 131.728 132.448 129.879 1.00 50.30 377 ALA A O 1
ATOM 5360 N N . VAL A 1 336 ? 131.442 131.457 127.876 1.00 50.34 378 VAL A N 1
ATOM 5361 C CA . VAL A 1 336 ? 129.996 131.648 127.906 1.00 50.34 378 VAL A CA 1
ATOM 5362 C C . VAL A 1 336 ? 129.375 130.846 129.043 1.00 50.34 378 VAL A C 1
ATOM 5363 O O . VAL A 1 336 ? 128.445 131.311 129.711 1.00 50.34 378 VAL A O 1
ATOM 5376 N N . GLY A 1 337 ? 129.875 129.633 129.282 1.00 48.00 379 GLY A N 1
ATOM 5377 C CA . GLY A 1 337 ? 129.318 128.813 130.342 1.00 48.00 379 GLY A CA 1
ATOM 5378 C C . GLY A 1 337 ? 129.466 129.454 131.705 1.00 48.00 379 GLY A C 1
ATOM 5379 O O . GLY A 1 337 ? 128.522 129.485 132.498 1.00 48.00 379 GLY A O 1
ATOM 5383 N N . SER A 1 338 ? 130.658 129.971 132.002 1.00 49.78 380 SER A N 1
ATOM 5384 C CA . SER A 1 338 ? 130.870 130.591 133.305 1.00 49.78 380 SER A CA 1
ATOM 5385 C C . SER A 1 338 ? 130.122 131.913 133.418 1.00 49.78 380 SER A C 1
ATOM 5386 O O . SER A 1 338 ? 129.426 132.158 134.411 1.00 49.78 380 SER A O 1
ATOM 5394 N N . LEU A 1 339 ? 130.249 132.782 132.413 1.00 50.66 381 LEU A N 1
ATOM 5395 C CA . LEU A 1 339 ? 129.695 134.124 132.550 1.00 50.66 381 LEU A CA 1
ATOM 5396 C C . LEU A 1 339 ? 128.181 134.154 132.389 1.00 50.66 381 LEU A C 1
ATOM 5397 O O . LEU A 1 339 ? 127.509 134.929 133.078 1.00 50.66 381 LEU A O 1
ATOM 5413 N N . LEU A 1 340 ? 127.625 133.326 131.506 1.00 51.62 382 LEU A N 1
ATOM 5414 C CA . LEU A 1 340 ? 126.216 133.427 131.140 1.00 51.62 382 LEU A CA 1
ATOM 5415 C C . LEU A 1 340 ? 125.411 132.212 131.578 1.00 51.62 382 LEU A C 1
ATOM 5416 O O . LEU A 1 340 ? 124.363 132.374 132.212 1.00 51.62 382 LEU A O 1
ATOM 5432 N N . VAL A 1 341 ? 125.860 130.997 131.261 1.00 50.43 383 VAL A N 1
ATOM 5433 C CA . VAL A 1 341 ? 125.075 129.812 131.598 1.00 50.43 383 VAL A CA 1
ATOM 5434 C C . VAL A 1 341 ? 124.928 129.679 133.107 1.00 50.43 383 VAL A C 1
ATOM 5435 O O . VAL A 1 341 ? 123.854 129.332 133.610 1.00 50.43 383 VAL A O 1
ATOM 5448 N N . SER A 1 342 ? 126.000 129.957 133.853 1.00 51.66 384 SER A N 1
ATOM 5449 C CA . SER A 1 342 ? 125.951 129.798 135.303 1.00 51.66 384 SER A CA 1
ATOM 5450 C C . SER A 1 342 ? 124.777 130.562 135.903 1.00 51.66 384 SER A C 1
ATOM 5451 O O . SER A 1 342 ? 124.171 130.113 136.882 1.00 51.66 384 SER A O 1
ATOM 5459 N N . PHE A 1 343 ? 124.441 131.718 135.330 1.00 52.76 385 PHE A N 1
ATOM 5460 C CA . PHE A 1 343 ? 123.297 132.485 135.813 1.00 52.76 385 PHE A CA 1
ATOM 5461 C C . PHE A 1 343 ? 122.030 132.140 135.040 1.00 52.76 385 PHE A C 1
ATOM 5462 O O . PHE A 1 343 ? 120.961 131.971 135.633 1.00 52.76 385 PHE A O 1
ATOM 5479 N N . THR A 1 344 ? 122.135 132.025 133.716 1.00 53.00 386 THR A N 1
ATOM 5480 C CA . THR A 1 344 ? 120.947 131.847 132.888 1.00 53.00 386 THR A CA 1
ATOM 5481 C C . THR A 1 344 ? 120.227 130.545 133.215 1.00 53.00 386 THR A C 1
ATOM 5482 O O . THR A 1 344 ? 118.997 130.515 133.331 1.00 53.00 386 THR A O 1
ATOM 5493 N N . VAL A 1 345 ? 120.978 129.455 133.373 1.00 52.02 387 VAL A N 1
ATOM 5494 C CA . VAL A 1 345 ? 120.385 128.125 133.427 1.00 52.02 387 VAL A CA 1
ATOM 5495 C C . VAL A 1 345 ? 120.328 127.538 134.834 1.00 52.02 387 VAL A C 1
ATOM 5496 O O . VAL A 1 345 ? 119.463 126.689 135.099 1.00 52.02 387 VAL A O 1
ATOM 5509 N N . TYR A 1 346 ? 121.214 127.954 135.740 1.00 51.27 388 TYR A N 1
ATOM 5510 C CA . TYR A 1 346 ? 121.311 127.330 137.055 1.00 51.27 388 TYR A CA 1
ATOM 5511 C C . TYR A 1 346 ? 120.913 128.274 138.182 1.00 51.27 388 TYR A C 1
ATOM 5512 O O . TYR A 1 346 ? 119.983 127.965 138.934 1.00 51.27 388 TYR A O 1
ATOM 5530 N N . ILE A 1 347 ? 121.583 129.417 138.325 1.00 52.55 389 ILE A N 1
ATOM 5531 C CA . ILE A 1 347 ? 121.354 130.265 139.492 1.00 52.55 389 ILE A CA 1
ATOM 5532 C C . ILE A 1 347 ? 119.988 130.937 139.409 1.00 52.55 389 ILE A C 1
ATOM 5533 O O . ILE A 1 347 ? 119.233 130.964 140.388 1.00 52.55 389 ILE A O 1
ATOM 5549 N N . ILE A 1 348 ? 119.657 131.504 138.254 1.00 55.67 390 ILE A N 1
ATOM 5550 C CA . ILE A 1 348 ? 118.443 132.305 138.108 1.00 55.67 390 ILE A CA 1
ATOM 5551 C C . ILE A 1 348 ? 117.208 131.431 138.312 1.00 55.67 390 ILE A C 1
ATOM 5552 O O . ILE A 1 348 ? 116.304 131.827 139.062 1.00 55.67 390 ILE A O 1
ATOM 5568 N N . PRO A 1 349 ? 117.099 130.265 137.661 1.00 54.04 391 PRO A N 1
ATOM 5569 C CA . PRO A 1 349 ? 115.933 129.404 137.929 1.00 54.04 391 PRO A CA 1
ATOM 5570 C C . PRO A 1 349 ? 115.809 128.983 139.383 1.00 54.04 391 PRO A C 1
ATOM 5571 O O . PRO A 1 349 ? 114.695 128.943 139.918 1.00 54.04 391 PRO A O 1
ATOM 5582 N N . ALA A 1 350 ? 116.926 128.669 140.041 1.00 54.95 392 ALA A N 1
ATOM 5583 C CA . ALA A 1 350 ? 116.861 128.258 141.439 1.00 54.95 392 ALA A CA 1
ATOM 5584 C C . ALA A 1 350 ? 116.389 129.401 142.326 1.00 54.95 392 ALA A C 1
ATOM 5585 O O . ALA A 1 350 ? 115.545 129.204 143.208 1.00 54.95 392 ALA A O 1
ATOM 5592 N N . LEU A 1 351 ? 116.916 130.607 142.104 1.00 57.64 393 LEU A N 1
ATOM 5593 C CA . LEU A 1 351 ? 116.470 131.757 142.883 1.00 57.64 393 LEU A CA 1
ATOM 5594 C C . LEU A 1 351 ? 114.995 132.041 142.638 1.00 57.64 393 LEU A C 1
ATOM 5595 O O . LEU A 1 351 ? 114.251 132.360 143.574 1.00 57.64 393 LEU A O 1
ATOM 5611 N N . ALA A 1 352 ? 114.554 131.933 141.383 1.00 59.24 394 ALA A N 1
ATOM 5612 C CA . ALA A 1 352 ? 113.146 132.154 141.078 1.00 59.24 394 ALA A CA 1
ATOM 5613 C C . ALA A 1 352 ? 112.268 131.129 141.781 1.00 59.24 394 ALA A C 1
ATOM 5614 O O . ALA A 1 352 ? 111.209 131.472 142.318 1.00 59.24 394 ALA A O 1
ATOM 5621 N N . HIS A 1 353 ? 112.689 129.863 141.787 1.00 58.49 395 HIS A N 1
ATOM 5622 C CA . HIS A 1 353 ? 111.920 128.831 142.472 1.00 58.49 395 HIS A CA 1
ATOM 5623 C C . HIS A 1 353 ? 111.850 129.107 143.968 1.00 58.49 395 HIS A C 1
ATOM 5624 O O . HIS A 1 353 ? 110.788 128.971 144.587 1.00 58.49 395 HIS A O 1
ATOM 5638 N N . MET A 1 354 ? 112.976 129.496 144.570 1.00 59.45 396 MET A N 1
ATOM 5639 C CA . MET A 1 354 ? 112.978 129.773 146.003 1.00 59.45 396 MET A CA 1
ATOM 5640 C C . MET A 1 354 ? 112.071 130.949 146.343 1.00 59.45 396 MET A C 1
ATOM 5641 O O . MET A 1 354 ? 111.323 130.900 147.326 1.00 59.45 396 MET A O 1
ATOM 5655 N N . LEU A 1 355 ? 112.120 132.017 145.542 1.00 62.65 397 LEU A N 1
ATOM 5656 C CA . LEU A 1 355 ? 111.331 133.205 145.859 1.00 62.65 397 LEU A CA 1
ATOM 5657 C C . LEU A 1 355 ? 109.848 132.986 145.586 1.00 62.65 397 LEU A C 1
ATOM 5658 O O . LEU A 1 355 ? 108.996 133.483 146.332 1.00 62.65 397 LEU A O 1
ATOM 5674 N N . THR A 1 356 ? 109.517 132.251 144.522 1.00 63.51 398 THR A N 1
ATOM 5675 C CA . THR A 1 356 ? 108.117 132.090 144.145 1.00 63.51 398 THR A CA 1
ATOM 5676 C C . THR A 1 356 ? 107.322 131.404 145.248 1.00 63.51 398 THR A C 1
ATOM 5677 O O . THR A 1 356 ? 106.198 131.816 145.560 1.00 63.51 398 THR A O 1
ATOM 5688 N N . PHE A 1 357 ? 107.886 130.360 145.849 1.00 64.10 399 PHE A N 1
ATOM 5689 C CA . PHE A 1 357 ? 107.203 129.577 146.868 1.00 64.10 399 PHE A CA 1
ATOM 5690 C C . PHE A 1 357 ? 107.583 129.992 148.282 1.00 64.10 399 PHE A C 1
ATOM 5691 O O . PHE A 1 357 ? 107.186 129.322 149.240 1.00 64.10 399 PHE A O 1
ATOM 5708 N N . ALA A 1 358 ? 108.348 131.078 148.438 1.00 64.35 400 ALA A N 1
ATOM 5709 C CA . ALA A 1 358 ? 108.675 131.546 149.783 1.00 64.35 400 ALA A CA 1
ATOM 5710 C C . ALA A 1 358 ? 107.427 131.921 150.570 1.00 64.35 400 ALA A C 1
ATOM 5711 O O . ALA A 1 358 ? 107.312 131.510 151.738 1.00 64.35 400 ALA A O 1
ATOM 5718 N N . PRO A 1 359 ? 106.473 132.677 150.026 1.00 66.55 401 PRO A N 1
ATOM 5719 C CA . PRO A 1 359 ? 105.266 132.996 150.800 1.00 66.55 401 PRO A CA 1
ATOM 5720 C C . PRO A 1 359 ? 104.502 131.734 151.173 1.00 66.55 401 PRO A C 1
ATOM 5721 O O . PRO A 1 359 ? 104.418 130.784 150.392 1.00 66.55 401 PRO A O 1
ATOM 5732 N N . ALA A 1 360 ? 103.939 131.732 152.380 1.00 69.43 402 ALA A N 1
ATOM 5733 C CA . ALA A 1 360 ? 103.177 130.577 152.850 1.00 69.43 402 ALA A CA 1
ATOM 5734 C C . ALA A 1 360 ? 101.952 130.278 151.996 1.00 69.43 402 ALA A C 1
ATOM 5735 O O . ALA A 1 360 ? 101.779 129.115 151.597 1.00 69.43 402 ALA A O 1
ATOM 5742 N N . PRO A 1 361 ? 101.070 131.237 151.694 1.00 69.95 403 PRO A N 1
ATOM 5743 C CA . PRO A 1 361 ? 99.917 130.895 150.843 1.00 69.95 403 PRO A CA 1
ATOM 5744 C C . PRO A 1 361 ? 100.323 130.407 149.466 1.00 69.95 403 PRO A C 1
ATOM 5745 O O . PRO A 1 361 ? 99.684 129.496 148.925 1.00 69.95 403 PRO A O 1
ATOM 5756 N N . SER A 1 362 ? 101.376 130.983 148.882 1.00 68.56 404 SER A N 1
ATOM 5757 C CA . SER A 1 362 ? 101.824 130.536 147.567 1.00 68.56 404 SER A CA 1
ATOM 5758 C C . SER A 1 362 ? 102.333 129.104 147.612 1.00 68.56 404 SER A C 1
ATOM 5759 O O . SER A 1 362 ? 102.093 128.329 146.679 1.00 68.56 404 SER A O 1
ATOM 5767 N N . ARG A 1 363 ? 103.038 128.736 148.681 1.00 66.57 405 ARG A N 1
ATOM 5768 C CA . ARG A 1 363 ? 103.535 127.373 148.821 1.00 66.57 405 ARG A CA 1
ATOM 5769 C C . ARG A 1 363 ? 102.402 126.389 149.086 1.00 66.57 405 ARG A C 1
ATOM 5770 O O . ARG A 1 363 ? 102.415 125.269 148.563 1.00 66.57 405 ARG A O 1
ATOM 5791 N N . GLU A 1 364 ? 101.416 126.787 149.892 1.00 71.62 406 GLU A N 1
ATOM 5792 C CA . GLU A 1 364 ? 100.346 125.865 150.260 1.00 71.62 406 GLU A CA 1
ATOM 5793 C C . GLU A 1 364 ? 99.467 125.528 149.061 1.00 71.62 406 GLU A C 1
ATOM 5794 O O . GLU A 1 364 ? 99.173 124.354 148.806 1.00 71.62 406 GLU A O 1
ATOM 5806 N N . ASN A 1 365 ? 99.038 126.543 148.311 1.00 71.86 407 ASN A N 1
ATOM 5807 C CA . ASN A 1 365 ? 98.129 126.353 147.189 1.00 71.86 407 ASN A CA 1
ATOM 5808 C C . ASN A 1 365 ? 98.859 126.183 145.861 1.00 71.86 407 ASN A C 1
ATOM 5809 O O . ASN A 1 365 ? 98.296 126.507 144.809 1.00 71.86 407 ASN A O 1
ATOM 5820 N N . ALA A 1 366 ? 100.093 125.686 145.884 1.00 70.62 408 ALA A N 1
ATOM 5821 C CA . ALA A 1 366 ? 100.827 125.460 144.650 1.00 70.62 408 ALA A CA 1
ATOM 5822 C C . ALA A 1 366 ? 100.166 124.351 143.836 1.00 70.62 408 ALA A C 1
ATOM 5823 O O . ALA A 1 366 ? 99.387 123.543 144.349 1.00 70.62 408 ALA A O 1
ATOM 5830 N N . VAL A 1 367 ? 100.487 124.323 142.541 1.00 70.78 409 VAL A N 1
ATOM 5831 C CA . VAL A 1 367 ? 99.886 123.333 141.651 1.00 70.78 409 VAL A CA 1
ATOM 5832 C C . VAL A 1 367 ? 100.245 121.923 142.102 1.00 70.78 409 VAL A C 1
ATOM 5833 O O . VAL A 1 367 ? 99.384 121.036 142.157 1.00 70.78 409 VAL A O 1
ATOM 5846 N N . GLU A 1 368 ? 101.513 121.692 142.432 1.00 71.14 410 GLU A N 1
ATOM 5847 C CA . GLU A 1 368 ? 101.967 120.369 142.830 1.00 71.14 410 GLU A CA 1
ATOM 5848 C C . GLU A 1 368 ? 103.096 120.504 143.840 1.00 71.14 410 GLU A C 1
ATOM 5849 O O . GLU A 1 368 ? 103.948 121.388 143.727 1.00 71.14 410 GLU A O 1
ATOM 5861 N N . ARG A 1 369 ? 103.091 119.614 144.828 1.00 71.55 411 ARG A N 1
ATOM 5862 C CA . ARG A 1 369 ? 104.162 119.586 145.811 1.00 71.55 411 ARG A CA 1
ATOM 5863 C C . ARG A 1 369 ? 105.390 118.892 145.222 1.00 71.55 411 ARG A C 1
ATOM 5864 O O . ARG A 1 369 ? 105.260 118.067 144.315 1.00 71.55 411 ARG A O 1
ATOM 5885 N N . PRO A 1 370 ? 106.588 119.204 145.712 1.00 68.99 412 PRO A N 1
ATOM 5886 C CA . PRO A 1 370 ? 107.771 118.510 145.221 1.00 68.99 412 PRO A CA 1
ATOM 5887 C C . PRO A 1 370 ? 107.723 117.044 145.603 1.00 68.99 412 PRO A C 1
ATOM 5888 O O . PRO A 1 370 ? 107.076 116.666 146.598 1.00 68.99 412 PRO A O 1
ATOM 5899 N N . PRO A 1 371 ? 108.387 116.178 144.838 1.00 70.38 413 PRO A N 1
ATOM 5900 C CA . PRO A 1 371 ? 108.340 114.745 145.152 1.00 70.38 413 PRO A CA 1
ATOM 5901 C C . PRO A 1 371 ? 108.866 114.463 146.551 1.00 70.38 413 PRO A C 1
ATOM 5902 O O . PRO A 1 371 ? 109.790 115.121 147.034 1.00 70.38 413 PRO A O 1
ATOM 5913 N N . ARG A 1 372 ? 108.258 113.474 147.209 1.00 74.05 414 ARG A N 1
ATOM 5914 C CA . ARG A 1 372 ? 108.710 113.081 148.538 1.00 74.05 414 ARG A CA 1
ATOM 5915 C C . ARG A 1 372 ? 110.074 112.404 148.508 1.00 74.05 414 ARG A C 1
ATOM 5916 O O . ARG A 1 372 ? 110.753 112.364 149.539 1.00 74.05 414 ARG A O 1
ATOM 5937 N N . VAL A 1 373 ? 110.489 111.872 147.357 1.00 70.63 415 VAL A N 1
ATOM 5938 C CA . VAL A 1 373 ? 111.802 111.240 147.274 1.00 70.63 415 VAL A CA 1
ATOM 5939 C C . VAL A 1 373 ? 112.906 112.259 147.522 1.00 70.6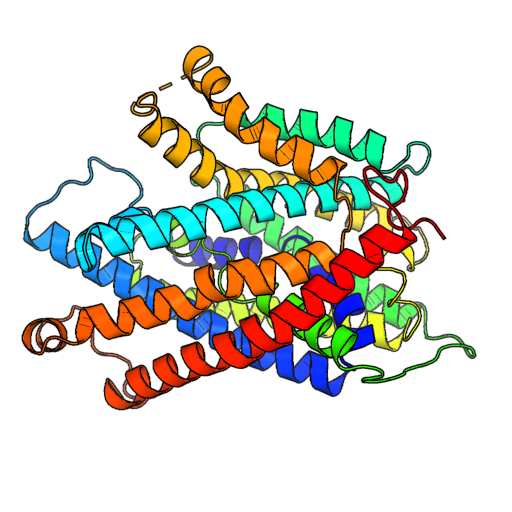3 415 VAL A C 1
ATOM 5940 O O . VAL A 1 373 ? 113.978 111.910 148.030 1.00 70.63 415 VAL A O 1
ATOM 5953 N N . VAL A 1 374 ? 112.672 113.522 147.176 1.00 68.73 416 VAL A N 1
ATOM 5954 C CA . VAL A 1 374 ? 113.657 114.577 147.372 1.00 68.73 416 VAL A CA 1
ATOM 5955 C C . VAL A 1 374 ? 113.417 115.331 148.682 1.00 68.73 416 VAL A C 1
ATOM 5956 O O . VAL A 1 374 ? 113.936 116.430 148.864 1.00 68.73 416 VAL A O 1
ATOM 5969 N N . GLY A 1 375 ? 112.633 114.759 149.594 1.00 70.61 417 GLY A N 1
ATOM 5970 C CA . GLY A 1 375 ? 112.444 115.355 150.901 1.00 70.61 417 GLY A CA 1
ATOM 5971 C C . GLY A 1 375 ? 111.438 116.480 150.965 1.00 70.61 417 GLY A C 1
ATOM 5972 O O . GLY A 1 375 ? 111.403 117.205 151.963 1.00 70.61 417 GLY A O 1
ATOM 5976 N N . GLY A 1 376 ? 110.613 116.652 149.934 1.00 70.09 418 GLY A N 1
ATOM 5977 C CA . GLY A 1 376 ? 109.602 117.690 149.981 1.00 70.09 418 GLY A CA 1
ATOM 5978 C C . GLY A 1 376 ? 110.198 119.083 149.861 1.00 70.09 418 GLY A C 1
ATOM 5979 O O . GLY A 1 376 ? 111.245 119.296 149.243 1.00 70.09 418 GLY A O 1
ATOM 5983 N N . TRP A 1 377 ? 109.506 120.052 150.466 1.00 66.81 419 TRP A N 1
ATOM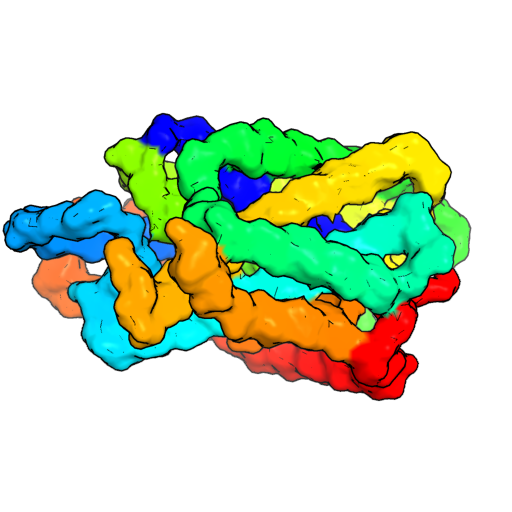 5984 C CA . TRP A 1 377 ? 109.929 121.445 150.357 1.00 66.81 419 TRP A CA 1
ATOM 5985 C C . TRP A 1 377 ? 111.300 121.667 150.981 1.00 66.81 419 TRP A C 1
ATOM 5986 O O . TRP A 1 377 ? 112.124 122.409 150.435 1.00 66.81 419 TRP A O 1
ATOM 6007 N N . MET A 1 378 ? 111.560 121.052 152.136 1.00 68.87 420 MET A N 1
ATOM 6008 C CA . MET A 1 378 ? 112.847 121.234 152.798 1.00 68.87 420 MET A CA 1
ATOM 6009 C C . MET A 1 378 ? 113.988 120.779 151.897 1.00 68.87 420 MET A C 1
ATOM 6010 O O . MET A 1 378 ? 114.968 121.505 151.687 1.00 68.87 420 MET A O 1
ATOM 6024 N N . GLY A 1 379 ? 113.869 119.570 151.346 1.00 65.83 421 GLY A N 1
ATOM 6025 C CA . GLY A 1 379 ? 114.900 119.068 150.457 1.00 65.83 421 GLY A CA 1
ATOM 6026 C C . GLY A 1 379 ? 115.018 119.868 149.178 1.00 65.83 421 GLY A C 1
ATOM 6027 O O . GLY A 1 379 ? 116.126 120.084 148.680 1.00 65.83 421 GLY A O 1
ATOM 6031 N N . THR A 1 380 ? 113.889 120.319 148.627 1.00 62.94 422 THR A N 1
ATOM 6032 C CA . THR A 1 380 ? 113.939 121.139 147.421 1.00 62.94 422 THR A CA 1
ATOM 6033 C C . THR A 1 380 ? 114.694 122.437 147.675 1.00 62.94 422 THR A C 1
ATOM 6034 O O . THR A 1 380 ? 115.535 122.844 146.865 1.00 62.94 422 THR A O 1
ATOM 6045 N N . TYR A 1 381 ? 114.413 123.096 148.800 1.00 62.15 423 TYR A N 1
ATOM 6046 C CA . TYR A 1 381 ? 115.108 124.338 149.120 1.00 62.15 423 TYR A CA 1
ATOM 6047 C C . TYR A 1 381 ? 116.586 124.089 149.389 1.00 62.15 423 TYR A C 1
ATOM 6048 O O . TYR A 1 381 ? 117.439 124.884 148.975 1.00 62.15 423 TYR A O 1
ATOM 6066 N N . CYS A 1 382 ? 116.914 122.994 150.079 1.00 61.88 424 CYS A N 1
ATOM 6067 C CA . CYS A 1 382 ? 118.317 122.672 150.316 1.00 61.88 424 CYS A CA 1
ATOM 6068 C C . CYS A 1 382 ? 119.052 122.449 149.000 1.00 61.88 424 CYS A C 1
ATOM 6069 O O . CYS A 1 382 ? 120.169 122.945 148.804 1.00 61.88 424 CYS A O 1
ATOM 6077 N N . ILE A 1 383 ? 118.433 121.709 148.079 1.00 57.89 425 ILE A N 1
ATOM 6078 C CA . ILE A 1 383 ? 119.063 121.444 146.791 1.00 57.89 425 ILE A CA 1
ATOM 6079 C C . ILE A 1 383 ? 119.222 122.735 146.001 1.00 57.89 425 ILE A C 1
ATOM 6080 O O . ILE A 1 383 ? 120.244 122.949 145.343 1.00 57.89 425 ILE A O 1
ATOM 6096 N N . ASN A 1 384 ? 118.213 123.608 146.035 1.00 57.29 426 ASN A N 1
ATOM 6097 C CA . ASN A 1 384 ? 118.320 124.877 145.323 1.00 57.29 426 ASN A CA 1
ATOM 6098 C C . ASN A 1 384 ? 119.447 125.732 145.888 1.00 57.29 426 ASN A C 1
ATOM 6099 O O . ASN A 1 384 ? 120.213 126.342 145.131 1.00 57.29 426 ASN A O 1
ATOM 6110 N N . ILE A 1 385 ? 119.564 125.791 147.216 1.00 56.50 427 ILE A N 1
ATOM 6111 C CA . ILE A 1 385 ? 120.639 126.563 147.832 1.00 56.50 427 ILE A CA 1
ATOM 6112 C C . ILE A 1 385 ? 121.992 125.987 147.438 1.00 56.50 427 ILE A C 1
ATOM 6113 O O . ILE A 1 385 ? 122.930 126.729 147.118 1.00 56.50 427 ILE A O 1
ATOM 6129 N N . PHE A 1 386 ? 122.117 124.658 147.458 1.00 54.92 428 PHE A N 1
ATOM 6130 C CA . PHE A 1 386 ? 123.376 124.035 147.065 1.00 54.92 428 PHE A CA 1
ATOM 6131 C C . PHE A 1 386 ? 123.707 124.342 145.611 1.00 54.92 428 PHE A C 1
ATOM 6132 O O . PHE A 1 386 ? 124.858 124.634 145.276 1.00 54.92 428 PHE A O 1
ATOM 6149 N N . VAL A 1 387 ? 122.711 124.266 144.729 1.00 53.60 429 VAL A N 1
ATOM 6150 C CA . VAL A 1 387 ? 122.948 124.546 143.316 1.00 53.60 429 VAL A CA 1
ATOM 6151 C C . VAL A 1 387 ? 123.425 125.980 143.140 1.00 53.60 429 VAL A C 1
ATOM 6152 O O . VAL A 1 387 ? 124.397 126.246 142.424 1.00 53.60 429 VAL A O 1
ATOM 6165 N N . VAL A 1 388 ? 122.751 126.926 143.795 1.00 54.14 430 VAL A N 1
ATOM 6166 C CA . VAL A 1 388 ? 123.149 128.326 143.678 1.00 54.14 430 VAL A CA 1
ATOM 6167 C C . VAL A 1 388 ? 124.583 128.507 144.158 1.00 54.14 430 VAL A C 1
ATOM 6168 O O . VAL A 1 388 ? 125.426 129.081 143.456 1.00 54.14 430 VAL A O 1
ATOM 6181 N N . VAL A 1 389 ? 124.890 127.993 145.351 1.00 52.69 431 VAL A N 1
ATOM 6182 C CA . VAL A 1 389 ? 126.211 128.205 145.935 1.00 52.69 431 VAL A CA 1
ATOM 6183 C C . VAL A 1 389 ? 127.288 127.575 145.061 1.00 52.69 431 VAL A C 1
ATOM 6184 O O . VAL A 1 389 ? 128.342 128.175 144.817 1.00 52.69 431 VAL A O 1
ATOM 6197 N N . TRP A 1 390 ? 127.050 126.350 144.588 1.00 52.25 432 TRP A N 1
ATOM 6198 C CA . TRP A 1 390 ? 128.052 125.656 143.790 1.00 52.25 432 TRP A CA 1
ATOM 6199 C C . TRP A 1 390 ? 128.270 126.353 142.455 1.00 52.25 432 TRP A C 1
ATOM 6200 O O . TRP A 1 390 ? 129.409 126.640 142.071 1.00 52.25 432 TRP A O 1
ATOM 6221 N N . VAL A 1 391 ? 127.188 126.641 141.730 1.00 50.66 433 VAL A N 1
ATOM 6222 C CA . VAL A 1 391 ? 127.339 127.256 140.418 1.00 50.66 433 VAL A CA 1
ATOM 6223 C C . VAL A 1 391 ? 127.895 128.667 140.542 1.00 50.66 433 VAL A C 1
ATOM 6224 O O . VAL A 1 391 ? 128.431 129.214 139.571 1.00 50.66 433 VAL A O 1
ATOM 6237 N N . PHE A 1 392 ? 127.786 129.284 141.720 1.00 52.08 434 PHE A N 1
ATOM 6238 C CA . PHE A 1 392 ? 128.395 130.595 141.911 1.00 52.08 434 PHE A CA 1
ATOM 6239 C C . PHE A 1 392 ? 129.887 130.467 142.202 1.00 52.08 434 PHE A C 1
ATOM 6240 O O . PHE A 1 392 ? 130.723 131.019 141.478 1.00 52.08 434 PHE A O 1
ATOM 6257 N N . VAL A 1 393 ? 130.243 129.738 143.261 1.00 52.58 435 VAL A N 1
ATOM 6258 C CA . VAL A 1 393 ? 131.642 129.675 143.673 1.00 52.58 435 VAL A CA 1
ATOM 6259 C C . VAL A 1 393 ? 132.492 128.986 142.611 1.00 52.58 435 VAL A C 1
ATOM 6260 O O . VAL A 1 393 ? 133.579 129.463 142.264 1.00 52.58 435 VAL A O 1
ATOM 6273 N N . VAL A 1 394 ? 132.020 127.862 142.076 1.00 51.01 436 VAL A N 1
ATOM 6274 C CA . VAL A 1 394 ? 132.789 127.107 141.090 1.00 51.01 436 VAL A CA 1
ATOM 6275 C C . VAL A 1 394 ? 132.425 127.515 139.669 1.00 51.01 436 VAL A C 1
ATOM 6276 O O . VAL A 1 394 ? 133.307 127.777 138.848 1.00 51.01 436 VAL A O 1
ATOM 6289 N N . GLY A 1 395 ? 131.135 127.571 139.356 1.00 50.49 437 GLY A N 1
ATOM 6290 C CA . GLY A 1 395 ? 130.697 127.903 138.016 1.00 50.49 437 GLY A CA 1
ATOM 6291 C C . GLY A 1 395 ? 131.073 129.306 137.591 1.00 50.49 437 GLY A C 1
ATOM 6292 O O . GLY A 1 395 ? 131.479 129.521 136.445 1.00 50.49 437 GLY A O 1
ATOM 6296 N N . PHE A 1 396 ? 130.945 130.271 138.501 1.00 51.41 438 PHE A N 1
ATOM 6297 C CA . PHE A 1 396 ? 131.201 131.667 138.169 1.00 51.41 438 PHE A CA 1
ATOM 6298 C C . PHE A 1 396 ? 132.567 132.140 138.659 1.00 51.41 438 PHE A C 1
ATOM 6299 O O . PHE A 1 396 ? 133.355 132.673 137.873 1.00 51.41 438 PHE A O 1
ATOM 6316 N N . GLY A 1 397 ? 132.867 131.959 139.942 1.00 50.89 439 GLY A N 1
ATOM 6317 C CA . GLY A 1 397 ? 134.102 132.490 140.483 1.00 50.89 439 GLY A CA 1
ATOM 6318 C C . GLY A 1 397 ? 135.336 131.791 139.952 1.00 50.89 439 GLY A C 1
ATOM 6319 O O . GLY A 1 397 ? 136.083 132.365 139.153 1.00 50.89 439 GLY A O 1
ATOM 6323 N N . PHE A 1 398 ? 135.551 130.540 140.367 1.00 50.04 440 PHE A N 1
ATOM 6324 C CA . PHE A 1 398 ? 136.677 129.778 139.838 1.00 50.04 440 PHE A CA 1
ATOM 6325 C C . PHE A 1 398 ? 136.516 129.541 138.344 1.00 50.04 440 PHE A C 1
ATOM 6326 O O . PHE A 1 398 ? 137.465 129.721 137.569 1.00 50.04 440 PHE A O 1
ATOM 6343 N N . GLY A 1 399 ? 135.317 129.140 137.922 1.00 48.74 441 GLY A N 1
ATOM 6344 C CA . GLY A 1 399 ? 135.077 128.917 136.511 1.00 48.74 441 GLY A CA 1
ATOM 6345 C C . GLY A 1 399 ? 135.276 130.165 135.680 1.00 48.74 441 GLY A C 1
ATOM 6346 O O . GLY A 1 399 ? 135.911 130.114 134.626 1.00 48.74 441 GLY A O 1
ATOM 6350 N N . GLY A 1 400 ? 134.749 131.298 136.138 1.00 50.10 442 GLY A N 1
ATOM 6351 C CA . GLY A 1 400 ? 134.918 132.546 135.421 1.00 50.10 442 GLY A CA 1
ATOM 6352 C C . GLY A 1 400 ? 136.366 132.969 135.336 1.00 50.10 442 GLY A C 1
ATOM 6353 O O . GLY A 1 400 ? 136.846 133.333 134.259 1.00 50.10 442 GLY A O 1
ATOM 6357 N N . TRP A 1 401 ? 137.078 132.911 136.462 1.00 52.80 443 TRP A N 1
ATOM 6358 C CA . TRP A 1 401 ? 138.491 133.268 136.454 1.00 52.80 443 TRP A CA 1
ATOM 6359 C C . TRP A 1 401 ? 139.257 132.412 135.455 1.00 52.80 443 TRP A C 1
ATOM 6360 O O . TRP A 1 401 ? 139.972 132.930 134.589 1.00 52.80 443 TRP A O 1
ATOM 6381 N N . ALA A 1 402 ? 139.107 131.089 135.552 1.00 50.68 444 ALA A N 1
ATOM 6382 C CA . ALA A 1 402 ? 139.866 130.195 134.684 1.00 50.68 444 ALA A CA 1
ATOM 6383 C C . ALA A 1 402 ? 139.494 130.397 133.221 1.00 50.68 444 ALA A C 1
ATOM 6384 O O . ALA A 1 402 ? 140.370 130.501 132.354 1.00 50.68 444 ALA A O 1
ATOM 6391 N N . SER A 1 403 ? 138.194 130.457 132.924 1.00 49.70 445 SER A N 1
ATOM 6392 C CA . SER A 1 403 ? 137.753 130.566 131.540 1.00 49.70 445 SER A CA 1
ATOM 6393 C C . SER A 1 403 ? 138.196 131.881 130.916 1.00 49.70 445 SER A C 1
ATOM 6394 O O . SER A 1 403 ? 138.638 131.904 129.764 1.00 49.70 445 SER A O 1
ATOM 6402 N N . MET A 1 404 ? 138.091 132.989 131.653 1.00 53.34 446 MET A N 1
ATOM 6403 C CA . MET A 1 404 ? 138.522 134.268 131.103 1.00 53.34 446 MET A CA 1
ATOM 6404 C C . MET A 1 404 ? 140.035 134.358 130.980 1.00 53.34 446 MET A C 1
ATOM 6405 O O . MET A 1 404 ? 140.533 134.949 130.015 1.00 53.34 446 MET A O 1
ATOM 6419 N N . VAL A 1 405 ? 140.786 133.780 131.920 1.00 53.20 447 VAL A N 1
ATOM 6420 C CA . VAL A 1 405 ? 142.236 133.734 131.763 1.00 53.20 447 VAL A CA 1
ATOM 6421 C C . VAL A 1 405 ? 142.594 132.966 130.499 1.00 53.20 447 VAL A C 1
ATOM 6422 O O . VAL A 1 405 ? 143.447 133.390 129.713 1.00 53.20 447 VAL A O 1
ATOM 6435 N N . ASN A 1 406 ? 141.931 131.829 130.276 1.00 55.13 448 ASN A N 1
ATOM 6436 C CA . ASN A 1 406 ? 142.201 131.039 129.080 1.00 55.13 448 ASN A CA 1
ATOM 6437 C C . ASN A 1 406 ? 141.815 131.797 127.813 1.00 55.13 448 ASN A C 1
ATOM 6438 O O . ASN A 1 406 ? 142.525 131.737 126.805 1.00 55.13 448 ASN A O 1
ATOM 6449 N N . PHE A 1 407 ? 140.685 132.505 127.841 1.00 55.15 449 PHE A N 1
ATOM 6450 C CA . PHE A 1 407 ? 140.241 133.258 126.671 1.00 55.15 449 PHE A CA 1
ATOM 6451 C C . PHE A 1 407 ? 141.222 134.377 126.336 1.00 55.15 449 PHE A C 1
ATOM 6452 O O . PHE A 1 407 ? 141.576 134.586 125.167 1.00 55.15 449 PHE A O 1
ATOM 6469 N N . VAL A 1 408 ? 141.682 135.104 127.357 1.00 57.57 450 VAL A N 1
ATOM 6470 C CA . VAL A 1 408 ? 142.678 136.147 127.137 1.00 57.57 450 VAL A CA 1
ATOM 6471 C C . VAL A 1 408 ? 143.981 135.532 126.645 1.00 57.57 450 VAL A C 1
ATOM 6472 O O . VAL A 1 408 ? 144.695 136.123 125.829 1.00 57.57 450 VAL A O 1
ATOM 6485 N N . ARG A 1 409 ? 144.312 134.337 127.135 1.00 59.77 451 ARG A N 1
ATOM 6486 C CA . ARG A 1 409 ? 145.486 133.628 126.646 1.00 59.77 451 ARG A CA 1
ATOM 6487 C C . ARG A 1 409 ? 145.369 133.295 125.165 1.00 59.77 451 ARG A C 1
ATOM 6488 O O . ARG A 1 409 ? 146.345 133.453 124.424 1.00 59.77 451 ARG A O 1
ATOM 6509 N N . GLN A 1 410 ? 144.198 132.835 124.722 1.00 59.08 452 GLN A N 1
ATOM 6510 C CA . GLN A 1 410 ? 143.989 132.593 123.297 1.00 59.08 452 GLN A CA 1
ATOM 6511 C C . GLN A 1 410 ? 144.130 133.882 122.501 1.00 59.08 452 GLN A C 1
ATOM 6512 O O . GLN A 1 410 ? 144.745 133.898 121.430 1.00 59.08 452 GLN A O 1
ATOM 6526 N N . ILE A 1 411 ? 143.552 134.975 123.003 1.00 59.40 453 ILE A N 1
ATOM 6527 C CA . ILE A 1 411 ? 143.670 136.250 122.297 1.00 59.40 453 ILE A CA 1
ATOM 6528 C C . ILE A 1 411 ? 145.134 136.655 122.181 1.00 59.40 453 ILE A C 1
ATOM 6529 O O . ILE A 1 411 ? 145.573 137.172 121.147 1.00 59.40 453 ILE A O 1
ATOM 6545 N N . ASP A 1 412 ? 145.911 136.428 123.241 1.00 62.23 454 ASP A N 1
ATOM 6546 C CA . ASP A 1 412 ? 147.319 136.807 123.233 1.00 62.23 454 ASP A CA 1
ATOM 6547 C C . ASP A 1 412 ? 148.114 136.024 122.196 1.00 62.23 454 ASP A C 1
ATOM 6548 O O . ASP A 1 412 ? 148.954 136.601 121.495 1.00 62.23 454 ASP A O 1
ATOM 6557 N N . THR A 1 413 ? 147.870 134.717 122.083 1.00 61.01 455 THR A N 1
ATOM 6558 C CA . THR A 1 413 ? 148.682 133.850 121.240 1.00 61.01 455 THR A CA 1
ATOM 6559 C C . THR A 1 413 ? 148.183 133.726 119.808 1.00 61.01 455 THR A C 1
ATOM 6560 O O . THR A 1 413 ? 148.959 133.314 118.941 1.00 61.01 455 THR A O 1
ATOM 6571 N N . PHE A 1 414 ? 146.922 134.066 119.536 1.00 61.70 456 PHE A N 1
ATOM 6572 C CA . PHE A 1 414 ? 146.366 133.964 118.195 1.00 61.70 456 PHE A CA 1
ATOM 6573 C C . PHE A 1 414 ? 145.840 135.280 117.645 1.00 61.70 456 PHE A C 1
ATOM 6574 O O . PHE A 1 414 ? 145.735 135.414 116.421 1.00 61.70 456 PHE A O 1
ATOM 6591 N N . GLY A 1 415 ? 145.506 136.244 118.497 1.00 62.84 457 GLY A N 1
ATOM 6592 C CA . GLY A 1 415 ? 145.062 137.543 118.043 1.00 62.84 457 GLY A CA 1
ATOM 6593 C C . GLY A 1 415 ? 143.598 137.555 117.643 1.00 62.84 457 GLY A C 1
ATOM 6594 O O . GLY A 1 415 ? 142.916 136.530 117.590 1.00 62.84 457 GLY A O 1
ATOM 6598 N N . LEU A 1 416 ? 143.109 138.757 117.355 1.00 61.94 458 LEU A N 1
ATOM 6599 C CA . LEU A 1 416 ? 141.730 138.925 116.925 1.00 61.94 458 LEU A CA 1
ATOM 6600 C C . LEU A 1 416 ? 141.612 138.727 115.418 1.00 61.94 458 LEU A C 1
ATOM 6601 O O . LEU A 1 416 ? 142.546 138.993 114.657 1.00 61.94 458 LEU A O 1
ATOM 6617 N N . PHE A 1 417 ? 140.442 138.253 114.989 1.00 60.99 459 PHE A N 1
ATOM 6618 C CA . PHE A 1 417 ? 140.170 138.002 113.574 1.00 60.99 459 PHE A CA 1
ATOM 6619 C C . PHE A 1 417 ? 141.181 137.030 112.973 1.00 60.99 459 PHE A C 1
ATOM 6620 O O . PHE A 1 417 ? 141.563 137.157 111.808 1.00 60.99 459 PHE A O 1
ATOM 6637 N N . THR A 1 418 ? 141.620 136.052 113.760 1.00 62.75 460 THR A N 1
ATOM 6638 C CA . THR A 1 418 ? 142.624 135.109 113.291 1.00 62.75 460 THR A CA 1
ATOM 6639 C C . THR A 1 418 ? 142.066 134.231 112.176 1.00 62.75 460 THR A C 1
ATOM 6640 O O . THR A 1 418 ? 140.908 133.807 112.205 1.00 62.75 460 THR A O 1
ATOM 6651 N N . LYS A 1 419 ? 142.912 133.961 111.181 1.00 63.32 461 LYS A N 1
ATOM 6652 C CA . LYS A 1 419 ? 142.531 133.115 110.057 1.00 63.32 461 LYS A CA 1
ATOM 6653 C C . LYS A 1 419 ? 142.263 131.696 110.541 1.00 63.32 461 LYS A C 1
ATOM 6654 O O . LYS A 1 419 ? 141.159 131.171 110.365 1.00 63.32 461 LYS A O 1
ATOM 6673 N N . CYS A 1 420 ? 143.268 131.071 111.151 1.00 65.20 462 CYS A N 1
ATOM 6674 C CA . CYS A 1 420 ? 143.113 129.801 111.856 1.00 65.20 462 CYS A CA 1
ATOM 6675 C C . CYS A 1 420 ? 143.077 130.060 113.353 1.00 65.20 462 CYS A C 1
ATOM 6676 O O . CYS A 1 420 ? 143.978 130.708 113.896 1.00 65.20 462 CYS A O 1
ATOM 6683 N N . TYR A 1 421 ? 142.042 129.554 114.017 1.00 59.13 463 TYR A N 1
ATOM 6684 C CA . TYR A 1 421 ? 142.127 129.381 115.457 1.00 59.13 463 TYR A CA 1
ATOM 6685 C C . TYR A 1 421 ? 143.224 128.366 115.742 1.00 59.13 463 TYR A C 1
ATOM 6686 O O . TYR A 1 421 ? 144.107 128.609 116.569 1.00 59.13 463 TYR A O 1
ATOM 6704 N N . GLN A 1 422 ? 143.173 127.223 115.057 1.00 60.03 464 GLN A N 1
ATOM 6705 C CA . GLN A 1 422 ? 144.193 126.188 115.157 1.00 60.03 464 GLN A CA 1
ATOM 6706 C C . GLN A 1 422 ? 144.260 125.420 113.846 1.00 60.03 464 GLN A C 1
ATOM 6707 O O . GLN A 1 422 ? 143.323 124.693 113.502 1.00 60.03 464 GLN A O 1
ATOM 6721 N N . CYS A 1 423 ? 145.366 125.581 113.117 1.00 66.89 465 CYS A N 1
ATOM 6722 C CA . CYS A 1 423 ? 145.676 124.715 111.986 1.00 66.89 465 CYS A CA 1
ATOM 6723 C C . CYS A 1 423 ? 147.087 124.145 112.111 1.00 66.89 465 CYS A C 1
ATOM 6724 O O . CYS A 1 423 ? 147.884 124.274 111.173 1.00 66.89 465 CYS A O 1
ATOM 6731 N N . PRO A 1 424 ? 147.446 123.511 113.244 1.00 67.71 466 PRO A N 1
ATOM 6732 C CA . PRO A 1 424 ? 148.757 122.852 113.270 1.00 67.71 466 PRO A CA 1
ATOM 6733 C C . PRO A 1 424 ? 148.900 121.780 112.193 1.00 67.71 466 PRO A C 1
ATOM 6734 O O . PRO A 1 424 ? 148.174 120.787 112.242 1.00 67.71 466 PRO A O 1
#

Sequence (420 aa):
GSVYDAWFSCASNQVAQVLLTLPYSFSQLGMMSGILFQLFYGLMGSWTAYLISVLYVEYRTRKEREKFDFRNHVIQWFEVLDGLLGKHWRNLGLIFNCTFLLFGSVIQLIACASNIYYINDKLDKRTWTYIFGACCATTVFIPSFHNYRIWSFLGLAMTTYTSWYLTIASLLHGQAEDVKHSGPTTMVLYFTGATNILYTFGGHAVTVEIMHAMWKPQKFKAIYLLATIYVLTLTLPSASAVYWAFGDKLLTHSNALSLLPKTGFRDTAVILMLIHQFITFGFASTPLYFVWEKLIGVHEMFKRAMARLPVVVPIWFLAIIFPFFGPINSAVGSLLVSFTVYIIPALAHMLTFAPAPSRENAVERPPRVVGGWMGTYCINIFVVVWVFVVGFGFGGWASMVNFVRQIDTFGLFTKCYQCP

Radius of gyration: 20.87 Å; Cα contacts (8 Å, |Δi|>4): 639; chains: 1; bounding box: 63×46×52 Å

Foldseek 3Di:
DALVLLLLQLLLLLDQALLFLLLLLCLAAPLVRSLVLLVVLLVQLLLLLLLLLLLVVQQVVVCVVVVHDCVPDQCASLNSLCSQPHVVLSVVLVVLLLVLLLLVLLLLLLSLLVLVCVVPVVAFSLVSSVVVLVVLLVLLQPQADLVDSCLRNLSSVLLLLLLVCLLVLLVVVAADPPADADHNDDLLSNLLSSLLSNLSGRRSSCSSVSQSPYPDSPCVSVSSSVSSVVSSVSRSSSSSSLCNHRRPVCNQPSGSLLPGDDDPSSVSSSVSSSSSSSSSSRNSCSVVLQVQCVVVVNPVGVVPSVSSVVSSVSSSVVCQFQSLNRLSSLQSSLPRVLCNRFLSSLVSSCVSCVDPVSVVPRPDWPDCVQPTPVSSNVSSVVRNVCCPVSSHPSSNVSSVVVSVVLCVVQNTSGRHSDDD

B-factor: mean 60.0, std 7.86, range [48.0, 84.36]

Solvent-accessible surface area: 17203 Å² total; per-residue (Å²): 34,46,44,160,44,4,52,66,14,2,0,4,26,5,1,11,1,3,1,0,0,0,0,8,0,0,3,2,0,7,70,144,21,0,48,107,27,0,67,61,1,1,117,9,1,17,33,0,0,21,0,10,0,8,0,1,10,3,13,91,53,70,60,82,122,122,170,93,97,31,163,137,72,47,5,16,18,31,54,0,0,52,38,14,47,31,117,148,47,81,49,64,2,30,109,53,22,24,45,6,10,33,54,8,0,2,1,12,1,4,0,0,3,5,0,20,36,30,53,42,96,174,68,44,11,64,40,22,4,94,70,17,1,49,61,3,17,83,18,2,106,60,77,33,12,57,134,100,134,80,98,13,65,68,6,10,56,24,2,26,68,0,1,107,21,0,10,87,20,0,92,142,91,22,78,64,183,125,41,123,84,53,32,86,108,54,92,15,36,46,35,0,0,2,3,0,0,0,8,0,2,1,4,28,16,10,4,7,12,10,0,56,53,9,193,133,13,74,105,0,48,54,20,7,79,95,1,5,87,66,0,19,67,2,0,46,41,0,0,22,8,0,10,86,0,23,3,45,111,0,50,82,22,2,4,0,0,32,23,2,76,115,63,51,132,18,36,56,0,0,82,40,1,12,61,8,0,57,32,18,1,1,26,18,1,12,12,13,3,50,10,81,0,68,121,69,62,47,41,136,102,119,166,52,0,96,26,0,75,69,10,5,94,51,1,80,108,37,0,27,20,44,14,0,5,0,0,8,0,0,7,5,0,0,70,22,2,0,38,7,2,0,5,5,0,0,57,0,2,33,84,6,2,50,68,63,88,15,80,127,83,11,56,51,134,7,60,203,137,41,43,4,55,156,16,0,49,71,57,0,90,101,3,24,87,73,0,103,63,18,1,69,35,92,0,6,161,0,0,72,36,4,17,88,114,25,48,121,93,84,25,90,82,19,125,37,6,21,54,128

Secondary structure (DSSP, 8-state):
--HHHHHHHHHHSS-SSHHHHHHHHHHHH-HHHHHHHHHHHHHHHHHHHHHHHHHHHHHHHHHHTTT--TTS----HHHHHHHHH-HHHHHHHHHHHHHHHHHHHHHHHHHHHHHHTTT-TTS-HHHHHHHHHHHHHGGGG---STT-SHHHHTHHHHHHHHHHHHHHHHHHH---TT--------HHHHHHHHHHHHHHSS-TT-HHHHHTT-SSGGGHHHHHHHHHHHHHHHHHHHHHHHHHHSTTTSTT--SGGGTSPP-HHHHHHHHHHHHHHHHHHHHHHHHHHHHHHHHHT----HHHHHTTHHHHHHHHHHHHH---TTHHHHHHIIIIIIIIIIIHHHHHHHHHT-SHHHHHT-SSPPPGGGTHHHHHHHHHHHHHHHIIIIIIIIHHHHHHHHHHHHHHHH-TT-S-S---